Protein 7QE4 (pdb70)

Secondary structure (P-SEA, 3-state):
cccccccccccccccbbbbbbcccccbbbbcccccccccccbbbbbbccccccccccbbbbbbccccccccccccccbbbbcccccccccbbbbbccccccccbbbbbbbcccbbbbbcccccbbbbcccccccccccbbbbbbccccccccccccccbbbbbcccccccccbbbbbbbbbbbccccccccccccbbbbbbbcccccccbbbbbbccccccccccbbbbbccccccbbbbbbbbbcccccbbbbbbcccccccbbbbbbbccccbbbbbbbbbbbbbbbbbbbbbbbcccbbbbbbbbbbbbccccccccccccc/ccccbbbbbbccbbbbbbcccccbbbbcccccccccccbbbbbbccccccccccbbbbbbccccccccccccccbbbbcccccccccbbbbbbcccccccbbbbbbbcccbbbbbcccccbbbbcccccccccccbbbbbbccccccccccccccbbbbbcccccccccbbbbbbbbbbbcccccccccbbbbbbbbbbcccccccccbbbbccccccccccbbbbbccccccbbbbbbbbbcccccbbbbbbcccccccbbbbbbbbcccbbbbbbbbbbbbbbbbbbbbbbbcccbbbbbbbbbbbbccccbbbbbbbcc

Foldseek 3Di:
DDQDCFQQFDFDFAPFKWWKAQNLQRWTWAFVVRDLADDAFGFTWTANDDDLPRLRRIKGFHDDPQAHQWIASRSHRWTWAFVVGAADAFRFTTTHNDGHDLRGHWGWDDDPNFTFIASPPAQWTWAFVVRDLHDDGGGGIGTHGHDDSSRGMHTAGSAAWAFPAKFFPVVFKDKDKDKDKDKWDKDAAQDQFWDFDKTKAAQPVVAAKKKKWAASRFQRHHHDQKHWYFDCQDPPGTFIWIWGDGRSHRIIIIHRPDAQDDRMDIDTDTAHHGWMKMKMKIWMKIWIKTKIKTWIAGPVGDTTIDITIMTIIGTHDMDIDIGTD/DQLLFFDFDFAPFKWWKAQRQQRWTWAFVVRDLADDAFGFTWTANDDDLPRLRRIKGFHDDPQAHQWIASRSHRWTWAFVVHAADAFRFTTTHNDGHDLRGHWGWDDDPSFIFIASPPAQWTWAFVVRDLHDYGGRTIGTHGHDDSSRGMHTAGSAAKAFPAKFFPLVFKDKDKDKDKDKFDKDWAQAQAKDWAKTKAAAPVPFAKWKKKAASRFQRHHHDQKHWYWDCQDRNDTFIWIWGDGRRHRMIIIHGDDAPDDRIDIGTDIAHHGFMKIKMKIKMKIWMKTWIKTWIAGPVGDITIDIIIMTIIHIHDMDIDIGTD

Radius of gyration: 38.34 Å; Cα contacts (8 Å, |Δi|>4): 1808; chains: 2; bounding box: 36×60×123 Å

Structure (mmCIF, N/CA/C/O backbone):
data_7QE4
#
_entry.id   7QE4
#
_cell.length_a   57.158
_cell.length_b   59.254
_cell.length_c   209.612
_cell.angle_alpha   90.000
_cell.angle_beta   90.000
_cell.angle_gamma   90.000
#
_symmetry.space_group_name_H-M   'P 21 21 21'
#
loop_
_entity.id
_entity.type
_entity.pdbx_description
1 polymer Sarol-1
2 non-polymer 2-acetamido-2-deoxy-alpha-D-galactopyranose
3 non-polymer 2-acetamido-2-deoxy-beta-D-galactopyranose
4 non-polymer 'CHLORIDE ION'
5 non-polymer 'SODIUM ION'
6 water water
#
loop_
_atom_site.group_PDB
_atom_site.id
_atom_site.type_symbol
_atom_site.label_atom_id
_atom_site.label_alt_id
_atom_site.label_comp_id
_atom_site.label_asym_id
_atom_site.label_entity_id
_atom_site.label_seq_id
_atom_site.pdbx_PDB_ins_code
_atom_site.Cartn_x
_atom_site.Cartn_y
_atom_site.Cartn_z
_atom_site.occupancy
_atom_site.B_iso_or_equiv
_atom_site.auth_seq_id
_atom_site.auth_comp_id
_atom_site.auth_asym_id
_atom_site.auth_atom_id
_atom_site.pdbx_PDB_model_num
ATOM 1 N N . SER A 1 24 ? 27.400 6.241 153.710 1.000 44.776 3 SER AAA N 1
ATOM 2 C CA . SER A 1 24 ? 26.690 6.383 155.022 1.000 45.247 3 SER AAA CA 1
ATOM 3 C C . SER A 1 24 ? 27.424 7.422 155.883 1.000 45.103 3 SER AAA C 1
ATOM 4 O O . SER A 1 24 ? 28.648 7.603 155.699 1.000 48.439 3 SER AAA O 1
ATOM 12 N N . THR A 1 25 ? 26.685 8.105 156.763 1.000 40.889 4 THR AAA N 1
ATOM 13 C CA . THR A 1 25 ? 27.188 9.156 157.686 1.000 37.033 4 THR AAA CA 1
ATOM 14 C C . THR A 1 25 ? 28.027 8.487 158.781 1.000 31.183 4 THR AAA C 1
ATOM 15 O O . THR A 1 25 ? 27.638 7.378 159.213 1.000 30.518 4 THR AAA O 1
ATOM 26 N N . PHE A 1 26 ? 29.117 9.129 159.218 1.000 28.017 5 PHE AAA N 1
ATOM 27 C CA . PHE A 1 26 ? 29.889 8.708 160.423 1.000 27.290 5 PHE AAA CA 1
ATOM 28 C C . PHE A 1 26 ? 28.913 8.592 161.599 1.000 26.277 5 PHE AAA C 1
ATOM 29 O O . PHE A 1 26 ? 28.196 9.575 161.864 1.000 28.734 5 PHE AAA O 1
ATOM 46 N N . GLU A 1 27 ? 28.892 7.445 162.279 1.000 25.375 6 GLU AAA N 1
ATOM 47 C CA . GLU A 1 27 ? 28.042 7.198 163.471 1.000 28.922 6 GLU AAA CA 1
ATOM 48 C C . GLU A 1 27 ? 28.963 6.931 164.661 1.000 29.151 6 GLU AAA C 1
ATOM 49 O O . GLU A 1 27 ? 29.455 5.817 164.785 1.000 29.159 6 GLU AAA O 1
ATOM 61 N N . PRO A 1 28 ? 29.242 7.934 165.537 1.000 28.878 7 PRO AAA N 1
ATOM 62 C CA . PRO A 1 28 ? 30.304 7.828 166.538 1.000 29.639 7 PRO AAA CA 1
ATOM 63 C C . PRO A 1 28 ? 30.220 6.567 167.401 1.000 32.956 7 PRO AAA C 1
ATOM 64 O O . PRO A 1 28 ? 31.252 6.087 167.814 1.000 33.965 7 PRO AAA O 1
ATOM 75 N N . ALA A 1 29 ? 29.019 6.043 167.645 1.000 36.560 8 ALA AAA N 1
ATOM 76 C CA . ALA A 1 29 ? 28.828 4.904 168.574 1.000 38.095 8 ALA AAA CA 1
ATOM 77 C C . ALA A 1 29 ? 29.297 3.584 167.937 1.000 38.567 8 ALA AAA C 1
ATOM 78 O O . ALA A 1 29 ? 29.885 2.769 168.680 1.000 40.783 8 ALA AAA O 1
ATOM 85 N N . THR A 1 30 ? 29.087 3.380 166.629 1.000 35.507 9 THR AAA N 1
ATOM 86 C CA . THR A 1 30 ? 29.476 2.151 165.883 1.000 34.543 9 THR AAA CA 1
ATOM 87 C C . THR A 1 30 ? 30.831 2.320 165.183 1.000 31.411 9 THR AAA C 1
ATOM 88 O O . THR A 1 30 ? 31.467 1.286 164.893 1.000 28.848 9 THR AAA O 1
ATOM 99 N N . ASP A 1 31 ? 31.279 3.559 164.942 1.000 28.346 10 ASP AAA N 1
ATOM 100 C CA . ASP A 1 31 ? 32.464 3.842 164.094 1.000 24.129 10 ASP AAA CA 1
ATOM 101 C C . ASP A 1 31 ? 33.639 4.394 164.911 1.000 23.070 10 ASP AAA C 1
ATOM 102 O O . ASP A 1 31 ? 34.677 4.660 164.299 1.000 22.239 10 ASP AAA O 1
ATOM 111 N N . SER A 1 32 ? 33.524 4.546 166.239 1.000 22.085 11 SER AAA N 1
ATOM 112 C CA . SER A 1 32 ? 34.598 5.161 167.058 1.000 22.205 11 SER AAA CA 1
ATOM 113 C C . SER A 1 32 ? 35.863 4.303 166.942 1.000 20.910 11 SER AAA C 1
ATOM 114 O O . SER A 1 32 ? 35.844 3.097 167.205 1.000 20.629 11 SER AAA O 1
ATOM 122 N N . PRO A 1 33 ? 37.019 4.890 166.576 1.000 19.891 12 PRO AAA N 1
ATOM 123 C CA . PRO A 1 33 ? 38.260 4.123 166.502 1.000 20.236 12 PRO AAA CA 1
ATOM 124 C C . PRO A 1 33 ? 38.932 3.964 167.873 1.000 19.268 12 PRO AAA C 1
ATOM 125 O O . PRO A 1 33 ? 38.802 4.843 168.697 1.000 18.253 12 PRO AAA O 1
ATOM 136 N N . LEU A 1 34 ? 39.654 2.866 168.070 1.000 18.530 13 LEU AAA N 1
ATOM 137 C CA . LEU A 1 34 ? 40.565 2.709 169.232 1.000 20.036 13 LEU AAA CA 1
ATOM 138 C C . LEU A 1 34 ? 41.773 3.603 168.995 1.000 19.204 13 LEU AAA C 1
ATOM 139 O O . LEU A 1 34 ? 42.348 3.639 167.901 1.000 18.816 13 LEU AAA O 1
ATOM 155 N N . PRO A 1 35 ? 42.176 4.392 170.009 1.000 17.471 14 PRO AAA N 1
ATOM 156 C CA . PRO A 1 35 ? 43.298 5.314 169.835 1.000 17.001 14 PRO AAA CA 1
ATOM 157 C C . PRO A 1 35 ? 44.629 4.573 169.701 1.000 17.348 14 PRO AAA C 1
ATOM 158 O O . PRO A 1 35 ? 44.825 3.535 170.318 1.000 18.224 14 PRO AAA O 1
ATOM 169 N N . VAL A 1 36 ? 45.513 5.131 168.888 1.000 15.978 15 VAL AAA N 1
ATOM 170 C CA . VAL A 1 36 ? 46.911 4.655 168.699 1.000 16.540 15 VAL AAA CA 1
ATOM 171 C C . VAL A 1 36 ? 47.761 5.316 169.777 1.000 16.260 15 VAL AAA C 1
ATOM 172 O O . VAL A 1 36 ? 47.760 6.530 169.895 1.000 14.910 15 VAL AAA O 1
ATOM 185 N N . PRO A 1 37 ? 48.519 4.552 170.594 1.000 18.152 16 PRO AAA N 1
ATOM 186 C CA . PRO A 1 37 ? 49.362 5.166 171.623 1.000 17.540 16 PRO AAA CA 1
ATOM 187 C C . PRO A 1 37 ? 50.391 6.137 171.024 1.000 16.599 16 PRO AAA C 1
ATOM 188 O O . PRO A 1 37 ? 50.939 5.865 169.974 1.000 16.182 16 PRO AAA O 1
ATOM 199 N N . GLY A 1 38 ? 50.594 7.273 171.689 1.000 16.074 17 GLY AAA N 1
ATOM 200 C CA . GLY A 1 38 ? 51.624 8.252 171.313 1.000 16.230 17 GLY AAA CA 1
ATOM 201 C C . GLY A 1 38 ? 51.115 9.336 170.380 1.000 16.481 17 GLY AAA C 1
ATOM 202 O O . GLY A 1 38 ? 51.887 10.255 170.126 1.000 17.019 17 GLY AAA O 1
ATOM 206 N N . VAL A 1 39 ? 49.868 9.233 169.899 1.000 15.495 18 VAL AAA N 1
ATOM 207 C CA . VAL A 1 39 ? 49.177 10.207 169.011 1.000 16.983 18 VAL AAA CA 1
ATOM 208 C C . VAL A 1 39 ? 48.280 11.103 169.876 1.000 15.413 18 VAL AAA C 1
ATOM 209 O O . VAL A 1 39 ? 47.661 10.601 170.846 1.000 14.818 18 VAL AAA O 1
ATOM 222 N N . GLN A 1 40 ? 48.182 12.380 169.532 1.000 14.038 19 GLN AAA N 1
ATOM 223 C CA . GLN A 1 40 ? 47.290 13.337 170.239 1.000 13.565 19 GLN AAA CA 1
ATOM 224 C C . GLN A 1 40 ? 45.835 13.081 169.857 1.000 13.059 19 GLN AAA C 1
ATOM 225 O O . GLN A 1 40 ? 45.537 12.926 168.654 1.000 13.782 19 GLN AAA O 1
ATOM 239 N N . TYR A 1 41 ? 44.956 13.076 170.844 1.000 12.322 20 TYR AAA N 1
ATOM 240 C CA . TYR A 1 41 ? 43.491 12.958 170.667 1.000 12.315 20 TYR AAA CA 1
ATOM 241 C C . TYR A 1 41 ? 42.752 13.998 171.499 1.000 13.398 20 TYR AAA C 1
ATOM 242 O O . TYR A 1 41 ? 43.206 14.349 172.583 1.000 13.747 20 TYR AAA O 1
ATOM 260 N N . PHE A 1 42 ? 41.598 14.430 170.996 1.000 12.770 21 PHE AAA N 1
ATOM 261 C CA . PHE A 1 42 ? 40.514 15.025 171.809 1.000 12.920 21 PHE AAA CA 1
ATOM 262 C C . PHE A 1 42 ? 39.666 13.856 172.307 1.000 12.871 21 PHE AAA C 1
ATOM 263 O O . PHE A 1 42 ? 39.576 12.854 171.590 1.000 13.208 21 PHE AAA O 1
ATOM 280 N N . LEU A 1 43 ? 39.072 13.973 173.483 1.000 12.648 22 LEU AAA N 1
ATOM 281 C CA . LEU A 1 43 ? 38.150 12.940 173.994 1.000 12.487 22 LEU AAA CA 1
ATOM 282 C C . LEU A 1 43 ? 36.761 13.557 174.097 1.000 12.899 22 LEU AAA C 1
ATOM 283 O O . LEU A 1 43 ? 36.603 14.570 174.803 1.000 13.139 22 LEU AAA O 1
ATOM 299 N N . GLN A 1 44 ? 35.782 12.945 173.434 1.000 12.837 23 GLN AAA N 1
ATOM 300 C CA . GLN A 1 44 ? 34.385 13.445 173.437 1.000 13.085 23 GLN AAA CA 1
ATOM 301 C C . GLN A 1 44 ? 33.442 12.402 174.030 1.000 13.396 23 GLN AAA C 1
ATOM 302 O O . GLN A 1 44 ? 33.484 11.226 173.647 1.000 13.163 23 GLN AAA O 1
ATOM 316 N N . HIS A 1 45 ? 32.637 12.827 174.987 1.000 13.122 24 HIS AAA N 1
ATOM 317 C CA . HIS A 1 45 ? 31.521 12.049 175.549 1.000 12.947 24 HIS AAA CA 1
ATOM 318 C C . HIS A 1 45 ? 30.430 12.016 174.477 1.000 13.750 24 HIS AAA C 1
ATOM 319 O O . HIS A 1 45 ? 29.908 13.067 174.157 1.000 13.575 24 HIS AAA O 1
ATOM 334 N N . VAL A 1 46 ? 30.167 10.847 173.905 1.000 13.841 25 VAL AAA N 1
ATOM 335 C CA . VAL A 1 46 ? 29.398 10.745 172.629 1.000 14.875 25 VAL AAA CA 1
ATOM 336 C C . VAL A 1 46 ? 27.978 11.226 172.894 1.000 14.948 25 VAL AAA C 1
ATOM 337 O O . VAL A 1 46 ? 27.443 12.006 172.097 1.000 16.557 25 VAL AAA O 1
ATOM 350 N N . GLN A 1 47 ? 27.401 10.804 173.999 1.000 15.337 26 GLN AAA N 1
ATOM 351 C CA . GLN A 1 47 ? 25.955 11.065 174.222 1.000 17.243 26 GLN AAA CA 1
ATOM 352 C C . GLN A 1 47 ? 25.678 12.571 174.378 1.000 16.415 26 GLN AAA C 1
ATOM 353 O O . GLN A 1 47 ? 24.606 13.018 173.921 1.000 16.998 26 GLN AAA O 1
ATOM 367 N N . SER A 1 48 ? 26.537 13.323 175.066 1.000 15.428 27 SER AAA N 1
ATOM 368 C CA . SER A 1 48 ? 26.342 14.765 175.360 1.000 15.670 27 SER AAA CA 1
ATOM 369 C C . SER A 1 48 ? 27.019 15.614 174.284 1.000 15.343 27 SER AAA C 1
ATOM 370 O O . SER A 1 48 ? 26.693 16.800 174.161 1.000 17.905 27 SER AAA O 1
ATOM 378 N N . GLY A 1 49 ? 28.017 15.060 173.610 1.000 16.327 28 GLY AAA N 1
ATOM 379 C CA . GLY A 1 49 ? 28.914 15.805 172.707 1.000 15.920 28 GLY AAA CA 1
ATOM 380 C C . GLY A 1 49 ? 29.897 16.693 173.461 1.000 16.512 28 GLY AAA C 1
ATOM 381 O O . GLY A 1 49 ? 30.626 17.462 172.805 1.000 14.698 28 GLY AAA O 1
ATOM 385 N N . LYS A 1 50 ? 29.985 16.581 174.787 1.000 15.357 29 LYS AAA N 1
ATOM 386 C CA . LYS A 1 50 ? 30.938 17.407 175.574 1.000 15.576 29 LYS AAA CA 1
ATOM 387 C C . LYS A 1 50 ? 32.325 16.770 175.529 1.000 14.592 29 LYS AAA C 1
ATOM 388 O O . LYS A 1 50 ? 32.428 15.554 175.344 1.000 16.114 29 LYS AAA O 1
ATOM 407 N N . TYR A 1 51 ? 33.356 17.597 175.607 1.000 12.821 30 TYR AAA N 1
ATOM 408 C CA . TYR A 1 51 ? 34.758 17.147 175.561 1.000 13.007 30 TYR AAA CA 1
ATOM 409 C C . TYR A 1 51 ? 35.303 16.994 176.971 1.000 12.778 30 TYR AAA C 1
ATOM 410 O O . TYR A 1 51 ? 34.781 17.607 177.915 1.000 11.990 30 TYR AAA O 1
ATOM 428 N N . VAL A 1 52 ? 36.417 16.274 177.058 1.000 12.438 31 VAL AAA N 1
ATOM 429 C CA . VAL A 1 52 ? 37.1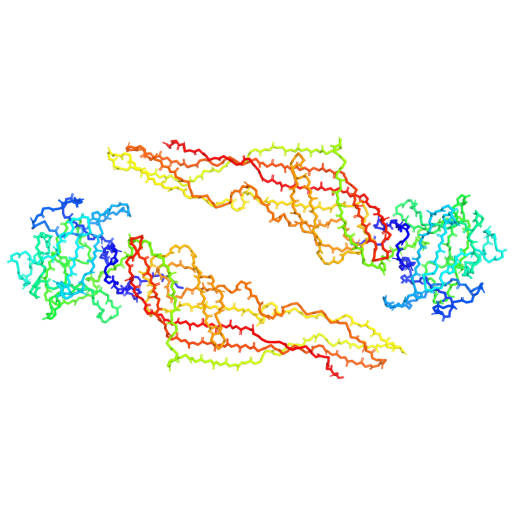81 16.126 178.318 1.000 12.878 31 VAL AAA CA 1
ATOM 430 C C . VAL A 1 52 ? 38.166 17.295 178.421 1.000 13.381 31 VAL AAA C 1
ATOM 431 O O . VAL A 1 52 ? 39.024 17.457 177.546 1.000 13.235 31 VAL AAA O 1
ATOM 444 N N . HIS A 1 53 ? 37.994 18.087 179.467 1.000 12.762 32 HIS AAA N 1
ATOM 445 C CA . HIS A 1 53 ? 38.821 19.269 179.791 1.000 12.884 32 HIS AAA CA 1
ATOM 446 C C . HIS A 1 53 ? 39.438 19.077 181.161 1.000 12.656 32 HIS AAA C 1
ATOM 447 O O . HIS A 1 53 ? 38.818 18.523 182.050 1.000 13.130 32 HIS AAA O 1
ATOM 462 N N . PRO A 1 54 ? 40.616 19.660 181.425 1.000 12.586 33 PRO AAA N 1
ATOM 463 C CA . PRO A 1 54 ? 41.011 19.882 182.804 1.000 12.486 33 PRO AAA CA 1
ATOM 464 C C . PRO A 1 54 ? 40.125 21.019 183.340 1.000 12.314 33 PRO AAA C 1
ATOM 465 O O . PRO A 1 54 ? 39.920 22.005 182.625 1.000 12.531 33 PRO AAA O 1
ATOM 476 N N . HIS A 1 55 ? 39.617 20.866 184.554 1.000 12.562 34 HIS AAA N 1
ATOM 477 C CA . HIS A 1 55 ? 38.807 21.924 185.194 1.000 14.059 34 HIS AAA CA 1
ATOM 478 C C . HIS A 1 55 ? 39.615 23.217 185.219 1.000 13.946 34 HIS AAA C 1
ATOM 479 O O . HIS A 1 55 ? 40.807 23.174 185.625 1.000 14.086 34 HIS AAA O 1
ATOM 494 N N . GLY A 1 56 ? 39.026 24.314 184.743 1.000 14.398 35 GLY AAA N 1
ATOM 495 C CA . GLY A 1 56 ? 39.679 25.629 184.669 1.000 15.407 35 GLY AAA CA 1
ATOM 496 C C . GLY A 1 56 ? 40.301 25.869 183.307 1.000 15.850 35 GLY AAA C 1
ATOM 497 O O . GLY A 1 56 ? 40.602 27.030 183.005 1.000 17.848 35 GLY AAA O 1
ATOM 501 N N . GLY A 1 57 ? 40.518 24.809 182.523 1.000 15.282 36 GLY AAA N 1
ATOM 502 C CA . GLY A 1 57 ? 40.901 24.890 181.109 1.000 14.905 36 GLY AAA CA 1
ATOM 503 C C . GLY A 1 57 ? 42.361 25.255 180.890 1.000 15.380 36 GLY AAA C 1
ATOM 504 O O . GLY A 1 57 ? 42.698 25.643 179.782 1.000 16.055 36 GLY AAA O 1
ATOM 508 N N . SER A 1 58 ? 43.218 25.120 181.894 1.000 14.395 37 SER AAA N 1
ATOM 509 C CA . SER A 1 58 ? 44.645 25.512 181.792 1.000 14.771 37 SER AAA CA 1
ATOM 510 C C . SER A 1 58 ? 45.436 24.555 180.887 1.000 15.372 37 SER AAA C 1
ATOM 511 O O . SER A 1 58 ? 45.230 23.340 180.925 1.000 13.963 37 SER AAA O 1
ATOM 519 N N . ASP A 1 59 ? 46.424 25.104 180.181 1.000 16.482 38 ASP AAA N 1
ATOM 520 C CA . ASP A 1 59 ? 47.481 24.299 179.522 1.000 17.564 38 ASP AAA CA 1
ATOM 521 C C . ASP A 1 59 ? 48.412 23.688 180.574 1.000 17.402 38 ASP AAA C 1
ATOM 522 O O . ASP A 1 59 ? 49.112 22.723 180.237 1.000 16.834 38 ASP AAA O 1
ATOM 531 N N A MET A 1 60 ? 48.434 24.235 181.792 0.500 17.044 39 MET AAA N 1
ATOM 532 N N B MET A 1 60 ? 48.449 24.243 181.791 0.500 16.656 39 MET AAA N 1
ATOM 533 C CA A MET A 1 60 ? 49.261 23.709 182.908 0.500 18.129 39 MET AAA CA 1
ATOM 534 C CA B MET A 1 60 ? 49.266 23.691 182.906 0.500 17.477 39 MET AAA CA 1
ATOM 535 C C A MET A 1 60 ? 48.384 23.512 184.139 0.500 16.674 39 MET AAA C 1
ATOM 536 C C B MET A 1 60 ? 48.384 23.509 184.137 0.500 16.338 39 MET AAA C 1
ATOM 537 O O A MET A 1 60 ? 48.514 24.224 185.129 0.500 15.412 39 MET AAA O 1
ATOM 538 O O B MET A 1 60 ? 48.514 24.225 185.124 0.500 15.160 39 MET AAA O 1
ATOM 565 N N . PRO A 1 61 ? 47.479 22.512 184.121 1.000 15.325 40 PRO AAA N 1
ATOM 566 C CA . PRO A 1 61 ? 46.628 22.240 185.266 1.000 15.456 40 PRO AAA CA 1
ATOM 567 C C . PRO A 1 61 ? 47.474 21.817 186.473 1.000 15.400 40 PRO AAA C 1
ATOM 568 O O . PRO A 1 61 ? 48.555 21.221 186.311 1.000 15.013 40 PRO AAA O 1
ATOM 579 N N . GLY A 1 62 ? 46.991 22.169 187.650 1.000 15.339 41 GLY AAA N 1
ATOM 580 C CA . GLY A 1 62 ? 47.644 21.843 188.925 1.000 16.055 41 GLY AAA CA 1
ATOM 581 C C . GLY A 1 62 ? 47.459 20.381 189.261 1.000 14.911 41 GLY AAA C 1
ATOM 582 O O . GLY A 1 62 ? 46.541 19.741 188.726 1.000 14.381 41 GLY AAA O 1
ATOM 586 N N . ASN A 1 63 ? 48.342 19.834 190.087 1.000 15.195 42 ASN AAA N 1
ATOM 587 C CA . ASN A 1 63 ? 48.165 18.467 190.624 1.000 14.641 42 ASN AAA CA 1
ATOM 588 C C . ASN A 1 63 ? 46.799 18.367 191.300 1.000 15.029 42 ASN AAA C 1
ATOM 589 O O . ASN A 1 63 ? 46.418 19.313 192.044 1.000 15.049 42 ASN AAA O 1
ATOM 600 N N . ASP A 1 64 ? 46.096 17.264 191.052 1.000 14.284 43 ASP AAA N 1
ATOM 601 C CA . ASP A 1 64 ? 44.756 16.943 191.608 1.000 15.562 43 ASP AAA CA 1
ATOM 602 C C . ASP A 1 64 ? 43.691 17.842 190.978 1.000 14.783 43 ASP AAA C 1
ATOM 603 O O . ASP A 1 64 ? 42.565 17.865 191.525 1.000 15.250 43 ASP AAA O 1
ATOM 612 N N . THR A 1 65 ? 43.960 18.478 189.834 1.000 13.658 44 THR AAA N 1
ATOM 613 C CA . THR A 1 65 ? 42.888 19.144 189.055 1.000 13.781 44 THR AAA CA 1
ATOM 614 C C . THR A 1 65 ? 42.006 18.065 188.432 1.000 13.926 44 THR AAA C 1
ATOM 615 O O . THR A 1 65 ? 42.543 17.206 187.748 1.000 12.839 44 THR AAA O 1
ATOM 626 N N . ALA A 1 66 ? 40.690 18.172 188.599 1.000 13.158 45 ALA AAA N 1
ATOM 627 C CA . ALA A 1 66 ? 39.735 17.184 188.065 1.000 13.062 45 ALA AAA CA 1
ATOM 628 C C . ALA A 1 66 ? 39.661 17.267 186.554 1.000 13.015 45 ALA AAA C 1
ATOM 629 O O . ALA A 1 66 ? 39.701 18.393 185.984 1.000 13.262 45 ALA AAA O 1
ATOM 636 N N . LEU A 1 67 ? 39.477 16.105 185.926 1.000 11.650 46 LEU AAA N 1
ATOM 637 C CA . LEU A 1 67 ? 38.975 16.033 184.536 1.000 11.950 46 LEU AAA CA 1
ATOM 638 C C . LEU A 1 67 ? 37.475 16.312 184.576 1.000 11.501 46 LEU AAA C 1
ATOM 639 O O . LEU A 1 67 ? 36.799 15.750 185.444 1.000 11.500 46 LEU AAA O 1
ATOM 655 N N . VAL A 1 68 ? 36.970 17.145 183.676 1.000 11.187 47 VAL AAA N 1
ATOM 656 C CA . VAL A 1 68 ? 35.507 17.419 183.610 1.000 11.825 47 VAL AAA CA 1
ATOM 657 C C . VAL A 1 68 ? 35.039 17.307 182.173 1.000 12.490 47 VAL AAA C 1
ATOM 658 O O . VAL A 1 68 ? 35.847 17.414 181.249 1.000 12.822 47 VAL AAA O 1
ATOM 671 N N . LEU A 1 69 ? 33.721 17.224 182.003 1.000 11.748 48 LEU AAA N 1
ATOM 672 C CA . LEU A 1 69 ? 33.082 17.391 180.691 1.000 12.463 48 LEU AAA CA 1
ATOM 673 C C . LEU A 1 69 ? 32.684 18.848 180.524 1.000 12.771 48 LEU AAA C 1
ATOM 674 O O . LEU A 1 69 ? 32.185 19.473 181.482 1.000 12.765 48 LEU AAA O 1
ATOM 690 N N . HIS A 1 70 ? 32.867 19.368 179.319 1.000 12.595 49 HIS AAA N 1
ATOM 691 C CA . HIS A 1 70 ? 32.544 20.778 179.004 1.000 13.038 49 HIS AAA CA 1
ATOM 692 C C . HIS A 1 70 ? 32.249 20.847 177.517 1.000 13.393 49 HIS AAA C 1
ATOM 693 O O . HIS A 1 70 ? 32.989 20.213 176.732 1.000 13.972 49 HIS AAA O 1
ATOM 708 N N . HIS A 1 71 ? 31.234 21.617 177.138 1.000 15.232 50 HIS AAA N 1
ATOM 709 C CA . HIS A 1 71 ? 30.822 21.742 175.722 1.000 16.467 50 HIS AAA CA 1
ATOM 710 C C . HIS A 1 71 ? 31.893 22.453 174.907 1.000 16.447 50 HIS AAA C 1
ATOM 711 O O . HIS A 1 71 ? 31.884 22.303 173.669 1.000 16.261 50 HIS AAA O 1
ATOM 726 N N . GLY A 1 72 ? 32.754 23.222 175.574 1.000 15.738 51 GLY AAA N 1
ATOM 727 C CA . GLY A 1 72 ? 33.756 24.074 174.924 1.000 17.190 51 GLY AAA CA 1
ATOM 728 C C . GLY A 1 72 ? 34.683 23.276 174.032 1.000 17.663 51 GLY AAA C 1
ATOM 729 O O . GLY A 1 72 ? 35.110 22.168 174.409 1.000 17.397 51 GLY AAA O 1
ATOM 733 N N . PHE A 1 73 ? 34.961 23.793 172.843 1.000 17.558 52 PHE AAA N 1
ATOM 734 C CA . PHE A 1 73 ? 35.904 23.124 171.928 1.000 17.805 52 PHE AAA CA 1
ATOM 735 C C . PHE A 1 73 ? 36.572 24.142 171.019 1.000 18.413 52 PHE AAA C 1
ATOM 736 O O . PHE A 1 73 ? 35.886 24.971 170.417 1.000 20.498 52 PHE AAA O 1
ATOM 753 N N . ASP A 1 74 ? 37.881 23.991 170.903 1.000 18.319 53 ASP AAA N 1
ATOM 754 C CA . ASP A 1 74 ? 38.736 24.746 169.971 1.000 19.465 53 ASP AAA CA 1
ATOM 755 C C . ASP A 1 74 ? 39.897 23.831 169.598 1.000 18.603 53 ASP AAA C 1
ATOM 756 O O . ASP A 1 74 ? 40.691 23.479 170.501 1.000 18.453 53 ASP AAA O 1
ATOM 765 N N . GLU A 1 75 ? 39.957 23.437 168.320 1.000 19.062 54 GLU AAA N 1
ATOM 766 C CA . GLU A 1 75 ? 40.999 22.539 167.779 1.000 19.599 54 GLU AAA CA 1
ATOM 767 C C . GLU A 1 75 ? 42.386 23.102 168.117 1.000 18.196 54 GLU AAA C 1
ATOM 768 O O . GLU A 1 75 ? 43.311 22.290 168.220 1.000 16.860 54 GLU AAA O 1
ATOM 780 N N . LYS A 1 76 ? 42.540 24.419 168.309 1.000 19.277 55 LYS AAA N 1
ATOM 781 C CA . LYS A 1 76 ? 43.868 25.044 168.545 1.000 19.207 55 LYS AAA CA 1
ATOM 782 C C . LYS A 1 76 ? 44.271 24.964 170.021 1.000 18.640 55 LYS AAA C 1
ATOM 783 O O . LYS A 1 76 ? 45.436 25.250 170.307 1.000 19.069 55 LYS AAA O 1
ATOM 802 N N . ARG A 1 77 ? 43.372 24.557 170.921 1.000 17.355 56 ARG AAA N 1
ATOM 803 C CA . ARG A 1 77 ? 43.667 24.503 172.377 1.000 17.821 56 ARG AAA CA 1
ATOM 804 C C . ARG A 1 77 ? 44.404 23.213 172.735 1.000 16.234 56 ARG AAA C 1
ATOM 805 O O . ARG A 1 77 ? 43.760 22.173 172.852 1.000 15.144 56 ARG AAA O 1
ATOM 826 N N . ASP A 1 78 ? 45.715 23.280 172.957 1.000 15.366 57 ASP AAA N 1
ATOM 827 C CA . ASP A 1 78 ? 46.503 22.105 173.379 1.000 16.423 57 ASP AAA CA 1
ATOM 828 C C . ASP A 1 78 ? 46.012 21.549 174.722 1.000 15.074 57 ASP AAA C 1
ATOM 829 O O . ASP A 1 78 ? 46.252 20.373 174.972 1.000 16.282 57 ASP AAA O 1
ATOM 838 N N . ALA A 1 79 ? 45.397 22.376 175.577 1.000 15.581 58 ALA AAA N 1
ATOM 839 C CA . ALA A 1 79 ? 44.871 21.934 176.889 1.000 14.773 58 ALA AAA CA 1
ATOM 840 C C . ALA A 1 79 ? 43.821 20.833 176.722 1.000 13.996 58 ALA AAA C 1
ATOM 841 O O . ALA A 1 79 ? 43.554 20.184 177.711 1.000 13.834 58 ALA AAA O 1
ATOM 848 N N . LEU A 1 80 ? 43.226 20.674 175.538 1.000 13.158 59 LEU AAA N 1
ATOM 849 C CA . LEU A 1 80 ? 42.159 19.669 175.293 1.000 13.053 59 LEU AAA CA 1
ATOM 850 C C . LEU A 1 80 ? 42.739 18.384 174.697 1.000 12.348 59 LEU AAA C 1
ATOM 851 O O . LEU A 1 80 ? 41.949 17.470 174.452 1.000 12.016 59 LEU AAA O 1
ATOM 867 N N . ARG A 1 81 ? 44.059 18.304 174.500 1.000 12.046 60 ARG AAA N 1
ATOM 868 C CA . ARG A 1 81 ? 44.701 17.127 173.880 1.000 12.547 60 ARG AAA CA 1
ATOM 869 C C . ARG A 1 81 ? 45.155 16.134 174.958 1.000 13.000 60 ARG AAA C 1
ATOM 870 O O . ARG A 1 81 ? 45.696 16.547 176.013 1.000 12.624 60 ARG AAA O 1
ATOM 891 N N . TRP A 1 82 ? 44.998 14.856 174.645 1.000 12.288 61 TRP AAA N 1
ATOM 892 C CA . TRP A 1 82 ? 45.323 13.698 175.518 1.000 12.389 61 TRP AAA CA 1
ATOM 893 C C . TRP A 1 82 ? 46.090 12.671 174.689 1.000 13.338 61 TRP AAA C 1
ATOM 894 O O . TRP A 1 82 ? 45.835 12.562 173.479 1.000 13.140 61 TRP AAA O 1
ATOM 915 N N . VAL A 1 83 ? 47.007 11.957 175.325 1.000 12.990 62 VAL AAA N 1
ATOM 916 C CA . VAL A 1 83 ? 47.850 10.941 174.652 1.000 12.762 62 VAL AAA CA 1
ATOM 917 C C . VAL A 1 83 ? 47.809 9.658 175.484 1.000 12.668 62 VAL AAA C 1
ATOM 918 O O . VAL A 1 83 ? 48.157 9.683 176.665 1.000 11.968 62 VAL AAA O 1
ATOM 931 N N . PHE A 1 84 ? 47.398 8.563 174.866 1.000 12.052 63 PHE AAA N 1
ATOM 932 C CA . PHE A 1 84 ? 47.420 7.227 175.497 1.000 12.324 63 PHE AAA CA 1
ATOM 933 C C . PHE A 1 84 ? 48.861 6.750 175.437 1.000 12.504 63 PHE AAA C 1
ATOM 934 O O . PHE A 1 84 ? 49.527 6.875 174.383 1.000 14.322 63 PHE AAA O 1
ATOM 951 N N . VAL A 1 85 ? 49.334 6.239 176.548 1.000 12.917 64 VAL AAA N 1
ATOM 952 C CA . VAL A 1 85 ? 50.727 5.728 176.647 1.000 13.645 64 VAL AAA CA 1
ATOM 953 C C . VAL A 1 85 ? 50.665 4.248 177.025 1.000 15.350 64 VAL AAA C 1
ATOM 954 O O . VAL A 1 85 ? 49.929 3.869 177.937 1.000 14.832 64 VAL AAA O 1
ATOM 967 N N . ASN A 1 86 ? 51.461 3.422 176.357 1.000 16.351 65 ASN AAA N 1
ATOM 968 C CA . ASN A 1 86 ? 51.546 1.991 176.711 1.000 17.203 65 ASN AAA CA 1
ATOM 969 C C . ASN A 1 86 ? 52.950 1.501 176.365 1.000 17.793 65 ASN AAA C 1
ATOM 970 O O . ASN A 1 86 ? 53.131 0.954 175.269 1.000 20.868 65 ASN AAA O 1
ATOM 981 N N . ASP A 1 87 ? 53.888 1.710 177.270 1.000 20.215 66 ASP AAA N 1
ATOM 982 C CA . ASP A 1 87 ? 55.293 1.260 177.074 1.000 22.342 66 ASP AAA CA 1
ATOM 983 C C . ASP A 1 87 ? 55.795 0.640 178.375 1.000 23.100 66 ASP AAA C 1
ATOM 984 O O . ASP A 1 87 ? 55.036 0.632 179.366 1.000 23.350 66 ASP AAA O 1
ATOM 993 N N . ALA A 1 88 ? 57.036 0.138 178.372 1.000 22.595 67 ALA AAA N 1
ATOM 994 C CA . ALA A 1 88 ? 57.624 -0.608 179.513 1.000 22.950 67 ALA AAA CA 1
ATOM 995 C C . ALA A 1 88 ? 57.605 0.244 180.787 1.000 23.392 67 ALA AAA C 1
ATOM 996 O O . ALA A 1 88 ? 57.462 -0.336 181.885 1.000 25.302 67 ALA AAA O 1
ATOM 1003 N N . GLU A 1 89 ? 57.742 1.564 180.657 1.000 23.533 68 GLU AAA N 1
ATOM 1004 C CA . GLU A 1 89 ? 57.818 2.510 181.803 1.000 23.861 68 GLU AAA CA 1
ATOM 1005 C C . GLU A 1 89 ? 56.431 3.026 182.196 1.000 23.921 68 GLU AAA C 1
ATOM 1006 O O . GLU A 1 89 ? 56.301 3.549 183.320 1.000 24.214 68 GLU AAA O 1
ATOM 1018 N N . ASN A 1 90 ? 55.450 2.984 181.294 1.000 22.315 69 ASN AAA N 1
ATOM 1019 C CA . ASN A 1 90 ? 54.082 3.497 181.579 1.000 20.933 69 ASN AAA CA 1
ATOM 1020 C C . ASN A 1 90 ? 53.069 2.554 180.918 1.000 21.233 69 ASN AAA C 1
ATOM 1021 O O . ASN A 1 90 ? 52.691 2.797 179.762 1.000 20.143 69 ASN AAA O 1
ATOM 1032 N N . LYS A 1 91 ? 52.612 1.525 181.632 1.000 20.375 70 LYS AAA N 1
ATOM 1033 C CA . LYS A 1 91 ? 51.713 0.495 181.048 1.000 20.076 70 LYS AAA CA 1
ATOM 1034 C C . LYS A 1 91 ? 50.252 0.959 181.208 1.000 17.460 70 LYS AAA C 1
ATOM 1035 O O . LYS A 1 91 ? 49.839 1.161 182.364 1.000 17.724 70 LYS AAA O 1
ATOM 1054 N N . HIS A 1 92 ? 49.532 1.112 180.094 1.000 15.910 71 HIS AAA N 1
ATOM 1055 C CA . HIS A 1 92 ? 48.104 1.528 180.044 1.000 14.986 71 HIS AAA CA 1
ATOM 1056 C C . HIS A 1 92 ? 47.874 2.797 180.889 1.000 13.378 71 HIS AAA C 1
ATOM 1057 O O . HIS A 1 92 ? 47.181 2.735 181.934 1.000 11.320 71 HIS AAA O 1
ATOM 1072 N N . GLN A 1 93 ? 48.397 3.928 180.429 1.000 12.648 72 GLN AAA N 1
ATOM 1073 C CA . GLN A 1 93 ? 48.220 5.221 181.144 1.000 12.320 72 GLN AAA CA 1
ATOM 1074 C C . GLN A 1 93 ? 47.727 6.270 180.147 1.000 11.912 72 GLN AAA C 1
ATOM 1075 O O . GLN A 1 93 ? 47.725 6.017 178.924 1.000 11.972 72 GLN AAA O 1
ATOM 1089 N N . LEU A 1 94 ? 47.318 7.426 180.658 1.000 11.634 73 LEU AAA N 1
ATOM 1090 C CA . LEU A 1 94 ? 46.766 8.512 179.817 1.000 11.770 73 LEU AAA CA 1
ATOM 1091 C C . LEU A 1 94 ? 47.437 9.813 180.228 1.000 12.283 73 LEU AAA C 1
ATOM 1092 O O . LEU A 1 94 ? 47.412 10.146 181.421 1.000 12.603 73 LEU AAA O 1
ATOM 1108 N N . LYS A 1 95 ? 47.991 10.541 179.271 1.000 12.821 74 LYS AAA N 1
ATOM 1109 C CA . LYS A 1 95 ? 48.778 11.757 179.536 1.000 14.259 74 LYS AAA CA 1
ATOM 1110 C C . LYS A 1 95 ? 48.011 12.989 179.039 1.000 13.224 74 LYS AAA C 1
ATOM 1111 O O . LYS A 1 95 ? 47.446 12.958 177.929 1.000 12.757 74 LYS AAA O 1
ATOM 1130 N N . HIS A 1 96 ? 48.006 14.056 179.833 1.000 12.331 75 HIS AAA N 1
ATOM 1131 C CA . HIS A 1 96 ? 47.562 15.406 179.399 1.000 12.626 75 HIS AAA CA 1
ATOM 1132 C C . HIS A 1 96 ? 48.664 15.984 178.507 1.000 12.277 75 HIS AAA C 1
ATOM 1133 O O . HIS A 1 96 ? 49.802 16.142 178.984 1.000 13.757 75 HIS AAA O 1
ATOM 1148 N N . TYR A 1 97 ? 48.390 16.216 177.229 1.000 12.839 76 TYR AAA N 1
ATOM 1149 C CA . TYR A 1 97 ? 49.430 16.608 176.240 1.000 13.676 76 TYR AAA CA 1
ATOM 1150 C C . TYR A 1 97 ? 50.187 17.872 176.670 1.000 14.350 76 TYR AAA C 1
ATOM 1151 O O . TYR A 1 97 ? 51.449 17.855 176.652 1.000 14.861 76 TYR AAA O 1
ATOM 1169 N N . SER A 1 98 ? 49.489 18.960 176.993 1.000 14.017 77 SER AAA N 1
ATOM 1170 C CA . SER A 1 98 ? 50.150 20.286 177.147 1.000 15.399 77 SER AAA CA 1
ATOM 1171 C C . SER A 1 98 ? 51.006 20.308 178.423 1.000 15.405 77 SER AAA C 1
ATOM 1172 O O . SER A 1 98 ? 52.055 20.986 178.400 1.000 17.215 77 SER AAA O 1
ATOM 1180 N N . SER A 1 99 ? 50.643 19.535 179.456 1.000 13.914 78 SER AAA N 1
ATOM 1181 C CA . SER A 1 99 ? 51.283 19.550 180.800 1.000 14.901 78 SER AAA CA 1
ATOM 1182 C C . SER A 1 99 ? 52.260 18.376 180.961 1.000 15.154 78 SER AAA C 1
ATOM 1183 O O . SER A 1 99 ? 53.214 18.487 181.754 1.000 14.757 78 SER AAA O 1
ATOM 1191 N N . GLY A 1 100 ? 52.058 17.269 180.243 1.000 14.819 79 GLY AAA N 1
ATOM 1192 C CA . GLY A 1 100 ? 52.817 16.027 180.481 1.000 15.183 79 GLY AAA CA 1
ATOM 1193 C C . GLY A 1 100 ? 52.359 15.299 181.739 1.000 13.985 79 GLY AAA C 1
ATOM 1194 O O . GLY A 1 100 ? 52.955 14.250 182.052 1.000 14.808 79 GLY AAA O 1
ATOM 1198 N N . LYS A 1 101 ? 51.321 15.795 182.432 1.000 13.542 80 LYS AAA N 1
ATOM 1199 C CA . LYS A 1 101 ? 50.802 15.151 183.661 1.000 14.269 80 LYS AAA CA 1
ATOM 1200 C C . LYS A 1 101 ? 49.992 13.915 183.262 1.000 13.961 80 LYS AAA C 1
ATOM 1201 O O . LYS A 1 101 ? 49.445 13.907 182.133 1.000 15.604 80 LYS AAA O 1
ATOM 1220 N N . PHE A 1 102 ? 49.915 12.933 184.147 1.000 13.290 81 PHE AAA N 1
ATOM 1221 C CA . PHE A 1 102 ? 49.130 11.698 183.905 1.000 13.371 81 PHE AAA CA 1
ATOM 1222 C C . PHE A 1 102 ? 47.757 11.793 184.574 1.000 12.644 81 PHE AAA C 1
ATOM 1223 O O . PHE A 1 102 ? 47.552 12.582 185.515 1.000 12.565 81 PHE AAA O 1
ATOM 1240 N N . VAL A 1 103 ? 46.831 10.985 184.075 1.000 11.606 82 VAL AAA N 1
ATOM 1241 C CA . VAL A 1 103 ? 45.458 10.917 184.635 1.000 11.530 82 VAL AAA CA 1
ATOM 1242 C C . VAL A 1 103 ? 45.444 9.849 185.730 1.000 11.895 82 VAL AAA C 1
ATOM 1243 O O . VAL A 1 103 ? 45.678 8.671 185.438 1.000 11.528 82 VAL AAA O 1
ATOM 1256 N N . HIS A 1 104 ? 45.210 10.286 186.955 1.000 12.568 83 HIS AAA N 1
ATOM 1257 C CA . HIS A 1 104 ? 45.190 9.438 188.160 1.000 12.371 83 HIS AAA CA 1
ATOM 1258 C C . HIS A 1 104 ? 43.811 9.433 188.790 1.000 13.000 83 HIS AAA C 1
ATOM 1259 O O . HIS A 1 104 ? 43.050 10.386 188.653 1.000 12.851 83 HIS AAA O 1
ATOM 1274 N N . PRO A 1 105 ? 43.512 8.396 189.594 1.000 12.613 84 PRO AAA N 1
ATOM 1275 C CA . PRO A 1 105 ? 42.370 8.421 190.493 1.000 13.054 84 PRO AAA CA 1
ATOM 1276 C C . PRO A 1 105 ? 42.787 9.275 191.701 1.000 12.969 84 PRO AAA C 1
ATOM 1277 O O . PRO A 1 105 ? 43.887 9.103 192.200 1.000 13.152 84 PRO AAA O 1
ATOM 1288 N N . LYS A 1 106 ? 41.952 10.214 192.118 1.000 13.882 85 LYS AAA N 1
ATOM 1289 C CA . LYS A 1 106 ? 42.264 11.104 193.260 1.000 14.799 85 LYS AAA CA 1
ATOM 1290 C C . LYS A 1 106 ? 42.497 10.239 194.500 1.000 14.649 85 LYS AAA C 1
ATOM 1291 O O . LYS A 1 106 ? 41.638 9.406 194.821 1.000 15.386 85 LYS AAA O 1
ATOM 1310 N N . GLY A 1 107 ? 43.639 10.409 195.160 1.000 14.754 86 GLY AAA N 1
ATOM 1311 C CA . GLY A 1 107 ? 44.013 9.609 196.345 1.000 14.608 86 GLY AAA CA 1
ATOM 1312 C C . GLY A 1 107 ? 44.918 8.448 195.985 1.000 16.798 86 GLY AAA C 1
ATOM 1313 O O . GLY A 1 107 ? 45.431 7.798 196.922 1.000 17.682 86 GLY AAA O 1
ATOM 1317 N N . GLY A 1 108 ? 45.099 8.172 194.687 1.000 15.304 87 GLY AAA N 1
ATOM 1318 C CA . GLY A 1 108 ? 46.153 7.276 194.179 1.000 16.168 87 GLY AAA CA 1
ATOM 1319 C C . GLY A 1 108 ? 45.700 5.861 193.863 1.000 14.975 87 GLY AAA C 1
ATOM 1320 O O . GLY A 1 108 ? 46.529 5.106 193.370 1.000 15.535 87 GLY AAA O 1
ATOM 1324 N N . LYS A 1 109 ? 44.442 5.483 194.076 1.000 14.726 88 LYS AAA N 1
ATOM 1325 C CA . LYS A 1 109 ? 43.976 4.143 193.669 1.000 15.819 88 LYS AAA CA 1
ATOM 1326 C C . LYS A 1 109 ? 42.536 4.226 193.176 1.000 14.013 88 LYS AAA C 1
ATOM 1327 O O . LYS A 1 109 ? 41.710 4.954 193.727 1.000 13.528 88 LYS AAA O 1
ATOM 1346 N N . VAL A 1 110 ? 42.262 3.466 192.140 1.000 14.111 89 VAL AAA N 1
ATOM 1347 C CA . VAL A 1 110 ? 40.885 3.402 191.594 1.000 13.525 89 VAL AAA CA 1
ATOM 1348 C C . VAL A 1 110 ? 39.980 2.789 192.654 1.000 15.313 89 VAL AAA C 1
ATOM 1349 O O . VAL A 1 110 ? 40.338 1.773 193.287 1.000 17.312 89 VAL AAA O 1
ATOM 1362 N N . GLY A 1 111 ? 38.801 3.377 192.776 1.000 14.713 90 GLY AAA N 1
ATOM 1363 C CA . GLY A 1 111 ? 37.721 2.885 193.639 1.000 15.343 90 GLY AAA CA 1
ATOM 1364 C C . GLY A 1 111 ? 36.440 3.582 193.269 1.000 14.726 90 GLY AAA C 1
ATOM 1365 O O . GLY A 1 111 ? 36.473 4.500 192.449 1.000 14.012 90 GLY AAA O 1
ATOM 1369 N N . LYS A 1 112 ? 35.330 3.150 193.854 1.000 14.622 91 LYS AAA N 1
ATOM 1370 C CA . LYS A 1 112 ? 34.019 3.774 193.578 1.000 15.206 91 LYS AAA CA 1
ATOM 1371 C C . LYS A 1 112 ? 34.077 5.291 193.807 1.000 14.638 91 LYS AAA C 1
ATOM 1372 O O . LYS A 1 112 ? 34.493 5.730 194.912 1.000 14.381 91 LYS AAA O 1
ATOM 1391 N N . GLU A 1 113 ? 33.654 6.079 192.809 1.000 14.804 92 GLU AAA N 1
ATOM 1392 C CA . GLU A 1 113 ? 33.544 7.553 192.846 1.000 14.866 92 GLU AAA CA 1
ATOM 1393 C C . GLU A 1 113 ? 34.921 8.218 192.982 1.000 14.080 92 GLU AAA C 1
ATOM 1394 O O . GLU A 1 113 ? 34.954 9.415 193.305 1.000 15.869 92 GLU AAA O 1
ATOM 1406 N N . ALA A 1 114 ? 36.025 7.522 192.720 1.000 13.550 93 ALA AAA N 1
ATOM 1407 C CA . ALA A 1 114 ? 37.341 8.192 192.681 1.000 13.428 93 ALA AAA CA 1
ATOM 1408 C C . ALA A 1 114 ? 37.358 9.151 191.484 1.000 12.898 93 ALA AAA C 1
ATOM 1409 O O . ALA A 1 114 ? 37.204 8.680 190.351 1.000 13.465 93 ALA AAA O 1
ATOM 1416 N N . THR A 1 115 ? 37.569 10.436 191.732 1.000 12.946 94 THR AAA N 1
ATOM 1417 C CA . THR A 1 115 ? 37.623 11.490 190.688 1.000 13.056 94 THR AAA CA 1
ATOM 1418 C C . THR A 1 115 ? 38.861 11.281 189.825 1.000 12.500 94 THR AAA C 1
ATOM 1419 O O . THR A 1 115 ? 39.926 11.100 190.390 1.000 13.218 94 THR AAA O 1
ATOM 1430 N N . LEU A 1 116 ? 38.724 11.361 188.498 1.000 11.918 95 LEU AAA N 1
ATOM 1431 C CA . LEU A 1 116 ? 39.916 11.442 187.619 1.000 11.494 95 LEU AAA CA 1
ATOM 1432 C C . LEU A 1 116 ? 40.559 12.824 187.777 1.000 11.560 95 LEU AAA C 1
ATOM 1433 O O . LEU A 1 116 ? 39.873 13.837 187.594 1.000 11.610 95 LEU AAA O 1
ATOM 1449 N N . VAL A 1 117 ? 41.876 12.850 187.977 1.000 12.014 96 VAL AAA N 1
ATOM 1450 C CA . VAL A 1 117 ? 42.634 14.114 188.141 1.000 11.946 96 VAL AAA CA 1
ATOM 1451 C C . VAL A 1 117 ? 43.896 14.012 187.307 1.000 12.417 96 VAL AAA C 1
ATOM 1452 O O . VAL A 1 117 ? 44.295 12.878 186.969 1.000 12.985 96 VAL AAA O 1
ATOM 1465 N N . VAL A 1 118 ? 44.490 15.166 186.996 1.000 12.073 97 VAL AAA N 1
ATOM 1466 C CA . VAL A 1 118 ? 45.866 15.198 186.450 1.000 12.180 97 VAL AAA CA 1
ATOM 1467 C C . VAL A 1 118 ? 46.854 15.301 187.612 1.000 12.478 97 VAL AAA C 1
ATOM 1468 O O . VAL A 1 118 ? 46.565 15.931 188.641 1.000 12.802 97 VAL AAA O 1
ATOM 1481 N N . HIS A 1 119 ? 48.010 14.707 187.440 1.000 13.239 98 HIS AAA N 1
ATOM 1482 C CA . HIS A 1 119 ? 49.049 14.696 188.496 1.000 13.003 98 HIS AAA CA 1
ATOM 1483 C C . HIS A 1 119 ? 50.400 14.426 187.844 1.000 13.454 98 HIS AAA C 1
ATOM 1484 O O . HIS A 1 119 ? 50.492 13.527 186.972 1.000 12.921 98 HIS AAA O 1
ATOM 1499 N N A SER A 1 120 ? 51.409 15.190 188.263 0.500 13.792 99 SER AAA N 1
ATOM 1500 N N B SER A 1 120 ? 51.405 15.192 188.271 0.500 14.220 99 SER AAA N 1
ATOM 1501 C CA A SER A 1 120 ? 52.809 15.096 187.778 0.500 15.147 99 SER AAA CA 1
ATOM 1502 C CA B SER A 1 120 ? 52.814 15.111 187.815 0.500 15.928 99 SER AAA CA 1
ATOM 1503 C C A SER A 1 120 ? 53.476 13.928 188.509 0.500 16.519 99 SER AAA C 1
ATOM 1504 C C B SER A 1 120 ? 53.476 13.925 188.522 0.500 16.974 99 SER AAA C 1
ATOM 1505 O O A SER A 1 120 ? 54.273 14.138 189.459 0.500 18.185 99 SER AAA O 1
ATOM 1506 O O B SER A 1 120 ? 54.285 14.124 189.466 0.500 18.538 99 SER AAA O 1
ATOM 1521 N N . SER A 1 121 ? 53.085 12.723 188.147 1.000 16.387 100 SER AAA N 1
ATOM 1522 C CA . SER A 1 121 ? 53.667 11.484 188.696 1.000 15.851 100 SER AAA CA 1
ATOM 1523 C C . SER A 1 121 ? 53.300 10.366 187.741 1.000 15.127 100 SER AAA C 1
ATOM 1524 O O . SER A 1 121 ? 52.254 10.417 187.084 1.000 13.948 100 SER AAA O 1
ATOM 1532 N N . PRO A 1 122 ? 54.180 9.362 187.598 1.000 15.980 101 PRO AAA N 1
ATOM 1533 C CA . PRO A 1 122 ? 53.916 8.266 186.683 1.000 15.897 101 PRO AAA CA 1
ATOM 1534 C C . PRO A 1 122 ? 52.694 7.481 187.165 1.000 14.878 101 PRO AAA C 1
ATOM 1535 O O . PRO A 1 122 ? 52.449 7.396 188.355 1.000 13.444 101 PRO AAA O 1
ATOM 1546 N N . GLY A 1 123 ? 52.026 6.816 186.235 1.000 15.395 102 GLY AAA N 1
ATOM 1547 C CA . GLY A 1 123 ? 50.961 5.863 186.580 1.000 14.613 102 GLY AAA CA 1
ATOM 1548 C C . GLY A 1 123 ? 51.508 4.621 187.283 1.000 13.957 102 GLY AAA C 1
ATOM 1549 O O . GLY A 1 123 ? 52.754 4.355 187.290 1.000 14.002 102 GLY AAA O 1
ATOM 1553 N N . ARG A 1 124 ? 50.606 3.850 187.862 1.000 14.167 103 ARG AAA N 1
ATOM 1554 C CA . ARG A 1 124 ? 50.890 2.571 188.551 1.000 13.874 103 ARG AAA CA 1
ATOM 1555 C C . ARG A 1 124 ? 49.814 1.584 188.124 1.000 14.791 103 ARG AAA C 1
ATOM 1556 O O . ARG A 1 124 ? 48.831 1.989 187.484 1.000 13.487 103 ARG AAA O 1
ATOM 1577 N N . PRO A 1 125 ? 49.903 0.291 188.509 1.000 14.452 104 PRO AAA N 1
ATOM 1578 C CA . PRO A 1 125 ? 48.847 -0.649 188.146 1.000 13.674 104 PRO AAA CA 1
ATOM 1579 C C . PRO A 1 125 ? 47.461 -0.159 188.587 1.000 13.473 104 PRO AAA C 1
ATOM 1580 O O . PRO A 1 125 ? 46.527 -0.294 187.813 1.000 12.337 104 PRO AAA O 1
ATOM 1591 N N . GLU A 1 126 ? 47.362 0.411 189.785 1.000 13.137 105 GLU AAA N 1
ATOM 1592 C CA . GLU A 1 126 ? 46.069 0.825 190.376 1.000 13.633 105 GLU AAA CA 1
ATOM 1593 C C . GLU A 1 126 ? 45.609 2.146 189.746 1.000 13.674 105 GLU AAA C 1
ATOM 1594 O O . GLU A 1 126 ? 44.599 2.660 190.209 1.000 13.983 105 GLU AAA O 1
ATOM 1606 N N . THR A 1 127 ? 46.315 2.685 188.751 1.000 12.700 106 THR AAA N 1
ATOM 1607 C CA . THR A 1 127 ? 45.883 3.914 188.020 1.000 12.813 106 THR AAA CA 1
ATOM 1608 C C . THR A 1 127 ? 45.669 3.631 186.531 1.000 11.034 106 THR AAA C 1
ATOM 1609 O O . THR A 1 127 ? 45.328 4.569 185.798 1.000 12.137 106 THR AAA O 1
ATOM 1620 N N . MET A 1 128 ? 45.817 2.390 186.083 1.000 11.737 107 MET AAA N 1
ATOM 1621 C CA . MET A 1 128 ? 45.773 2.112 184.635 1.000 11.856 107 MET AAA CA 1
ATOM 1622 C C . MET A 1 128 ? 44.453 2.588 184.046 1.000 11.192 107 MET AAA C 1
ATOM 1623 O O . MET A 1 128 ? 43.414 2.392 184.645 1.000 11.284 107 MET AAA O 1
ATOM 1637 N N . ILE A 1 129 ? 44.535 3.174 182.864 1.000 12.089 108 ILE AAA N 1
ATOM 1638 C CA . ILE A 1 129 ? 43.340 3.655 182.129 1.000 12.269 108 ILE AAA CA 1
ATOM 1639 C C . ILE A 1 129 ? 43.609 3.423 180.649 1.000 12.995 108 ILE AAA C 1
ATOM 1640 O O . ILE A 1 129 ? 44.702 3.741 180.173 1.000 13.041 108 ILE AAA O 1
ATOM 1656 N N . GLU A 1 130 ? 42.632 2.894 179.942 1.000 12.523 109 GLU AAA N 1
ATOM 1657 C CA . GLU A 1 130 ? 42.778 2.730 178.483 1.000 13.874 109 GLU AAA CA 1
ATOM 1658 C C . GLU A 1 130 ? 41.406 2.805 177.847 1.000 13.929 109 GLU AAA C 1
ATOM 1659 O O . GLU A 1 130 ? 40.405 2.642 178.537 1.000 14.134 109 GLU AAA O 1
ATOM 1671 N N A MET A 1 131 ? 41.385 3.042 176.542 0.700 13.984 110 MET AAA N 1
ATOM 1672 N N B MET A 1 131 ? 41.380 3.060 176.544 0.300 14.072 110 MET AAA N 1
ATOM 1673 C CA A MET A 1 131 ? 40.133 2.945 175.765 0.700 14.036 110 MET AAA CA 1
ATOM 1674 C CA B MET A 1 131 ? 40.131 2.954 175.760 0.300 14.147 110 MET AAA CA 1
ATOM 1675 C C A MET A 1 131 ? 39.968 1.485 175.347 0.700 14.193 110 MET AAA C 1
ATOM 1676 C C B MET A 1 131 ? 39.965 1.492 175.347 0.300 14.072 110 MET AAA C 1
ATOM 1677 O O A MET A 1 131 ? 40.938 0.876 174.859 0.700 13.407 110 MET AAA O 1
ATOM 1678 O O B MET A 1 131 ? 40.946 0.886 174.872 0.300 13.667 110 MET AAA O 1
ATOM 1705 N N . VAL A 1 132 ? 38.764 0.949 175.548 1.000 13.343 111 VAL AAA N 1
ATOM 1706 C CA . VAL A 1 132 ? 38.436 -0.454 175.218 1.000 14.449 111 VAL AAA CA 1
ATOM 1707 C C . VAL A 1 132 ? 37.180 -0.440 174.365 1.000 14.872 111 VAL AAA C 1
ATOM 1708 O O . VAL A 1 132 ? 36.382 0.512 174.463 1.000 15.581 111 VAL AAA O 1
ATOM 1721 N N . GLN A 1 133 ? 37.036 -1.474 173.548 1.000 16.290 112 GLN AAA N 1
ATOM 1722 C CA . GLN A 1 133 ? 35.761 -1.718 172.845 1.000 18.372 112 GLN AAA CA 1
ATOM 1723 C C . GLN A 1 133 ? 34.971 -2.794 173.596 1.000 20.309 112 GLN AAA C 1
ATOM 1724 O O . GLN A 1 133 ? 35.515 -3.902 173.821 1.000 22.442 112 GLN AAA O 1
ATOM 1738 N N . GLU A 1 134 ? 33.726 -2.503 173.955 1.000 20.967 113 GLU AAA N 1
ATOM 1739 C CA . GLU A 1 134 ? 32.843 -3.448 174.680 1.000 23.366 113 GLU AAA CA 1
ATOM 1740 C C . GLU A 1 134 ? 31.502 -3.365 173.958 1.000 23.517 113 GLU AAA C 1
ATOM 1741 O O . GLU A 1 134 ? 30.966 -2.253 173.858 1.000 21.903 113 GLU AAA O 1
ATOM 1753 N N . ASP A 1 135 ? 31.020 -4.488 173.413 1.000 23.743 114 ASP AAA N 1
ATOM 1754 C CA . ASP A 1 135 ? 29.689 -4.554 172.751 1.000 24.571 114 ASP AAA CA 1
ATOM 1755 C C . ASP A 1 135 ? 29.548 -3.425 171.719 1.000 25.316 114 ASP AAA C 1
ATOM 1756 O O . ASP A 1 135 ? 28.502 -2.749 171.749 1.000 24.948 114 ASP AAA O 1
ATOM 1762 N N . GLY A 1 136 ? 30.578 -3.181 170.898 1.000 22.030 115 GLY AAA N 1
ATOM 1763 C CA . GLY A 1 136 ? 30.508 -2.285 169.727 1.000 22.117 115 GLY AAA CA 1
ATOM 1764 C C . GLY A 1 136 ? 30.752 -0.802 170.007 1.000 20.643 115 GLY AAA C 1
ATOM 1765 O O . GLY A 1 136 ? 30.693 -0.009 169.057 1.000 22.720 115 GLY AAA O 1
ATOM 1769 N N A ARG A 1 137 ? 31.005 -0.416 171.260 0.600 19.578 116 ARG AAA N 1
ATOM 1770 N N B ARG A 1 137 ? 31.003 -0.414 171.260 0.400 19.685 116 ARG AAA N 1
ATOM 1771 C CA A ARG A 1 137 ? 31.285 1.003 171.609 0.600 19.079 116 ARG AAA CA 1
ATOM 1772 C CA B ARG A 1 137 ? 31.276 1.006 171.613 0.400 18.968 116 ARG AAA CA 1
ATOM 1773 C C A ARG A 1 137 ? 32.624 1.089 172.327 0.600 16.865 116 ARG AAA C 1
ATOM 1774 C C B ARG A 1 137 ? 32.617 1.092 172.327 0.400 16.989 116 ARG AAA C 1
ATOM 1775 O O A ARG A 1 137 ? 33.092 0.039 172.823 0.600 17.490 116 ARG AAA O 1
ATOM 1776 O O B ARG A 1 137 ? 33.083 0.039 172.815 0.400 17.368 116 ARG AAA O 1
ATOM 1817 N N . THR A 1 138 ? 33.192 2.297 172.393 1.000 15.449 117 THR AAA N 1
ATOM 1818 C CA . THR A 1 138 ? 34.496 2.525 173.057 1.000 14.142 117 THR AAA CA 1
ATOM 1819 C C . THR A 1 138 ? 34.260 3.252 174.372 1.000 13.368 117 THR AAA C 1
ATOM 1820 O O . THR A 1 138 ? 33.486 4.242 174.406 1.000 14.093 117 THR AAA O 1
ATOM 1831 N N . TYR A 1 139 ? 34.895 2.741 175.420 1.000 12.214 118 TYR AAA N 1
ATOM 1832 C CA . TYR A 1 139 ? 34.772 3.276 176.784 1.000 12.402 118 TYR AAA CA 1
ATOM 1833 C C . TYR A 1 139 ? 36.153 3.479 177.362 1.000 12.157 118 TYR AAA C 1
ATOM 1834 O O . TYR A 1 139 ? 37.075 2.812 176.911 1.000 12.925 118 TYR AAA O 1
ATOM 1852 N N . LEU A 1 140 ? 36.246 4.306 178.383 1.000 11.591 119 LEU AAA N 1
ATOM 1853 C CA . LEU A 1 140 ? 37.491 4.426 179.170 1.000 12.024 119 LEU AAA CA 1
ATOM 1854 C C . LEU A 1 140 ? 37.346 3.488 180.366 1.000 12.435 119 LEU AAA C 1
ATOM 1855 O O . LEU A 1 140 ? 36.351 3.553 181.093 1.000 12.995 119 LEU AAA O 1
ATOM 1871 N N . ARG A 1 141 ? 38.324 2.608 180.531 1.000 12.256 120 ARG AAA N 1
ATOM 1872 C CA . ARG A 1 141 ? 38.266 1.538 181.552 1.000 12.275 120 ARG AAA CA 1
ATOM 1873 C C . ARG A 1 141 ? 39.550 1.541 182.379 1.000 12.960 120 ARG AAA C 1
ATOM 1874 O O . ARG A 1 141 ? 40.631 1.715 181.801 1.000 11.592 120 ARG AAA O 1
ATOM 1895 N N . HIS A 1 142 ? 39.412 1.275 183.678 1.000 12.334 121 HIS AAA N 1
ATOM 1896 C CA . HIS A 1 142 ? 40.567 0.951 184.550 1.000 12.455 121 HIS AAA CA 1
ATOM 1897 C C . HIS A 1 142 ? 40.974 -0.488 184.240 1.000 12.715 121 HIS AAA C 1
ATOM 1898 O O . HIS A 1 142 ? 40.269 -1.424 184.664 1.000 12.181 121 HIS AAA O 1
ATOM 1913 N N . THR A 1 143 ? 42.068 -0.660 183.501 1.000 13.002 122 THR AAA N 1
ATOM 1914 C CA . THR A 1 143 ? 42.602 -1.989 183.111 1.000 13.193 122 THR AAA CA 1
ATOM 1915 C C . THR A 1 143 ? 42.619 -2.919 184.331 1.000 12.699 122 THR AAA C 1
ATOM 1916 O O . THR A 1 143 ? 42.954 -2.454 185.430 1.000 13.351 122 THR AAA O 1
ATOM 1927 N N . ASP A 1 144 ? 42.271 -4.177 184.106 1.000 13.425 123 ASP AAA N 1
ATOM 1928 C CA . ASP A 1 144 ? 42.302 -5.272 185.111 1.000 13.064 123 ASP AAA CA 1
ATOM 1929 C C . ASP A 1 144 ? 41.240 -5.021 186.182 1.000 13.327 123 ASP AAA C 1
ATOM 1930 O O . ASP A 1 144 ? 41.362 -5.561 187.317 1.000 14.589 123 ASP AAA O 1
ATOM 1939 N N . SER A 1 145 ? 40.177 -4.300 185.842 1.000 11.700 124 SER AAA N 1
ATOM 1940 C CA . SER A 1 145 ? 39.055 -4.074 186.780 1.000 12.432 124 SER AAA CA 1
ATOM 1941 C C . SER A 1 145 ? 37.762 -3.957 185.990 1.000 12.738 124 SER AAA C 1
ATOM 1942 O O . SER A 1 145 ? 37.828 -3.775 184.758 1.000 13.604 124 SER AAA O 1
ATOM 1950 N N . ASP A 1 146 ? 36.643 -3.964 186.705 1.000 13.017 125 ASP AAA N 1
ATOM 1951 C CA . ASP A 1 146 ? 35.320 -3.650 186.103 1.000 13.248 125 ASP AAA CA 1
ATOM 1952 C C . ASP A 1 146 ? 34.919 -2.186 186.388 1.000 13.283 125 ASP AAA C 1
ATOM 1953 O O . ASP A 1 146 ? 33.739 -1.851 186.268 1.000 12.788 125 ASP AAA O 1
ATOM 1962 N N . TYR A 1 147 ? 35.877 -1.314 186.701 1.000 12.587 126 TYR AAA N 1
ATOM 1963 C CA . TYR A 1 147 ? 35.654 0.146 186.889 1.000 12.614 126 TYR AAA CA 1
ATOM 1964 C C . TYR A 1 147 ? 35.840 0.849 185.545 1.000 12.563 126 TYR AAA C 1
ATOM 1965 O O . TYR A 1 147 ? 36.845 0.611 184.845 1.000 12.764 126 TYR AAA O 1
ATOM 1983 N N . TYR A 1 148 ? 34.840 1.619 185.162 1.000 11.901 127 TYR AAA N 1
ATOM 1984 C CA . TYR A 1 148 ? 34.849 2.467 183.947 1.000 11.763 127 TYR AAA CA 1
ATOM 1985 C C . TYR A 1 148 ? 34.785 3.936 184.358 1.000 11.794 127 TYR AAA C 1
ATOM 1986 O O . TYR A 1 148 ? 34.528 4.273 185.521 1.000 11.706 127 TYR AAA O 1
ATOM 2004 N N . VAL A 1 149 ? 34.994 4.809 183.378 1.000 12.191 128 VAL AAA N 1
ATOM 2005 C CA . VAL A 1 149 ? 34.888 6.275 183.570 1.000 12.271 128 VAL AAA CA 1
ATOM 2006 C C . VAL A 1 149 ? 33.440 6.700 183.323 1.000 12.058 128 VAL AAA C 1
ATOM 2007 O O . VAL A 1 149 ? 32.925 6.513 182.212 1.000 12.491 128 VAL AAA O 1
ATOM 2020 N N . HIS A 1 150 ? 32.835 7.286 184.342 1.000 12.036 129 HIS AAA N 1
ATOM 2021 C CA . HIS A 1 150 ? 31.456 7.833 184.331 1.000 12.100 129 HIS AAA CA 1
ATOM 2022 C C . HIS A 1 150 ? 31.508 9.329 184.611 1.000 12.567 129 HIS AAA C 1
ATOM 2023 O O . HIS A 1 150 ? 32.357 9.793 185.376 1.000 12.036 129 HIS AAA O 1
ATOM 2038 N N . PRO A 1 151 ? 30.540 10.120 184.123 1.000 12.884 130 PRO AAA N 1
ATOM 2039 C CA . PRO A 1 151 ? 30.335 11.451 184.681 1.000 14.437 130 PRO AAA CA 1
ATOM 2040 C C . PRO A 1 151 ? 29.758 11.287 186.095 1.000 14.736 130 PRO AAA C 1
ATOM 2041 O O . PRO A 1 151 ? 28.863 10.461 186.293 1.000 14.589 130 PRO AAA O 1
ATOM 2052 N N . HIS A 1 152 ? 30.250 12.060 187.053 1.000 15.145 131 HIS AAA N 1
ATOM 2053 C CA . HIS A 1 152 ? 29.691 12.053 188.427 1.000 14.945 131 HIS AAA CA 1
ATOM 2054 C C . HIS A 1 152 ? 28.181 12.329 188.347 1.000 14.367 131 HIS AAA C 1
ATOM 2055 O O . HIS A 1 152 ? 27.795 13.291 187.685 1.000 15.487 131 HIS AAA O 1
ATOM 2070 N N . GLY A 1 153 ? 27.377 11.460 188.944 1.000 14.927 132 GLY AAA N 1
ATOM 2071 C CA . GLY A 1 153 ? 25.902 11.569 188.901 1.000 16.023 132 GLY AAA CA 1
ATOM 2072 C C . GLY A 1 153 ? 25.286 10.749 187.787 1.000 16.947 132 GLY AAA C 1
ATOM 2073 O O . GLY A 1 153 ? 24.041 10.495 187.852 1.000 18.871 132 GLY AAA O 1
ATOM 2077 N N . GLY A 1 154 ? 26.066 10.364 186.772 1.000 15.390 133 GLY AAA N 1
ATOM 2078 C CA . GLY A 1 154 ? 25.660 9.323 185.816 1.000 15.921 133 GLY AAA CA 1
ATOM 2079 C C . GLY A 1 154 ? 24.752 9.824 184.706 1.000 15.689 133 GLY AAA C 1
ATOM 2080 O O . GLY A 1 154 ? 24.234 8.965 183.976 1.000 16.305 133 GLY AAA O 1
ATOM 2084 N N . SER A 1 155 ? 24.554 11.142 184.555 1.000 15.792 134 SER AAA N 1
ATOM 2085 C CA . SER A 1 155 ? 23.610 11.681 183.548 1.000 15.263 134 SER AAA CA 1
ATOM 2086 C C . SER A 1 155 ? 24.094 11.286 182.158 1.000 15.820 134 SER AAA C 1
ATOM 2087 O O . SER A 1 155 ? 25.289 11.357 181.858 1.000 14.993 134 SER AAA O 1
ATOM 2095 N N . PRO A 1 156 ? 23.182 10.934 181.234 1.000 15.490 135 PRO AAA N 1
ATOM 2096 C CA . PRO A 1 156 ? 23.534 10.824 179.817 1.000 15.916 135 PRO AAA CA 1
ATOM 2097 C C . PRO A 1 156 ? 23.906 12.183 179.203 1.000 16.833 135 PRO AAA C 1
ATOM 2098 O O . PRO A 1 156 ? 24.522 12.211 178.162 1.000 18.309 135 PRO AAA O 1
ATOM 2109 N N . ASN A 1 157 ? 23.495 13.273 179.837 1.000 16.918 136 ASN AAA N 1
ATOM 2110 C CA . ASN A 1 157 ? 23.745 14.653 179.364 1.000 19.607 136 ASN AAA CA 1
ATOM 2111 C C . ASN A 1 157 ? 24.206 15.498 180.532 1.000 18.235 136 ASN AAA C 1
ATOM 2112 O O . ASN A 1 157 ? 23.483 16.348 181.036 1.000 17.727 136 ASN AAA O 1
ATOM 2123 N N . PRO A 1 158 ? 25.443 15.265 181.018 1.000 17.322 137 PRO AAA N 1
ATOM 2124 C CA . PRO A 1 158 ? 25.939 16.008 182.168 1.000 17.236 137 PRO AAA CA 1
ATOM 2125 C C . PRO A 1 158 ? 26.121 17.496 181.842 1.000 15.786 137 PRO AAA C 1
ATOM 2126 O O . PRO A 1 158 ? 26.441 17.834 180.718 1.000 17.730 137 PRO AAA O 1
ATOM 2137 N N . GLY A 1 159 ? 25.957 18.337 182.859 1.000 15.781 138 GLY AAA N 1
ATOM 2138 C CA . GLY A 1 159 ? 26.180 19.790 182.797 1.000 15.150 138 GLY AAA CA 1
ATOM 2139 C C . GLY A 1 159 ? 27.655 20.096 182.632 1.000 16.538 138 GLY AAA C 1
ATOM 2140 O O . GLY A 1 159 ? 28.492 19.231 183.011 1.000 16.943 138 GLY AAA O 1
ATOM 2144 N N . ASP A 1 160 ? 27.979 21.249 182.079 1.000 15.956 139 ASP AAA N 1
ATOM 2145 C CA . ASP A 1 160 ? 29.381 21.736 182.024 1.000 15.668 139 ASP AAA CA 1
ATOM 2146 C C . ASP A 1 160 ? 30.022 21.635 183.404 1.000 14.558 139 ASP AAA C 1
ATOM 2147 O O . ASP A 1 160 ? 29.336 21.906 184.416 1.000 15.084 139 ASP AAA O 1
ATOM 2156 N N . ASN A 1 161 ? 31.301 21.261 183.420 1.000 14.098 140 ASN AAA N 1
ATOM 2157 C CA . ASN A 1 161 ? 32.165 21.158 184.622 1.000 15.067 140 ASN AAA CA 1
ATOM 2158 C C . ASN A 1 161 ? 31.758 19.975 185.495 1.000 14.905 140 ASN AAA C 1
ATOM 2159 O O . ASN A 1 161 ? 32.217 19.922 186.631 1.000 15.323 140 ASN AAA O 1
ATOM 2170 N N . THR A 1 162 ? 30.986 19.025 184.980 1.000 14.605 141 THR AAA N 1
ATOM 2171 C CA . THR A 1 162 ? 30.750 17.743 185.692 1.000 13.808 141 THR AAA CA 1
ATOM 2172 C C . THR A 1 162 ? 32.066 16.960 185.719 1.000 12.775 141 THR AAA C 1
ATOM 2173 O O . THR A 1 162 ? 32.585 16.678 184.659 1.000 11.665 141 THR AAA O 1
ATOM 2184 N N . ARG A 1 163 ? 32.521 16.580 186.905 1.000 13.257 142 ARG AAA N 1
ATOM 2185 C CA . ARG A 1 163 ? 33.772 15.795 187.035 1.000 14.075 142 ARG AAA CA 1
ATOM 2186 C C . ARG A 1 163 ? 33.559 14.359 186.520 1.000 12.763 142 ARG AAA C 1
ATOM 2187 O O . ARG A 1 163 ? 32.441 13.780 186.638 1.000 12.497 142 ARG AAA O 1
ATOM 2208 N N . LEU A 1 164 ? 34.621 13.762 186.015 1.000 12.012 143 LEU AAA N 1
ATOM 2209 C CA . LEU A 1 164 ? 34.667 12.321 185.674 1.000 12.000 143 LEU AAA CA 1
ATOM 2210 C C . LEU A 1 164 ? 35.173 11.522 186.873 1.000 12.004 143 LEU AAA C 1
ATOM 2211 O O . LEU A 1 164 ? 36.061 12.011 187.610 1.000 11.458 143 LEU AAA O 1
ATOM 2227 N N . VAL A 1 165 ? 34.566 10.359 187.079 1.000 11.342 144 VAL AAA N 1
ATOM 2228 C CA . VAL A 1 165 ? 34.864 9.451 188.214 1.000 11.733 144 VAL AAA CA 1
ATOM 2229 C C . VAL A 1 165 ? 34.960 8.010 187.711 1.000 11.974 144 VAL AAA C 1
ATOM 2230 O O . VAL A 1 165 ? 34.451 7.657 186.630 1.000 11.380 144 VAL AAA O 1
ATOM 2243 N N . TYR A 1 166 ? 35.627 7.181 188.491 1.000 11.784 145 TYR AAA N 1
ATOM 2244 C CA . TYR A 1 166 ? 35.620 5.713 188.301 1.000 12.274 145 TYR AAA CA 1
ATOM 2245 C C . TYR A 1 166 ? 34.385 5.172 189.021 1.000 12.435 145 TYR AAA C 1
ATOM 2246 O O . TYR A 1 166 ? 34.006 5.637 190.094 1.000 12.477 145 TYR AAA O 1
ATOM 2264 N N . TYR A 1 167 ? 33.735 4.238 188.367 1.000 13.138 146 TYR AAA N 1
ATOM 2265 C CA . TYR A 1 167 ? 32.529 3.564 188.885 1.000 13.948 146 TYR AAA CA 1
ATOM 2266 C C . TYR A 1 167 ? 32.399 2.206 188.205 1.000 13.326 146 TYR AAA C 1
ATOM 2267 O O . TYR A 1 167 ? 32.739 2.061 187.050 1.000 13.390 146 TYR AAA O 1
ATOM 2285 N N . SER A 1 168 ? 31.896 1.221 188.947 1.000 14.190 147 SER AAA N 1
ATOM 2286 C CA . SER A 1 168 ? 31.760 -0.159 188.442 1.000 15.098 147 SER AAA CA 1
ATOM 2287 C C . SER A 1 168 ? 30.730 -0.224 187.307 1.000 15.544 147 SER AAA C 1
ATOM 2288 O O . SER A 1 168 ? 29.626 0.360 187.440 1.000 16.455 147 SER AAA O 1
ATOM 2296 N N . GLY A 1 169 ? 31.069 -0.936 186.242 1.000 15.112 148 GLY AAA N 1
ATOM 2297 C CA . GLY A 1 169 ? 30.144 -1.266 185.153 1.000 15.313 148 GLY AAA CA 1
ATOM 2298 C C . GLY A 1 169 ? 30.124 -0.201 184.079 1.000 15.567 148 GLY AAA C 1
ATOM 2299 O O . GLY A 1 169 ? 30.635 0.906 184.289 1.000 13.675 148 GLY AAA O 1
ATOM 2303 N N . TYR A 1 170 ? 29.511 -0.532 182.957 1.000 14.917 149 TYR AAA N 1
ATOM 2304 C CA . TYR A 1 170 ? 29.388 0.389 181.819 1.000 15.348 149 TYR AAA CA 1
ATOM 2305 C C . TYR A 1 170 ? 27.967 0.292 181.277 1.000 15.524 149 TYR AAA C 1
ATOM 2306 O O . TYR A 1 170 ? 27.210 -0.671 181.581 1.000 16.270 149 TYR AAA O 1
ATOM 2324 N N . ARG A 1 171 ? 27.618 1.321 180.522 1.000 14.718 150 ARG AAA N 1
ATOM 2325 C CA . ARG A 1 171 ? 26.346 1.397 179.779 1.000 15.112 150 ARG AAA CA 1
ATOM 2326 C C . ARG A 1 171 ? 26.600 2.310 178.598 1.000 14.800 150 ARG AAA C 1
ATOM 2327 O O . ARG A 1 171 ? 27.540 3.101 178.602 1.000 15.228 150 ARG AAA O 1
ATOM 2348 N N . PRO A 1 172 ? 25.814 2.206 177.510 1.000 14.708 151 PRO AAA N 1
ATOM 2349 C CA . PRO A 1 172 ? 26.130 2.946 176.290 1.000 14.324 151 PRO AAA CA 1
ATOM 2350 C C . PRO A 1 172 ? 26.332 4.464 176.406 1.000 14.704 151 PRO AAA C 1
ATOM 2351 O O . PRO A 1 172 ? 27.069 5.026 175.620 1.000 14.278 151 PRO AAA O 1
ATOM 2362 N N . SER A 1 173 ? 25.652 5.123 177.340 1.000 14.454 152 SER AAA N 1
ATOM 2363 C CA . SER A 1 173 ? 25.751 6.590 177.526 1.000 16.101 152 SER AAA CA 1
ATOM 2364 C C . SER A 1 173 ? 27.146 6.981 178.021 1.000 15.525 152 SER AAA C 1
ATOM 2365 O O . SER A 1 173 ? 27.438 8.166 178.007 1.000 17.299 152 SER AAA O 1
ATOM 2373 N N . LEU A 1 174 ? 27.969 6.031 178.476 1.000 14.334 153 LEU AAA N 1
ATOM 2374 C CA . LEU A 1 174 ? 29.339 6.316 178.982 1.000 14.025 153 LEU AAA CA 1
ATOM 2375 C C . LEU A 1 174 ? 30.361 6.331 177.855 1.000 13.984 153 LEU AAA C 1
ATOM 2376 O O . LEU A 1 174 ? 31.532 6.623 178.164 1.000 13.948 153 LEU AAA O 1
ATOM 2392 N N . ALA A 1 175 ? 29.987 6.010 176.618 1.000 13.579 154 ALA AAA N 1
ATOM 2393 C CA . ALA A 1 175 ? 30.966 5.862 175.521 1.000 14.186 154 ALA AAA CA 1
ATOM 2394 C C . ALA A 1 175 ? 31.702 7.184 175.233 1.000 14.186 154 ALA AAA C 1
ATOM 2395 O O . ALA A 1 175 ? 31.091 8.300 175.278 1.000 14.500 154 ALA AAA O 1
ATOM 2402 N N . PHE A 1 176 ? 32.990 7.054 174.904 1.000 14.381 155 PHE AAA N 1
ATOM 2403 C CA . PHE A 1 176 ? 33.868 8.163 174.474 1.000 14.853 155 PHE AAA CA 1
ATOM 2404 C C . PHE A 1 176 ? 34.299 7.937 173.031 1.000 15.105 155 PHE AAA C 1
ATOM 2405 O O . PHE A 1 176 ? 34.377 6.770 172.575 1.000 16.145 155 PHE AAA O 1
ATOM 2422 N N . LEU A 1 177 ? 34.550 9.036 172.335 1.000 15.169 156 LEU AAA N 1
ATOM 2423 C CA . LEU A 1 177 ? 35.151 9.062 170.985 1.000 14.761 156 LEU AAA CA 1
ATOM 2424 C C . LEU A 1 177 ? 36.513 9.739 171.091 1.000 13.259 156 LEU AAA C 1
ATOM 2425 O O . LEU A 1 177 ? 36.571 10.890 171.575 1.000 14.388 156 LEU AAA O 1
ATOM 2441 N N . ALA A 1 178 ? 37.560 9.054 170.672 1.000 12.960 157 ALA AAA N 1
ATOM 2442 C CA . ALA A 1 178 ? 38.912 9.627 170.556 1.000 13.118 157 ALA AAA CA 1
ATOM 2443 C C . ALA A 1 178 ? 39.074 10.195 169.153 1.000 13.687 157 ALA AAA C 1
ATOM 2444 O O . ALA A 1 178 ? 39.130 9.406 168.190 1.000 14.515 157 ALA AAA O 1
ATOM 2451 N N . ILE A 1 179 ? 39.080 11.515 169.067 1.000 13.472 158 ILE AAA N 1
ATOM 2452 C CA . ILE A 1 179 ? 39.163 12.289 167.798 1.000 14.182 158 ILE AAA CA 1
ATOM 2453 C C . ILE A 1 179 ? 40.619 12.633 167.567 1.000 13.710 158 ILE AAA C 1
ATOM 2454 O O . ILE A 1 179 ? 41.211 13.292 168.404 1.000 13.990 158 ILE AAA O 1
ATOM 2470 N N . PRO A 1 180 ? 41.243 12.240 166.442 1.000 14.752 159 PRO AAA N 1
ATOM 2471 C CA . PRO A 1 180 ? 42.661 12.548 166.245 1.000 14.779 159 PRO AAA CA 1
ATOM 2472 C C . PRO A 1 180 ? 42.873 14.070 166.263 1.000 14.709 159 PRO AAA C 1
ATOM 2473 O O . PRO A 1 180 ? 42.058 14.808 165.703 1.000 14.637 159 PRO AAA O 1
ATOM 2484 N N . ALA A 1 181 ? 43.971 14.511 166.887 1.000 13.863 160 ALA AAA N 1
ATOM 2485 C CA . ALA A 1 181 ? 44.219 15.934 167.192 1.000 14.747 160 ALA AAA CA 1
ATOM 2486 C C . ALA A 1 181 ? 45.573 16.378 166.631 1.000 15.147 160 ALA AAA C 1
ATOM 2487 O O . ALA A 1 181 ? 46.058 17.442 167.020 1.000 14.649 160 ALA AAA O 1
ATOM 2494 N N . GLU A 1 182 ? 46.172 15.572 165.763 1.000 15.566 161 GLU AAA N 1
ATOM 2495 C CA . GLU A 1 182 ? 47.388 15.983 165.029 1.000 16.168 161 GLU AAA CA 1
ATOM 2496 C C . GLU A 1 182 ? 47.356 15.330 163.663 1.000 16.136 161 GLU AAA C 1
ATOM 2497 O O . GLU A 1 182 ? 46.687 14.302 163.505 1.000 16.196 161 GLU AAA O 1
ATOM 2509 N N . THR A 1 183 ? 48.121 15.910 162.744 1.000 16.597 162 THR AAA N 1
ATOM 2510 C CA . THR A 1 183 ? 48.216 15.426 161.356 1.000 16.293 162 THR AAA CA 1
ATOM 2511 C C . THR A 1 183 ? 49.494 14.602 161.233 1.000 16.283 162 THR AAA C 1
ATOM 2512 O O . THR A 1 183 ? 50.572 15.090 161.626 1.000 17.968 162 THR AAA O 1
ATOM 2523 N N . LEU A 1 184 ? 49.366 13.398 160.693 1.000 15.734 163 LEU AAA N 1
ATOM 2524 C CA . LEU A 1 184 ? 50.487 12.455 160.499 1.000 16.320 163 LEU AAA CA 1
ATOM 2525 C C . LEU A 1 184 ? 50.828 12.381 159.020 1.000 17.672 163 LEU AAA C 1
ATOM 2526 O O . LEU A 1 184 ? 50.040 12.843 158.196 1.000 16.284 163 LEU AAA O 1
ATOM 2542 N N . PHE A 1 185 ? 52.008 11.849 158.737 1.000 19.192 164 PHE AAA N 1
ATOM 2543 C CA . PHE A 1 185 ? 52.464 11.564 157.360 1.000 20.054 164 PHE AAA CA 1
ATOM 2544 C C . PHE A 1 185 ? 52.379 10.058 157.163 1.000 18.868 164 PHE AAA C 1
ATOM 2545 O O . PHE A 1 185 ? 52.887 9.331 158.014 1.000 18.082 164 PHE AAA O 1
ATOM 2562 N N . VAL A 1 186 ? 51.784 9.577 156.072 1.000 19.008 165 VAL AAA N 1
ATOM 2563 C CA . VAL A 1 186 ? 51.829 8.128 155.721 1.000 19.013 165 VAL AAA CA 1
ATOM 2564 C C . VAL A 1 186 ? 53.168 7.856 155.036 1.000 20.187 165 VAL AAA C 1
ATOM 2565 O O . VAL A 1 186 ? 53.350 8.328 153.907 1.000 21.224 165 VAL AAA O 1
ATOM 2578 N N . ASP A 1 187 ? 54.067 7.167 155.726 1.000 19.936 166 ASP AAA N 1
ATOM 2579 C CA . ASP A 1 187 ? 55.424 6.879 155.211 1.000 21.257 166 ASP AAA CA 1
ATOM 2580 C C . ASP A 1 187 ? 55.333 5.716 154.215 1.000 21.481 166 ASP AAA C 1
ATOM 2581 O O . ASP A 1 187 ? 55.903 5.826 153.106 1.000 20.778 166 ASP AAA O 1
ATOM 2590 N N . ARG A 1 188 ? 54.692 4.623 154.615 1.000 19.477 167 ARG AAA N 1
ATOM 2591 C CA . ARG A 1 188 ? 54.554 3.439 153.740 1.000 21.919 167 ARG AAA CA 1
ATOM 2592 C C . ARG A 1 188 ? 53.427 2.551 154.236 1.000 20.493 167 ARG AAA C 1
ATOM 2593 O O . ARG A 1 188 ? 52.970 2.696 155.391 1.000 19.394 167 ARG AAA O 1
ATOM 2614 N N . ILE A 1 189 ? 52.996 1.671 153.340 1.000 19.354 168 ILE AAA N 1
ATOM 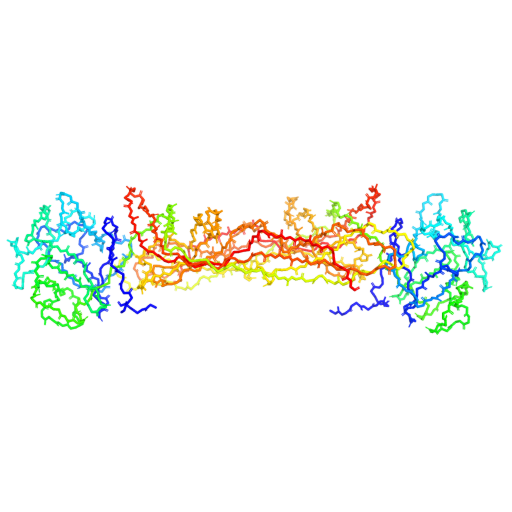2615 C CA . ILE A 1 189 ? 52.038 0.583 153.657 1.000 19.808 168 ILE AAA CA 1
ATOM 2616 C C . ILE A 1 189 ? 52.698 -0.723 153.227 1.000 21.141 168 ILE AAA C 1
ATOM 2617 O O . ILE A 1 189 ? 53.046 -0.831 152.044 1.000 21.721 168 ILE AAA O 1
ATOM 2633 N N . GLU A 1 190 ? 52.908 -1.644 154.166 1.000 21.698 169 GLU AAA N 1
ATOM 2634 C CA . GLU A 1 190 ? 53.542 -2.955 153.882 1.000 24.260 169 GLU AAA CA 1
ATOM 2635 C C . GLU A 1 190 ? 52.472 -4.033 153.933 1.000 21.621 169 GLU AAA C 1
ATOM 2636 O O . GLU A 1 190 ? 51.923 -4.286 155.002 1.000 21.181 169 GLU AAA O 1
ATOM 2648 N N . ILE A 1 191 ? 52.199 -4.636 152.782 1.000 23.810 170 ILE AAA N 1
ATOM 2649 C CA . ILE A 1 191 ? 51.285 -5.797 152.606 1.000 25.226 170 ILE AAA CA 1
ATOM 2650 C C . ILE A 1 191 ? 51.813 -6.998 153.410 1.000 23.965 170 ILE AAA C 1
ATOM 2651 O O . ILE A 1 191 ? 53.035 -7.169 153.436 1.000 24.316 170 ILE AAA O 1
ATOM 2667 N N . HIS A 1 192 ? 50.925 -7.745 154.070 1.000 24.284 171 HIS AAA N 1
ATOM 2668 C CA . HIS A 1 192 ? 51.201 -9.056 154.715 1.000 25.350 171 HIS AAA CA 1
ATOM 2669 C C . HIS A 1 192 ? 50.907 -10.146 153.681 1.000 27.316 171 HIS AAA C 1
ATOM 2670 O O . HIS A 1 192 ? 49.752 -10.628 153.581 1.000 26.328 171 HIS AAA O 1
ATOM 2685 N N . GLN A 1 193 ? 51.949 -10.550 152.991 1.000 28.327 172 GLN AAA N 1
ATOM 2686 C CA . GLN A 1 193 ? 51.848 -11.502 151.854 1.000 31.646 172 GLN AAA CA 1
ATOM 2687 C C . GLN A 1 193 ? 51.250 -12.851 152.257 1.000 31.292 172 GLN AAA C 1
ATOM 2688 O O . GLN A 1 193 ? 50.749 -13.498 151.352 1.000 35.138 172 GLN AAA O 1
ATOM 2702 N N . ALA A 1 194 ? 51.319 -13.289 153.514 1.000 33.978 173 ALA AAA N 1
ATOM 2703 C CA . ALA A 1 194 ? 50.755 -14.590 153.954 1.000 35.483 173 ALA AAA CA 1
ATOM 2704 C C . ALA A 1 194 ? 49.243 -14.609 153.678 1.000 34.548 173 ALA AAA C 1
ATOM 2705 O O . ALA A 1 194 ? 48.686 -15.719 153.538 1.000 33.409 173 ALA AAA O 1
ATOM 2712 N N . GLN A 1 195 ? 48.587 -13.444 153.660 1.000 29.885 174 GLN AAA N 1
ATOM 2713 C CA . GLN A 1 195 ? 47.128 -13.380 153.395 1.000 31.569 174 GLN AAA CA 1
ATOM 2714 C C . GLN A 1 195 ? 46.866 -12.521 152.160 1.000 25.487 174 GLN AAA C 1
ATOM 2715 O O . GLN A 1 195 ? 45.711 -12.084 152.038 1.000 32.659 174 GLN AAA O 1
ATOM 2729 N N . ALA A 1 196 ? 47.867 -12.292 151.310 1.000 24.017 175 ALA AAA N 1
ATOM 2730 C CA . ALA A 1 196 ? 47.724 -11.511 150.048 1.000 23.494 175 ALA AAA CA 1
ATOM 2731 C C . ALA A 1 196 ? 47.189 -12.418 148.936 1.000 22.788 175 ALA AAA C 1
ATOM 2732 O O . ALA A 1 196 ? 47.905 -13.326 148.486 1.000 23.639 175 ALA AAA O 1
ATOM 2739 N N . LEU A 1 197 ? 45.975 -12.130 148.495 1.000 19.772 176 LEU AAA N 1
ATOM 2740 C CA . LEU A 1 197 ? 45.160 -12.976 147.600 1.000 20.268 176 LEU AAA CA 1
ATOM 2741 C C . LEU A 1 197 ? 44.984 -12.226 146.282 1.000 20.955 176 LEU AAA C 1
ATOM 2742 O O . LEU A 1 197 ? 44.491 -11.087 146.312 1.000 21.741 176 LEU AAA O 1
ATOM 2758 N N . GLU A 1 198 ? 45.352 -12.849 145.169 1.000 19.261 177 GLU AAA N 1
ATOM 2759 C CA . GLU A 1 198 ? 45.139 -12.262 143.825 1.000 20.211 177 GLU AAA CA 1
ATOM 2760 C C . GLU A 1 198 ? 44.167 -13.142 143.047 1.000 19.913 177 GLU AAA C 1
ATOM 2761 O O . GLU A 1 198 ? 44.345 -14.366 143.053 1.000 20.946 177 GLU AAA O 1
ATOM 2773 N N . SER A 1 199 ? 43.155 -12.527 142.448 1.000 18.540 178 SER AAA N 1
ATOM 2774 C CA . SER A 1 199 ? 42.218 -13.181 141.504 1.000 18.152 178 SER AAA CA 1
ATOM 2775 C C . SER A 1 199 ? 42.419 -12.513 140.147 1.000 17.851 178 SER AAA C 1
ATOM 2776 O O . SER A 1 199 ? 42.331 -11.278 140.085 1.000 16.465 178 SER AAA O 1
ATOM 2784 N N . ILE A 1 200 ? 42.700 -13.291 139.110 1.000 17.368 179 ILE AAA N 1
ATOM 2785 C CA . ILE A 1 200 ? 42.865 -12.772 137.732 1.000 18.464 179 ILE AAA CA 1
ATOM 2786 C C . ILE A 1 200 ? 41.580 -13.061 136.963 1.000 18.390 179 ILE AAA C 1
ATOM 2787 O O . ILE A 1 200 ? 41.004 -14.146 137.102 1.000 18.213 179 ILE AAA O 1
ATOM 2803 N N A ASN A 1 201 ? 41.122 -12.071 136.206 0.600 17.995 180 ASN AAA N 1
ATOM 2804 N N B ASN A 1 201 ? 41.121 -12.072 136.200 0.400 18.532 180 ASN AAA N 1
ATOM 2805 C CA A ASN A 1 201 ? 39.917 -12.190 135.350 0.600 18.403 180 ASN AAA CA 1
ATOM 2806 C CA B ASN A 1 201 ? 39.895 -12.142 135.369 0.400 19.085 180 ASN AAA CA 1
ATOM 2807 C C A ASN A 1 201 ? 40.246 -11.507 134.027 0.600 18.494 180 ASN AAA C 1
ATOM 2808 C C B ASN A 1 201 ? 40.236 -11.496 134.029 0.400 18.864 180 ASN AAA C 1
ATOM 2809 O O A ASN A 1 201 ? 41.074 -10.561 134.011 0.600 17.739 180 ASN AAA O 1
ATOM 2810 O O B ASN A 1 201 ? 41.031 -10.524 134.014 0.400 18.502 180 ASN AAA O 1
ATOM 2831 N N . THR A 1 202 ? 39.749 -12.084 132.940 1.000 18.019 181 THR AAA N 1
ATOM 2832 C CA . THR A 1 202 ? 39.918 -11.494 131.606 1.000 18.582 181 THR AAA CA 1
ATOM 2833 C C . THR A 1 202 ? 38.662 -10.690 131.332 1.000 18.817 181 THR AAA C 1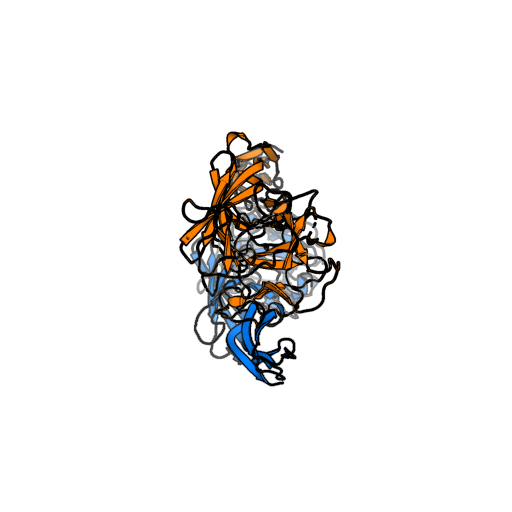
ATOM 2834 O O . THR A 1 202 ? 37.549 -11.244 131.496 1.000 20.278 181 THR AAA O 1
ATOM 2845 N N . ILE A 1 203 ? 38.857 -9.447 130.917 1.000 20.532 182 ILE AAA N 1
ATOM 2846 C CA . ILE A 1 203 ? 37.758 -8.580 130.427 1.000 20.567 182 ILE AAA CA 1
ATOM 2847 C C . ILE A 1 203 ? 37.851 -8.627 128.907 1.000 19.781 182 ILE AAA C 1
ATOM 2848 O O . ILE A 1 203 ? 38.901 -8.248 128.398 1.000 19.311 182 ILE AAA O 1
ATOM 2864 N N . THR A 1 204 ? 36.815 -9.118 128.239 1.000 21.425 183 THR AAA N 1
ATOM 2865 C CA . THR A 1 204 ? 36.789 -9.268 126.760 1.000 23.367 183 THR AAA CA 1
ATOM 2866 C C . THR A 1 204 ? 35.817 -8.241 126.183 1.000 24.087 183 THR AAA C 1
ATOM 2867 O O . THR A 1 204 ? 34.657 -8.249 126.574 1.000 27.750 183 THR AAA O 1
ATOM 2878 N N . SER A 1 205 ? 36.323 -7.383 125.308 1.000 25.296 184 SER AAA N 1
ATOM 2879 C CA . SER A 1 205 ? 35.609 -6.222 124.722 1.000 26.671 184 SER AAA CA 1
ATOM 2880 C C . SER A 1 205 ? 35.612 -6.382 123.204 1.000 24.963 184 SER AAA C 1
ATOM 2881 O O . SER A 1 205 ? 36.678 -6.723 122.662 1.000 24.015 184 SER AAA O 1
ATOM 2889 N N . LEU A 1 206 ? 34.454 -6.217 122.568 1.000 23.682 185 LEU AAA N 1
ATOM 2890 C CA . LEU A 1 206 ? 34.322 -6.344 121.092 1.000 25.131 185 LEU AAA CA 1
ATOM 2891 C C . LEU A 1 206 ? 33.916 -5.000 120.498 1.000 24.842 185 LEU AAA C 1
ATOM 2892 O O . LEU A 1 206 ? 33.073 -4.289 121.103 1.000 25.924 185 LEU AAA O 1
ATOM 2908 N N . SER A 1 207 ? 34.475 -4.689 119.336 1.000 22.128 186 SER AAA N 1
ATOM 2909 C CA . SER A 1 207 ? 34.069 -3.546 118.492 1.000 23.619 186 SER AAA CA 1
ATOM 2910 C C . SER A 1 207 ? 32.732 -3.885 117.832 1.000 22.672 186 SER AAA C 1
ATOM 2911 O O . SER A 1 207 ? 32.262 -5.024 117.966 1.000 23.845 186 SER AAA O 1
ATOM 2919 N N . ASP A 1 208 ? 32.174 -2.939 117.094 1.000 24.116 187 ASP AAA N 1
ATOM 2920 C CA . ASP A 1 208 ? 31.109 -3.231 116.107 1.000 24.022 187 ASP AAA CA 1
ATOM 2921 C C . ASP A 1 208 ? 31.673 -4.189 115.057 1.000 23.182 187 ASP AAA C 1
ATOM 2922 O O . ASP A 1 208 ? 32.923 -4.256 114.919 1.000 22.419 187 ASP AAA O 1
ATOM 2931 N N . GLU A 1 209 ? 30.795 -4.901 114.355 1.000 22.364 188 GLU AAA N 1
ATOM 2932 C CA . GLU A 1 209 ? 31.151 -5.688 113.139 1.000 23.584 188 GLU AAA CA 1
ATOM 2933 C C . GLU A 1 209 ? 31.428 -4.701 111.992 1.000 23.961 188 GLU AAA C 1
ATOM 2934 O O . GLU A 1 209 ? 30.657 -3.734 111.836 1.000 24.392 188 GLU AAA O 1
ATOM 2946 N N . HIS A 1 210 ? 32.524 -4.888 111.257 1.000 22.605 189 HIS AAA N 1
ATOM 2947 C CA . HIS A 1 210 ? 32.846 -4.088 110.048 1.000 22.169 189 HIS AAA CA 1
ATOM 2948 C C . HIS A 1 210 ? 32.889 -5.034 108.856 1.000 22.649 189 HIS AAA C 1
ATOM 2949 O O . HIS A 1 210 ? 33.675 -6.001 108.878 1.000 19.992 189 HIS AAA O 1
ATOM 2964 N N A ARG A 1 211 ? 32.045 -4.773 107.856 0.500 23.167 190 ARG AAA N 1
ATOM 2965 N N B ARG A 1 211 ? 32.049 -4.769 107.855 0.500 22.878 190 ARG AAA N 1
ATOM 2966 C CA A ARG A 1 211 ? 31.931 -5.625 106.653 0.500 24.149 190 ARG AAA CA 1
ATOM 2967 C CA B ARG A 1 211 ? 31.931 -5.623 106.653 0.500 23.642 190 ARG AAA CA 1
ATOM 2968 C C A ARG A 1 211 ? 32.390 -4.812 105.449 0.500 23.526 190 ARG AAA C 1
ATOM 2969 C C B ARG A 1 211 ? 32.390 -4.811 105.448 0.500 23.259 190 ARG AAA C 1
ATOM 2970 O O A ARG A 1 211 ? 32.065 -3.606 105.380 0.500 23.593 190 ARG AAA O 1
ATOM 2971 O O B ARG A 1 211 ? 32.066 -3.605 105.378 0.500 23.398 190 ARG AAA O 1
ATOM 3012 N N . ASN A 1 212 ? 33.122 -5.465 104.541 1.000 21.951 191 ASN AAA N 1
ATOM 3013 C CA . ASN A 1 212 ? 33.537 -4.850 103.263 1.000 21.904 191 ASN AAA CA 1
ATOM 3014 C C . ASN A 1 212 ? 32.556 -5.274 102.166 1.000 22.073 191 ASN AAA C 1
ATOM 3015 O O . ASN A 1 212 ? 32.691 -6.384 101.641 1.000 22.007 191 ASN AAA O 1
ATOM 3026 N N . ASP A 1 213 ? 31.570 -4.421 101.868 1.000 22.723 192 ASP AAA N 1
ATOM 3027 C CA . ASP A 1 213 ? 30.521 -4.727 100.868 1.000 22.927 192 ASP AAA CA 1
ATOM 3028 C C . ASP A 1 213 ? 30.951 -4.163 99.508 1.000 24.027 192 ASP AAA C 1
ATOM 3029 O O . ASP A 1 213 ? 30.079 -3.946 98.672 1.000 24.614 192 ASP AAA O 1
ATOM 3038 N N . THR A 1 214 ? 32.256 -3.974 99.276 1.000 23.681 193 THR AAA N 1
ATOM 3039 C CA . THR A 1 214 ? 32.833 -3.607 97.952 1.000 22.356 193 THR AAA CA 1
ATOM 3040 C C . THR A 1 214 ? 33.551 -4.830 97.366 1.000 23.053 193 THR AAA C 1
ATOM 3041 O O . THR A 1 214 ? 33.622 -5.861 98.053 1.000 21.820 193 THR AAA O 1
ATOM 3052 N N . ASP A 1 215 ? 34.082 -4.715 96.144 1.000 23.358 194 ASP AAA N 1
ATOM 3053 C CA . ASP A 1 215 ? 34.735 -5.843 95.431 1.000 23.813 194 ASP AAA CA 1
ATOM 3054 C C . ASP A 1 215 ? 36.259 -5.680 95.480 1.000 22.522 194 ASP AAA C 1
ATOM 3055 O O . ASP A 1 215 ? 36.929 -6.377 94.724 1.000 22.403 194 ASP AAA O 1
ATOM 3064 N N . GLN A 1 216 ? 36.793 -4.847 96.372 1.000 21.007 195 GLN AAA N 1
ATOM 3065 C CA . GLN A 1 216 ? 38.258 -4.696 96.553 1.000 20.913 195 GLN AAA CA 1
ATOM 3066 C C . GLN A 1 216 ? 38.560 -4.664 98.042 1.000 22.802 195 GLN AAA C 1
ATOM 3067 O O . GLN A 1 216 ? 37.749 -4.174 98.813 1.000 22.211 195 GLN AAA O 1
ATOM 3081 N N . PRO A 1 217 ? 39.750 -5.125 98.477 1.000 22.083 196 PRO AAA N 1
ATOM 3082 C CA . PRO A 1 217 ? 40.152 -5.025 99.879 1.000 23.350 196 PRO AAA CA 1
ATOM 3083 C C . PRO A 1 217 ? 40.155 -3.559 100.319 1.000 22.507 196 PRO AAA C 1
ATOM 3084 O O . PRO A 1 217 ? 40.555 -2.706 99.542 1.000 22.772 196 PRO AAA O 1
ATOM 3095 N N . VAL A 1 218 ? 39.696 -3.291 101.537 1.000 22.884 197 VAL AAA N 1
ATOM 3096 C CA . VAL A 1 218 ? 39.561 -1.906 102.061 1.000 22.680 197 VAL AAA CA 1
ATOM 3097 C C . VAL A 1 218 ? 40.213 -1.867 103.434 1.000 22.766 197 VAL AAA C 1
ATOM 3098 O O . VAL A 1 218 ? 39.841 -2.709 104.267 1.000 22.003 197 VAL AAA O 1
ATOM 3111 N N . GLN A 1 219 ? 41.168 -0.955 103.636 1.000 25.535 198 GLN AAA N 1
ATOM 3112 C CA . GLN A 1 219 ? 41.762 -0.648 104.964 1.000 25.916 198 GLN AAA CA 1
ATOM 3113 C C . GLN A 1 219 ? 40.729 0.162 105.759 1.000 27.665 198 GLN AAA C 1
ATOM 3114 O O . GLN A 1 2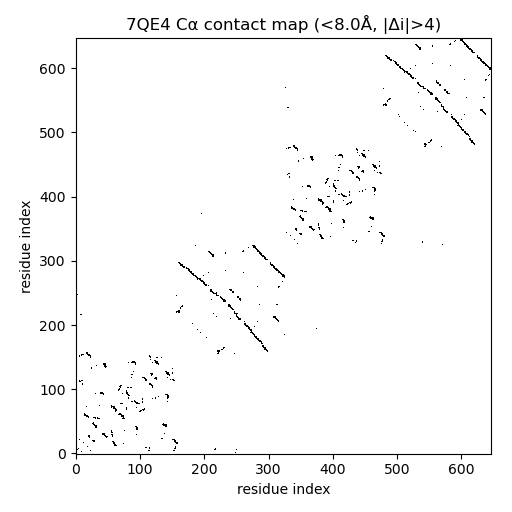19 ? 40.266 1.218 105.270 1.000 26.475 198 GLN AAA O 1
ATOM 3128 N N . THR A 1 220 ? 40.297 -0.375 106.898 1.000 26.801 199 THR AAA N 1
ATOM 3129 C CA . THR A 1 220 ? 39.123 0.122 107.654 1.000 27.649 199 THR AAA CA 1
ATOM 3130 C C . THR A 1 220 ? 39.570 0.469 109.069 1.000 29.377 199 THR AAA C 1
ATOM 3131 O O . THR A 1 220 ? 40.246 -0.368 109.682 1.000 27.164 199 THR AAA O 1
ATOM 3142 N N . SER A 1 221 ? 39.179 1.658 109.526 1.000 30.188 200 SER AAA N 1
ATOM 3143 C CA . SER A 1 221 ? 39.469 2.170 110.883 1.000 30.039 200 SER AAA CA 1
ATOM 3144 C C . SER A 1 221 ? 38.435 1.566 111.818 1.000 27.889 200 SER AAA C 1
ATOM 3145 O O . SER A 1 221 ? 37.224 1.676 111.508 1.000 26.385 200 SER AAA O 1
ATOM 3153 N N . ILE A 1 222 ? 38.893 0.919 112.886 1.000 26.182 201 ILE AAA N 1
ATOM 3154 C CA . ILE A 1 222 ? 37.992 0.305 113.897 1.000 25.736 201 ILE AAA CA 1
ATOM 3155 C C . ILE A 1 222 ? 38.464 0.818 115.251 1.000 27.162 201 ILE AAA C 1
ATOM 3156 O O . ILE A 1 222 ? 39.675 0.748 115.521 1.000 25.673 201 ILE AAA O 1
ATOM 3172 N N . SER A 1 223 ? 37.535 1.362 116.037 1.000 29.503 202 SER AAA N 1
ATOM 3173 C CA . SER A 1 223 ? 37.813 1.996 117.348 1.000 30.583 202 SER AAA CA 1
ATOM 3174 C C . SER A 1 223 ? 37.005 1.291 118.430 1.000 29.915 202 SER AAA C 1
ATOM 3175 O O . SER A 1 223 ? 35.887 0.797 118.138 1.000 29.439 202 SER AAA O 1
ATOM 3183 N N . VAL A 1 224 ? 37.545 1.262 119.648 1.000 29.658 203 VAL AAA N 1
ATOM 3184 C CA . VAL A 1 224 ? 36.821 0.776 120.854 1.000 29.740 203 VAL AAA CA 1
ATOM 3185 C C . VAL A 1 224 ? 37.189 1.699 122.009 1.000 27.849 203 VAL AAA C 1
ATOM 3186 O O . VAL A 1 224 ? 38.384 2.007 122.146 1.000 26.079 203 VAL AAA O 1
ATOM 3199 N N . ALA A 1 225 ? 36.190 2.101 122.792 1.000 27.376 204 ALA AAA N 1
ATOM 3200 C CA . ALA A 1 225 ? 36.331 2.927 124.015 1.000 27.880 204 ALA AAA CA 1
ATOM 3201 C C . ALA A 1 225 ? 36.084 2.038 125.235 1.000 27.845 204 ALA AAA C 1
ATOM 3202 O O . ALA A 1 225 ? 34.981 1.443 125.312 1.000 28.931 204 ALA AAA O 1
ATOM 3209 N N . LEU A 1 226 ? 37.068 1.951 126.141 1.000 27.279 205 LEU AAA N 1
ATOM 3210 C CA . LEU A 1 226 ? 37.039 0.966 127.257 1.000 27.983 205 LEU AAA CA 1
ATOM 3211 C C . LEU A 1 226 ? 37.179 1.647 128.619 1.000 30.560 205 LEU AAA C 1
ATOM 3212 O O . LEU A 1 226 ? 37.364 0.901 129.582 1.000 29.346 205 LEU AAA O 1
ATOM 3228 N N . GLU A 1 227 ? 37.012 2.971 128.713 1.000 30.932 206 GLU AAA N 1
ATOM 3229 C CA . GLU A 1 227 ? 37.277 3.746 129.963 1.000 34.286 206 GLU AAA CA 1
ATOM 3230 C C . GLU A 1 227 ? 36.547 3.133 131.166 1.000 36.363 206 GLU AAA C 1
ATOM 3231 O O . GLU A 1 227 ? 37.221 2.902 132.188 1.000 38.278 206 GLU AAA O 1
ATOM 3243 N N . GLU A 1 228 ? 35.237 2.875 131.065 1.000 36.102 207 GLU AAA N 1
ATOM 3244 C CA . GLU A 1 228 ? 34.409 2.367 132.199 1.000 36.312 207 GLU AAA CA 1
ATOM 3245 C C . GLU A 1 228 ? 34.831 0.933 132.559 1.000 35.072 207 GLU AAA C 1
ATOM 3246 O O . GLU A 1 228 ? 34.965 0.610 133.777 1.000 35.222 207 GLU AAA O 1
ATOM 3252 N N . SER A 1 229 ? 35.100 0.103 131.550 1.000 30.696 208 SER AAA N 1
ATOM 3253 C CA . SER A 1 229 ? 35.405 -1.341 131.738 1.000 30.824 208 SER AAA CA 1
ATOM 3254 C C . SER A 1 229 ? 36.722 -1.516 132.500 1.000 25.464 208 SER AAA C 1
ATOM 3255 O O . SER A 1 229 ? 36.817 -2.426 133.299 1.000 27.440 208 SER AAA O 1
ATOM 3263 N N . LEU A 1 230 ? 37.707 -0.653 132.257 1.000 23.514 209 LEU AAA N 1
ATOM 3264 C CA . LEU A 1 230 ? 39.106 -0.899 132.682 1.000 22.147 209 LEU AAA CA 1
ATOM 3265 C C . LEU A 1 230 ? 39.528 0.124 133.738 1.000 23.369 209 LEU AAA C 1
ATOM 3266 O O . LEU A 1 230 ? 40.735 0.470 133.792 1.000 25.925 209 LEU AAA O 1
ATOM 3282 N N . GLN A 1 231 ? 38.584 0.521 134.599 1.000 24.014 210 GLN AAA N 1
ATOM 3283 C CA . GLN A 1 231 ? 38.829 1.501 135.694 1.000 24.025 210 GLN AAA CA 1
ATOM 3284 C C . GLN A 1 231 ? 39.692 0.824 136.759 1.000 21.324 210 GLN AAA C 1
ATOM 3285 O O . GLN A 1 231 ? 39.232 -0.207 137.311 1.000 23.137 210 GLN AAA O 1
ATOM 3291 N N . ASP A 1 232 ? 40.882 1.358 137.044 1.000 20.980 211 ASP AAA N 1
ATOM 3292 C CA . ASP A 1 232 ? 41.734 0.864 138.153 1.000 19.709 211 ASP AAA CA 1
ATOM 3293 C C . ASP A 1 232 ? 41.274 1.552 139.435 1.000 21.407 211 ASP AAA C 1
ATOM 3294 O O . ASP A 1 232 ? 40.778 2.703 139.353 1.000 20.250 211 ASP AAA O 1
ATOM 3303 N N . SER A 1 233 ? 41.442 0.889 140.571 1.000 20.365 212 SER AAA N 1
ATOM 3304 C CA . SER A 1 233 ? 41.038 1.461 141.874 1.000 20.970 212 SER AAA CA 1
ATOM 3305 C C . SER A 1 233 ? 41.840 0.790 142.975 1.000 20.716 212 SER AAA C 1
ATOM 3306 O O . SER A 1 233 ? 42.317 -0.342 142.800 1.000 19.020 212 SER AAA O 1
ATOM 3314 N N . ALA A 1 234 ? 41.943 1.464 144.116 1.000 18.497 213 ALA AAA N 1
ATOM 3315 C CA . ALA A 1 234 ? 42.495 0.822 145.316 1.000 18.072 213 ALA AAA CA 1
ATOM 3316 C C . ALA A 1 234 ? 41.758 1.415 146.513 1.000 17.554 213 ALA AAA C 1
ATOM 3317 O O . ALA A 1 234 ? 41.220 2.512 146.379 1.000 16.939 213 ALA AAA O 1
ATOM 3324 N N . GLN A 1 235 ? 41.615 0.646 147.573 1.000 17.433 214 GLN AAA N 1
ATOM 3325 C CA . GLN A 1 235 ? 40.868 1.101 148.770 1.000 18.680 214 GLN AAA CA 1
ATOM 3326 C C . GLN A 1 235 ? 41.638 0.636 149.999 1.000 18.138 214 GLN AAA C 1
ATOM 3327 O O . GLN A 1 235 ? 42.237 -0.465 149.960 1.000 17.518 214 GLN AAA O 1
ATOM 3341 N N . LEU A 1 236 ? 41.644 1.464 151.041 1.000 17.302 215 LEU AAA N 1
ATOM 3342 C CA . LEU A 1 236 ? 42.031 1.026 152.399 1.000 17.829 215 LEU AAA CA 1
ATOM 3343 C C . LEU A 1 236 ? 40.746 0.905 153.205 1.000 17.807 215 LEU AAA C 1
ATOM 3344 O O . LEU A 1 236 ? 39.991 1.889 153.220 1.000 19.114 215 LEU AAA O 1
ATOM 3360 N N . SER A 1 237 ? 40.519 -0.226 153.873 1.000 17.556 216 SER AAA N 1
ATOM 3361 C CA . SER A 1 237 ? 39.272 -0.439 154.648 1.000 18.547 216 SER AAA CA 1
ATOM 3362 C C . SER A 1 237 ? 39.605 -0.687 156.116 1.000 18.274 216 SER AAA C 1
ATOM 3363 O O . SER A 1 237 ? 40.706 -1.215 156.405 1.000 18.963 216 SER AAA O 1
ATOM 3371 N N . PHE A 1 238 ? 38.672 -0.302 156.983 1.000 19.608 217 PHE AAA N 1
ATOM 3372 C CA . PHE A 1 238 ? 38.784 -0.378 158.459 1.000 20.985 217 PHE AAA CA 1
ATOM 3373 C C . PHE A 1 238 ? 37.430 -0.833 159.007 1.000 21.460 217 PHE AAA C 1
ATOM 3374 O O . PHE A 1 238 ? 36.397 -0.430 158.464 1.000 25.621 217 PHE AAA O 1
ATOM 3391 N N . GLU A 1 239 ? 37.435 -1.649 160.059 1.000 23.945 218 GLU AAA N 1
ATOM 3392 C CA . GLU A 1 239 ? 36.196 -2.183 160.682 1.000 25.730 218 GLU AAA CA 1
ATOM 3393 C C . GLU A 1 239 ? 35.350 -1.021 161.210 1.000 27.462 218 GLU AAA C 1
ATOM 3394 O O . GLU A 1 239 ? 34.112 -1.062 161.029 1.000 28.394 218 GLU AAA O 1
ATOM 3400 N N . ARG A 1 240 ? 35.989 -0.035 161.852 1.000 24.277 219 ARG AAA N 1
ATOM 3401 C CA . ARG A 1 240 ? 35.295 1.146 162.433 1.000 24.583 219 ARG AAA CA 1
ATOM 3402 C C . ARG A 1 240 ? 35.565 2.379 161.576 1.000 22.067 219 ARG AAA C 1
ATOM 3403 O O . ARG A 1 240 ? 34.641 2.788 160.854 1.000 22.200 219 ARG AAA O 1
ATOM 3424 N N . CYS A 1 241 ? 36.745 2.981 161.692 1.000 19.166 220 CYS AAA N 1
ATOM 3425 C CA . CYS A 1 241 ? 37.152 4.059 160.770 1.000 19.203 220 CYS AAA CA 1
ATOM 3426 C C . CYS A 1 241 ? 38.668 4.171 160.820 1.000 17.093 220 CYS AAA C 1
ATOM 3427 O O . CYS A 1 241 ? 39.290 3.554 161.713 1.000 17.355 220 CYS AAA O 1
ATOM 3435 N N . PHE A 1 242 ? 39.238 4.848 159.838 1.000 15.835 221 PHE AAA N 1
ATOM 3436 C CA . PHE A 1 242 ? 40.704 5.050 159.748 1.000 16.130 221 PHE AAA CA 1
ATOM 3437 C C . PHE A 1 242 ? 41.190 5.600 161.096 1.000 15.476 221 PHE AAA C 1
ATOM 3438 O O . PHE A 1 242 ? 42.154 5.053 161.680 1.000 15.001 221 PHE AAA O 1
ATOM 3455 N N . GLY A 1 243 ? 40.565 6.680 161.559 1.000 16.362 222 GLY AAA N 1
ATOM 3456 C CA . GLY A 1 243 ? 40.796 7.199 162.920 1.000 15.805 222 GLY AAA CA 1
ATOM 3457 C C . GLY A 1 243 ? 42.013 8.103 163.015 1.000 16.363 222 GLY AAA C 1
ATOM 3458 O O . GLY A 1 243 ? 42.325 8.558 164.140 1.000 16.552 222 GLY AAA O 1
ATOM 3462 N N . LEU A 1 244 ? 42.677 8.406 161.900 1.000 14.932 223 LEU AAA N 1
ATOM 3463 C CA . LEU A 1 244 ? 43.889 9.260 161.910 1.000 15.133 223 LEU AAA CA 1
ATOM 3464 C C . LEU A 1 244 ? 43.754 10.351 160.859 1.000 15.510 223 LEU AAA C 1
ATOM 3465 O O . LEU A 1 244 ? 43.153 10.083 159.812 1.000 15.704 223 LEU AAA O 1
ATOM 3481 N N . LYS A 1 245 ? 44.341 11.511 161.115 1.000 16.687 224 LYS AAA N 1
ATOM 3482 C CA . LYS A 1 245 ? 44.360 12.652 160.163 1.000 17.474 224 LYS AAA CA 1
ATOM 3483 C C . LYS A 1 245 ? 45.698 12.625 159.441 1.000 18.889 224 LYS AAA C 1
ATOM 3484 O O . LYS A 1 245 ? 46.723 12.581 160.137 1.000 17.392 224 LYS AAA O 1
ATOM 3503 N N . VAL A 1 246 ? 45.687 12.639 158.107 1.000 18.695 225 VAL AAA N 1
ATOM 3504 C CA . VAL A 1 246 ? 46.950 12.561 157.317 1.000 19.633 225 VAL AAA CA 1
ATOM 3505 C C . VAL A 1 246 ? 46.962 13.601 156.194 1.000 21.627 225 VAL AAA C 1
ATOM 3506 O O . VAL A 1 246 ? 47.821 13.498 155.298 1.000 23.928 225 VAL AAA O 1
ATOM 3519 N N . GLY A 1 247 ? 46.081 14.588 156.238 1.000 23.629 226 GLY AAA N 1
ATOM 3520 C CA . GLY A 1 247 ? 45.982 15.568 155.144 1.000 25.315 226 GLY AAA CA 1
ATOM 3521 C C . GLY A 1 247 ? 45.002 15.075 154.098 1.000 28.037 226 GLY AAA C 1
ATOM 3522 O O . GLY A 1 247 ? 44.407 13.979 154.292 1.000 29.476 226 GLY AAA O 1
ATOM 3526 N N . SER A 1 248 ? 44.828 15.851 153.031 1.000 28.418 227 SER AAA N 1
ATOM 3527 C CA . SER A 1 248 ? 43.688 15.720 152.093 1.000 29.504 227 SER AAA CA 1
ATOM 3528 C C . SER A 1 248 ? 43.966 14.584 151.105 1.000 26.506 227 SER AAA C 1
ATOM 3529 O O . SER A 1 248 ? 43.014 14.007 150.579 1.000 31.116 227 SER AAA O 1
ATOM 3537 N N . GLU A 1 249 ? 45.240 14.312 150.848 1.000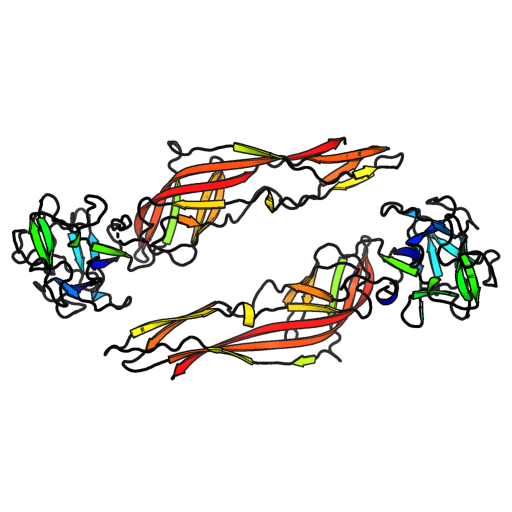 27.337 228 GLU AAA N 1
ATOM 3538 C CA . GLU A 1 249 ? 45.696 13.294 149.876 1.000 27.251 228 GLU AAA CA 1
ATOM 3539 C C . GLU A 1 249 ? 47.052 12.796 150.366 1.000 27.446 228 GLU AAA C 1
ATOM 3540 O O . GLU A 1 249 ? 47.772 13.568 151.027 1.000 32.092 228 GLU AAA O 1
ATOM 3546 N N . PHE A 1 250 ? 47.377 11.548 150.072 1.000 22.488 229 PHE AAA N 1
ATOM 3547 C CA . PHE A 1 250 ? 48.719 10.973 150.311 1.000 22.747 229 PHE AAA CA 1
ATOM 3548 C C . PHE A 1 250 ? 48.994 9.916 149.253 1.000 22.067 229 PHE AAA C 1
ATOM 3549 O O . PHE A 1 250 ? 48.057 9.266 148.763 1.000 22.376 229 PHE AAA O 1
ATOM 3566 N N . GLU A 1 251 ? 50.273 9.756 148.936 1.000 22.763 230 GLU AAA N 1
ATOM 3567 C CA . GLU A 1 251 ? 50.746 8.823 147.884 1.000 25.201 230 GLU AAA CA 1
ATOM 3568 C C . GLU A 1 251 ? 51.476 7.656 148.547 1.000 26.094 230 GLU AAA C 1
ATOM 3569 O O . GLU A 1 251 ? 52.254 7.888 149.493 1.000 27.036 230 GLU AAA O 1
ATOM 3581 N N . VAL A 1 252 ? 51.218 6.440 148.075 1.000 24.484 231 VAL AAA N 1
ATOM 3582 C CA . VAL A 1 252 ? 51.949 5.226 148.522 1.000 25.718 231 VAL AAA CA 1
ATOM 3583 C C . VAL A 1 252 ? 52.113 4.302 147.322 1.000 23.917 231 VAL AAA C 1
ATOM 3584 O O . VAL A 1 252 ? 51.165 4.202 146.516 1.000 23.102 231 VAL AAA O 1
ATOM 3597 N N . GLY A 1 253 ? 53.256 3.633 147.246 1.000 22.484 232 GLY AAA N 1
ATOM 3598 C CA . GLY A 1 253 ? 53.469 2.538 146.287 1.000 22.295 232 GLY AAA CA 1
ATOM 3599 C C . GLY A 1 253 ? 52.816 1.278 146.816 1.000 21.077 232 GLY AAA C 1
ATOM 3600 O O . GLY A 1 253 ? 53.040 0.963 147.993 1.000 21.895 232 GLY AAA O 1
ATOM 3604 N N . LEU A 1 254 ? 51.987 0.603 146.014 1.000 20.771 233 LEU AAA N 1
ATOM 3605 C CA . LEU A 1 254 ? 51.324 -0.657 146.427 1.000 19.461 233 LEU AAA CA 1
ATOM 3606 C C . LEU A 1 254 ? 51.526 -1.709 145.351 1.000 19.682 233 LEU AAA C 1
ATOM 3607 O O . LEU A 1 254 ? 51.502 -1.387 144.174 1.000 18.792 233 LEU AAA O 1
ATOM 3623 N N . PRO A 1 255 ? 51.766 -2.978 145.737 1.000 21.089 234 PRO AAA N 1
ATOM 3624 C CA . PRO A 1 255 ? 51.929 -4.064 144.774 1.000 21.434 234 PRO AAA CA 1
ATOM 3625 C C . PRO A 1 255 ? 50.559 -4.525 144.261 1.000 20.348 234 PRO AAA C 1
ATOM 3626 O O . PRO A 1 255 ? 49.978 -5.422 144.842 1.000 22.292 234 PRO AAA O 1
ATOM 3637 N N . LEU A 1 256 ? 50.103 -3.931 143.161 1.000 19.944 235 LEU AAA N 1
ATOM 3638 C CA . LEU A 1 256 ? 48.725 -4.165 142.659 1.000 19.813 235 LEU AAA CA 1
ATOM 3639 C C . LEU A 1 256 ? 48.676 -5.460 141.843 1.000 21.112 235 LEU AAA C 1
ATOM 3640 O O . LEU A 1 256 ? 47.571 -6.037 141.715 1.000 20.701 235 LEU AAA O 1
ATOM 3656 N N . VAL A 1 257 ? 49.809 -5.889 141.297 1.000 20.635 236 VAL AAA N 1
ATOM 3657 C CA . VAL A 1 257 ? 49.901 -7.213 140.623 1.000 21.844 236 VAL AAA CA 1
ATOM 3658 C C . VAL A 1 257 ? 51.323 -7.731 140.829 1.000 21.656 236 VAL AAA C 1
ATOM 3659 O O . VAL A 1 257 ? 52.280 -7.010 140.494 1.000 23.835 236 VAL AAA O 1
ATOM 3672 N N . GLY A 1 258 ? 51.433 -8.906 141.441 1.000 22.367 237 GLY AAA N 1
ATOM 3673 C CA . GLY A 1 258 ? 52.726 -9.438 141.883 1.000 24.596 237 GLY AAA CA 1
ATOM 3674 C C . GLY A 1 258 ? 53.376 -8.450 142.830 1.000 24.849 237 GLY AAA C 1
ATOM 3675 O O . GLY A 1 258 ? 52.678 -7.915 143.689 1.000 23.863 237 GLY AAA O 1
ATOM 3679 N N . LYS A 1 259 ? 54.683 -8.243 142.710 1.000 27.821 238 LYS AAA N 1
ATOM 3680 C CA . LYS A 1 259 ? 55.501 -7.537 143.732 1.000 29.504 238 LYS AAA CA 1
ATOM 3681 C C . LYS A 1 259 ? 55.761 -6.080 143.334 1.000 29.654 238 LYS AAA C 1
ATOM 3682 O O . LYS A 1 259 ? 56.142 -5.294 144.209 1.000 29.913 238 LYS AAA O 1
ATOM 3701 N N . THR A 1 260 ? 55.596 -5.735 142.059 1.000 30.559 239 THR AAA N 1
ATOM 3702 C CA . THR A 1 260 ? 55.985 -4.402 141.534 1.000 32.805 239 THR AAA CA 1
ATOM 3703 C C . THR A 1 260 ? 55.032 -3.348 142.115 1.000 29.376 239 THR AAA C 1
ATOM 3704 O O . THR A 1 260 ? 53.788 -3.496 141.969 1.000 28.606 239 THR AAA O 1
ATOM 3715 N N . LYS A 1 261 ? 55.602 -2.323 142.742 1.000 29.489 240 LYS AAA N 1
ATOM 3716 C CA . LYS A 1 261 ? 54.841 -1.190 143.329 1.000 28.039 240 LYS AAA CA 1
ATOM 3717 C C . LYS A 1 261 ? 54.287 -0.302 142.214 1.000 25.320 240 LYS AAA C 1
ATOM 3718 O O . LYS A 1 261 ? 55.004 -0.034 141.232 1.000 25.565 240 LYS AAA O 1
ATOM 3737 N N . VAL A 1 262 ? 53.035 0.133 142.382 1.000 20.844 241 VAL AAA N 1
ATOM 3738 C CA . VAL A 1 262 ? 52.349 1.150 141.556 1.000 20.956 241 VAL AAA CA 1
ATOM 3739 C C . VAL A 1 262 ? 51.956 2.296 142.493 1.000 21.050 241 VAL AAA C 1
ATOM 3740 O O . VAL A 1 262 ? 51.484 2.015 143.610 1.000 19.867 241 VAL AAA O 1
ATOM 3753 N N . SER A 1 263 ? 52.153 3.522 142.036 1.000 22.315 242 SER AAA N 1
ATOM 3754 C CA . SER A 1 263 ? 51.832 4.749 142.802 1.000 22.676 242 SER AAA CA 1
ATOM 3755 C C . SER A 1 263 ? 50.313 4.890 142.879 1.000 21.164 242 SER AAA C 1
ATOM 3756 O O . SER A 1 263 ? 49.655 4.837 141.831 1.000 20.600 242 SER AAA O 1
ATOM 3764 N N . VAL A 1 264 ? 49.777 5.055 144.077 1.000 19.830 243 VAL AAA N 1
ATOM 3765 C CA . VAL A 1 264 ? 48.321 5.257 144.308 1.000 19.197 243 VAL AAA CA 1
ATOM 3766 C C . VAL A 1 264 ? 48.168 6.517 145.156 1.000 20.306 243 VAL AAA C 1
ATOM 3767 O O . VAL A 1 264 ? 48.921 6.632 146.157 1.000 21.012 243 VAL AAA O 1
ATOM 3780 N N . GLN A 1 265 ? 47.253 7.402 144.767 1.000 18.844 244 GLN AAA N 1
ATOM 3781 C CA . GLN A 1 265 ? 46.941 8.631 145.541 1.000 20.264 244 GLN AAA CA 1
ATOM 3782 C C . GLN A 1 265 ? 45.627 8.383 146.278 1.000 19.104 244 GLN AAA C 1
ATOM 3783 O O . GLN A 1 265 ? 44.584 8.189 145.604 1.000 21.133 244 GLN AAA O 1
ATOM 3789 N N . PHE A 1 266 ? 45.675 8.388 147.608 1.000 19.035 245 PHE AAA N 1
ATOM 3790 C CA . PHE A 1 266 ? 44.486 8.199 148.464 1.000 19.403 245 PHE AAA CA 1
ATOM 3791 C C . PHE A 1 266 ? 44.010 9.539 149.002 1.000 21.296 245 PHE AAA C 1
ATOM 3792 O O . PHE A 1 266 ? 44.812 10.410 149.269 1.000 22.564 245 PHE AAA O 1
ATOM 3809 N N A SER A 1 267 ? 42.704 9.677 149.163 0.600 22.530 246 SER AAA N 1
ATOM 3810 N N B SER A 1 267 ? 42.703 9.672 149.176 0.400 21.968 246 SER AAA N 1
ATOM 3811 C CA A SER A 1 267 ? 42.075 10.880 149.752 0.600 24.607 246 SER AAA CA 1
ATOM 3812 C CA B SER A 1 267 ? 42.072 10.883 149.746 0.400 23.225 246 SER AAA CA 1
ATOM 3813 C C A SER A 1 267 ? 40.901 10.409 150.593 0.600 24.122 246 SER AAA C 1
ATOM 3814 C C B SER A 1 267 ? 40.892 10.420 150.587 0.400 23.410 246 SER AAA C 1
ATOM 3815 O O A SER A 1 267 ? 40.047 9.693 150.063 0.600 25.769 246 SER AAA O 1
ATOM 3816 O O B SER A 1 267 ? 40.037 9.702 150.057 0.400 24.736 246 SER AAA O 1
ATOM 3831 N N . GLY A 1 268 ? 40.872 10.791 151.860 1.000 23.567 247 GLY AAA N 1
ATOM 3832 C CA . GLY A 1 268 ? 39.683 10.604 152.686 1.000 22.798 247 GLY AAA CA 1
ATOM 3833 C C . GLY A 1 268 ? 39.823 11.412 153.940 1.000 23.486 247 GLY AAA C 1
ATOM 3834 O O . GLY A 1 268 ? 40.620 12.354 153.955 1.000 25.983 247 GLY AAA O 1
ATOM 3838 N N . SER A 1 269 ? 39.090 10.988 154.951 1.000 24.637 248 SER AAA N 1
ATOM 3839 C CA . SER A 1 269 ? 38.928 11.651 156.263 1.000 24.240 248 SER AAA CA 1
ATOM 3840 C C . SER A 1 269 ? 39.194 10.582 157.314 1.000 21.368 248 SER AAA C 1
ATOM 3841 O O . SER A 1 269 ? 38.986 9.382 157.006 1.000 21.288 248 SER AAA O 1
ATOM 3849 N N . TRP A 1 270 ? 39.555 10.997 158.521 1.000 18.856 249 TRP AAA N 1
ATOM 3850 C CA . TRP A 1 270 ? 39.719 10.058 159.653 1.000 17.741 249 TRP AAA CA 1
ATOM 3851 C C . TRP A 1 270 ? 38.428 9.276 159.904 1.000 15.858 249 TRP AAA C 1
ATOM 3852 O O . TRP A 1 270 ? 38.521 8.166 160.419 1.000 15.977 249 TRP AAA O 1
ATOM 3873 N N . LYS A 1 271 ? 37.276 9.830 159.547 1.000 17.489 250 LYS AAA N 1
ATOM 3874 C CA . LYS A 1 271 ? 35.949 9.210 159.807 1.000 18.901 250 LYS AAA CA 1
ATOM 3875 C C . LYS A 1 271 ? 35.614 8.114 158.791 1.000 20.088 250 LYS AAA C 1
ATOM 3876 O O . LYS A 1 271 ? 34.641 7.377 159.033 1.000 20.406 250 LYS AAA O 1
ATOM 3895 N N A SER A 1 272 ? 36.377 8.018 157.702 0.500 21.314 251 SER AAA N 1
ATOM 3896 N N B SER A 1 272 ? 36.378 8.025 157.693 0.500 21.456 251 SER AAA N 1
ATOM 3897 C CA A SER A 1 272 ? 36.087 7.064 156.601 0.500 21.980 251 SER AAA CA 1
ATOM 3898 C CA B SER A 1 272 ? 36.131 7.070 156.577 0.500 22.201 251 SER AAA CA 1
ATOM 3899 C C A SER A 1 272 ? 36.405 5.639 157.058 0.500 20.884 251 SER AAA C 1
ATOM 3900 C C B SER A 1 272 ? 36.406 5.641 157.061 0.500 21.003 251 SER AAA C 1
ATOM 3901 O O A SER A 1 272 ? 37.462 5.423 157.688 0.500 20.560 251 SER AAA O 1
ATOM 3902 O O B SER A 1 272 ? 37.458 5.419 157.694 0.500 20.665 251 SER AAA O 1
ATOM 3917 N N . SER A 1 273 ? 35.522 4.693 156.732 1.000 21.263 252 SER AAA N 1
ATOM 3918 C CA . SER A 1 273 ? 35.768 3.238 156.881 1.000 20.023 252 SER AAA CA 1
ATOM 3919 C C . SER A 1 273 ? 36.372 2.681 155.583 1.000 19.609 252 SER AAA C 1
ATOM 3920 O O . SER A 1 273 ? 36.931 1.589 155.620 1.000 20.094 252 SER AAA O 1
ATOM 3928 N N . THR A 1 274 ? 36.285 3.433 154.485 1.000 19.879 253 THR AAA N 1
ATOM 3929 C CA . THR A 1 274 ? 36.916 3.094 153.185 1.000 21.570 253 THR AAA CA 1
ATOM 3930 C C . THR A 1 274 ? 37.597 4.331 152.606 1.000 19.821 253 THR AAA C 1
ATOM 3931 O O . THR A 1 274 ? 36.895 5.279 152.236 1.000 22.094 253 THR AAA O 1
ATOM 3942 N N . ILE A 1 275 ? 38.916 4.303 152.458 1.000 18.568 254 ILE AAA N 1
ATOM 3943 C CA . ILE A 1 275 ? 39.689 5.416 151.840 1.000 19.041 254 ILE AAA CA 1
ATOM 3944 C C . ILE A 1 275 ? 39.948 5.057 150.381 1.000 18.509 254 ILE AAA C 1
ATOM 3945 O O . ILE A 1 275 ? 40.640 4.041 150.132 1.000 18.420 254 ILE AAA O 1
ATOM 3961 N N . LYS A 1 276 ? 39.378 5.832 149.469 1.000 19.826 255 LYS AAA N 1
ATOM 3962 C CA . LYS A 1 276 ? 39.449 5.531 148.018 1.000 21.191 255 LYS AAA CA 1
ATOM 3963 C C . LYS A 1 276 ? 40.791 6.020 147.463 1.000 19.682 255 LYS AAA C 1
ATOM 3964 O O . LYS A 1 276 ? 41.266 7.104 147.838 1.000 18.052 255 LYS AAA O 1
ATOM 3976 N N . GLY A 1 277 ? 41.394 5.225 146.584 1.000 17.585 256 GLY AAA N 1
ATOM 3977 C CA . GLY A 1 277 ? 42.673 5.566 145.932 1.000 18.789 256 GLY AAA CA 1
ATOM 3978 C C . GLY A 1 277 ? 42.553 5.595 144.423 1.000 19.965 256 GLY AAA C 1
ATOM 3979 O O . GLY A 1 277 ? 41.823 4.741 143.877 1.000 22.075 256 GLY AAA O 1
ATOM 3983 N N . GLU A 1 278 ? 43.269 6.525 143.789 1.000 20.265 257 GLU AAA N 1
ATOM 3984 C CA . GLU A 1 278 ? 43.353 6.689 142.318 1.000 21.942 257 GLU AAA CA 1
ATOM 3985 C C . GLU A 1 278 ? 44.691 6.133 141.839 1.000 22.919 257 GLU AAA C 1
ATOM 3986 O O . GLU A 1 278 ? 45.698 6.378 142.490 1.000 22.142 257 GLU AAA O 1
ATOM 3992 N N . VAL A 1 279 ? 44.683 5.380 140.740 1.000 23.798 258 VAL AAA N 1
ATOM 3993 C CA . VAL A 1 279 ? 45.932 4.935 140.061 1.000 25.717 258 VAL AAA CA 1
ATOM 3994 C C . VAL A 1 279 ? 46.128 5.885 138.883 1.000 28.979 258 VAL AAA C 1
ATOM 3995 O O . VAL A 1 279 ? 45.276 5.859 137.984 1.000 29.347 258 VAL AAA O 1
ATOM 4008 N N . ARG A 1 280 ? 47.163 6.737 138.909 1.000 32.136 259 ARG AAA N 1
ATOM 4009 C CA . ARG A 1 280 ? 47.327 7.860 137.938 1.000 36.515 259 ARG AAA CA 1
ATOM 4010 C C . ARG A 1 280 ? 47.857 7.331 136.599 1.000 39.149 259 ARG AAA C 1
ATOM 4011 O O . ARG A 1 280 ? 47.441 7.866 135.545 1.000 39.547 259 ARG AAA O 1
ATOM 4017 N N . THR A 1 281 ? 48.766 6.354 136.645 1.000 39.946 260 THR AAA N 1
ATOM 4018 C CA . THR A 1 281 ? 49.429 5.816 135.435 1.000 41.001 260 THR AAA CA 1
ATOM 4019 C C . THR A 1 281 ? 48.767 4.485 135.089 1.000 36.776 260 THR AAA C 1
ATOM 4020 O O . THR A 1 281 ? 48.893 3.546 135.890 1.000 36.393 260 THR AAA O 1
ATOM 4031 N N . SER A 1 282 ? 48.027 4.460 133.981 1.000 36.322 261 SER AAA N 1
ATOM 4032 C CA . SER A 1 282 ? 47.405 3.231 133.425 1.000 35.150 261 SER AAA CA 1
ATOM 4033 C C . SER A 1 282 ? 48.493 2.408 132.738 1.000 33.524 261 SER AAA C 1
ATOM 4034 O O . SER A 1 282 ? 49.383 3.019 132.100 1.000 31.538 261 SER AAA O 1
ATOM 4042 N N . ALA A 1 283 ? 48.426 1.082 132.847 1.000 29.669 262 ALA AAA N 1
ATOM 4043 C CA . ALA A 1 283 ? 49.388 0.153 132.208 1.000 29.356 262 ALA AAA CA 1
ATOM 4044 C C . ALA A 1 283 ? 48.854 -0.349 130.858 1.000 30.244 262 ALA AAA C 1
ATOM 4045 O O . ALA A 1 283 ? 49.617 -1.018 130.147 1.000 31.724 262 ALA AAA O 1
ATOM 4052 N N . VAL A 1 284 ? 47.581 -0.098 130.547 1.000 26.758 263 VAL AAA N 1
ATOM 4053 C CA . VAL A 1 284 ? 46.897 -0.614 129.323 1.000 25.767 263 VAL AAA CA 1
ATOM 4054 C C . VAL A 1 284 ? 46.284 0.580 128.594 1.000 27.690 263 VAL AAA C 1
ATOM 4055 O O . VAL A 1 284 ? 46.385 1.726 129.132 1.000 27.725 263 VAL AAA O 1
ATOM 4068 N N . LYS A 1 285 ? 45.649 0.353 127.435 1.000 26.510 264 LYS AAA N 1
ATOM 4069 C CA . LYS A 1 285 ? 44.944 1.428 126.678 1.000 27.293 264 LYS AAA CA 1
ATOM 4070 C C . LYS A 1 285 ? 43.433 1.355 126.930 1.000 27.233 264 LYS AAA C 1
ATOM 4071 O O . LYS A 1 285 ? 42.909 0.247 127.067 1.000 24.806 264 LYS AAA O 1
ATOM 4090 N N . VAL A 1 286 ? 42.773 2.514 127.030 1.000 27.819 265 VAL AAA N 1
ATOM 4091 C CA . VAL A 1 286 ? 41.293 2.612 127.180 1.000 27.371 265 VAL AAA CA 1
ATOM 4092 C C . VAL A 1 286 ? 40.687 3.154 125.877 1.000 27.957 265 VAL AAA C 1
ATOM 4093 O O . VAL A 1 286 ? 39.450 3.096 125.751 1.000 28.026 265 VAL AAA O 1
ATOM 4106 N N . GLN A 1 287 ? 41.516 3.661 124.957 1.000 25.836 266 GLN AAA N 1
ATOM 4107 C CA . GLN A 1 287 ? 41.112 4.006 123.565 1.000 28.160 266 GLN AAA CA 1
ATOM 4108 C C . GLN A 1 287 ? 41.901 3.121 122.601 1.000 25.406 266 GLN AAA C 1
ATOM 4109 O O . GLN A 1 287 ? 43.150 3.187 122.591 1.000 25.965 266 GLN AAA O 1
ATOM 4123 N N . ILE A 1 288 ? 41.193 2.293 121.848 1.000 23.753 267 ILE AAA N 1
ATOM 4124 C CA . ILE A 1 288 ? 41.828 1.365 120.874 1.000 24.625 267 ILE AAA CA 1
ATOM 4125 C C . ILE A 1 288 ? 41.459 1.845 119.477 1.000 24.677 267 ILE AAA C 1
ATOM 4126 O O . ILE A 1 288 ? 40.263 2.088 119.242 1.000 26.866 267 ILE AAA O 1
ATOM 4142 N N . ASN A 1 289 ? 42.454 2.057 118.619 1.000 26.960 268 ASN AAA N 1
ATOM 4143 C CA . ASN A 1 289 ? 42.239 2.512 117.220 1.000 30.294 268 ASN AAA CA 1
ATOM 4144 C C . ASN A 1 289 ? 43.096 1.624 116.331 1.000 29.587 268 ASN AAA C 1
ATOM 4145 O O . ASN A 1 289 ? 44.340 1.797 116.340 1.000 28.869 268 ASN AAA O 1
ATOM 4156 N N . GLU A 1 290 ? 42.455 0.690 115.632 1.000 28.975 269 GLU AAA N 1
ATOM 4157 C CA . GLU A 1 290 ? 43.135 -0.272 114.726 1.000 28.858 269 GLU AAA CA 1
ATOM 4158 C C . GLU A 1 290 ? 42.747 0.056 113.279 1.000 30.064 269 GLU AAA C 1
ATOM 4159 O O . GLU A 1 290 ? 41.612 0.537 113.036 1.000 29.229 269 GLU AAA O 1
ATOM 4171 N N . HIS A 1 291 ? 43.675 -0.188 112.360 1.000 30.513 270 HIS AAA N 1
ATOM 4172 C CA . HIS A 1 291 ? 43.469 -0.052 110.894 1.000 32.967 270 HIS AAA CA 1
ATOM 4173 C C . HIS A 1 291 ? 43.574 -1.443 110.274 1.000 32.860 270 HIS AAA C 1
ATOM 4174 O O . HIS A 1 291 ? 44.698 -1.988 110.258 1.000 36.596 270 HIS AAA O 1
ATOM 4189 N N . VAL A 1 292 ? 42.457 -1.997 109.799 1.000 27.503 271 VAL AAA N 1
ATOM 4190 C CA . VAL A 1 292 ? 42.354 -3.431 109.404 1.000 27.650 271 VAL AAA CA 1
ATOM 4191 C C . VAL A 1 292 ? 42.066 -3.500 107.908 1.000 26.829 271 VAL AAA C 1
ATOM 4192 O O . VAL A 1 292 ? 41.090 -2.874 107.503 1.000 26.486 271 VAL AAA O 1
ATOM 4205 N N . THR A 1 293 ? 42.833 -4.272 107.140 1.000 26.466 272 THR AAA N 1
ATOM 4206 C CA . THR A 1 293 ? 42.495 -4.566 105.724 1.000 25.397 272 THR AAA CA 1
ATOM 4207 C C . THR A 1 293 ? 41.458 -5.694 105.689 1.000 25.489 272 THR AAA C 1
ATOM 4208 O O . THR A 1 293 ? 41.763 -6.837 106.125 1.000 25.637 272 THR AAA O 1
ATOM 4219 N N . ILE A 1 294 ? 40.240 -5.375 105.245 1.000 21.503 273 ILE AAA N 1
ATOM 4220 C CA . ILE A 1 294 ? 39.131 -6.363 105.182 1.000 20.123 273 ILE AAA CA 1
ATOM 4221 C C . ILE A 1 294 ? 39.003 -6.787 103.725 1.000 21.202 273 ILE AAA C 1
ATOM 4222 O O . ILE A 1 294 ? 38.804 -5.928 102.864 1.000 21.080 273 ILE AAA O 1
ATOM 4238 N N . PRO A 1 295 ? 39.158 -8.090 103.413 1.000 22.459 274 PRO AAA N 1
ATOM 4239 C CA . PRO A 1 295 ? 38.927 -8.584 102.056 1.000 23.357 274 PRO AAA CA 1
ATOM 4240 C C . PRO A 1 295 ? 37.476 -8.376 101.621 1.000 22.261 274 PRO AAA C 1
ATOM 4241 O O . PRO A 1 295 ? 36.573 -8.252 102.449 1.000 21.327 274 PRO AAA O 1
ATOM 4252 N N . PRO A 1 296 ? 37.204 -8.369 100.299 1.000 23.489 275 PRO AAA N 1
ATOM 4253 C CA . PRO A 1 296 ? 35.836 -8.256 99.785 1.000 22.125 275 PRO AAA CA 1
ATOM 4254 C C . PRO A 1 296 ? 34.889 -9.298 100.390 1.000 23.149 275 PRO AAA C 1
ATOM 4255 O O . PRO A 1 296 ? 35.246 -10.464 100.469 1.000 23.142 275 PRO AAA O 1
ATOM 4266 N N . GLY A 1 297 ? 33.702 -8.861 100.810 1.000 22.976 276 GLY AAA N 1
ATOM 4267 C CA . GLY A 1 297 ? 32.623 -9.741 101.283 1.000 24.379 276 GLY AAA CA 1
ATOM 4268 C C . GLY A 1 297 ? 32.813 -10.190 102.721 1.000 24.978 276 GLY AAA C 1
ATOM 4269 O O . GLY A 1 297 ? 31.897 -10.847 103.246 1.000 27.633 276 GLY AAA O 1
ATOM 4273 N N . LYS A 1 298 ? 33.944 -9.853 103.347 1.000 23.522 277 LYS AAA N 1
ATOM 4274 C CA . LYS A 1 298 ? 34.333 -10.361 104.687 1.000 23.526 277 LYS AAA CA 1
ATOM 4275 C C . LYS A 1 298 ? 33.970 -9.346 105.770 1.000 22.089 277 LYS AAA C 1
ATOM 4276 O O . LYS A 1 298 ? 33.865 -8.148 105.479 1.000 22.148 277 LYS AAA O 1
ATOM 4295 N N . CYS A 1 299 ? 33.757 -9.869 106.971 1.000 22.665 278 CYS AAA N 1
ATOM 4296 C CA . CYS A 1 299 ? 33.316 -9.119 108.162 1.000 22.585 278 CYS AAA CA 1
ATOM 4297 C C . CYS A 1 299 ? 34.245 -9.449 109.322 1.000 24.165 278 CYS AAA C 1
ATOM 4298 O O . CYS A 1 299 ? 34.517 -10.650 109.544 1.000 24.364 278 CYS AAA O 1
ATOM 4306 N N . VAL A 1 300 ? 34.715 -8.430 110.032 1.000 22.453 279 VAL AAA N 1
ATOM 4307 C CA . VAL A 1 300 ? 35.636 -8.632 111.179 1.000 22.126 279 VAL AAA CA 1
ATOM 4308 C C . VAL A 1 300 ? 35.166 -7.777 112.348 1.000 22.159 279 VAL AAA C 1
ATOM 4309 O O . VAL A 1 300 ? 34.356 -6.838 112.152 1.000 21.817 279 VAL AAA O 1
ATOM 4322 N N . GLN A 1 301 ? 35.722 -8.083 113.510 1.000 21.662 280 GLN AAA N 1
ATOM 4323 C CA . GLN A 1 301 ? 35.624 -7.261 114.732 1.000 21.626 280 GLN AAA CA 1
ATOM 4324 C C . GLN A 1 301 ? 37.020 -7.155 115.322 1.000 21.788 280 GLN AAA C 1
ATOM 4325 O O . GLN A 1 301 ? 37.823 -8.075 115.059 1.000 21.785 280 GLN AAA O 1
ATOM 4339 N N . ILE A 1 302 ? 37.260 -6.125 116.132 1.000 21.641 281 ILE AAA N 1
ATOM 4340 C CA . ILE A 1 302 ? 38.432 -6.061 117.048 1.000 22.104 281 ILE AAA CA 1
ATOM 4341 C C . ILE A 1 302 ? 37.986 -6.689 118.371 1.000 21.591 281 ILE AAA C 1
ATOM 4342 O O . ILE A 1 302 ? 36.840 -6.422 118.813 1.000 21.151 281 ILE AAA O 1
ATOM 4358 N N . ARG A 1 303 ? 38.818 -7.572 118.909 1.000 20.634 282 ARG AAA N 1
ATOM 4359 C CA . ARG A 1 303 ? 38.596 -8.194 120.225 1.000 20.555 282 ARG AAA CA 1
ATOM 4360 C C . ARG A 1 303 ? 39.714 -7.688 121.118 1.000 19.959 282 ARG AAA C 1
ATOM 4361 O O . ARG A 1 303 ? 40.907 -7.832 120.752 1.000 19.346 282 ARG AAA O 1
ATOM 4382 N N . ILE A 1 304 ? 39.344 -7.118 122.255 1.000 18.682 283 ILE AAA N 1
ATOM 4383 C CA . ILE A 1 304 ? 40.331 -6.674 123.274 1.000 19.110 283 ILE AAA CA 1
ATOM 4384 C C . ILE A 1 304 ? 40.217 -7.641 124.444 1.000 18.290 283 ILE AAA C 1
ATOM 4385 O O . ILE A 1 304 ? 39.091 -7.884 124.882 1.000 19.724 283 ILE AAA O 1
ATOM 4401 N N . ASP A 1 305 ? 41.340 -8.224 124.855 1.000 18.141 284 ASP AAA N 1
ATOM 4402 C CA . ASP A 1 305 ? 41.404 -9.045 126.086 1.000 18.285 284 ASP AAA CA 1
ATOM 4403 C C . ASP A 1 305 ? 42.290 -8.293 127.067 1.000 17.010 284 ASP AAA C 1
ATOM 4404 O O . ASP A 1 305 ? 43.485 -8.095 126.776 1.000 16.595 284 ASP AAA O 1
ATOM 4413 N N . THR A 1 306 ? 41.725 -7.900 128.208 1.000 17.776 285 THR AAA N 1
ATOM 4414 C CA . THR A 1 306 ? 42.483 -7.143 129.230 1.000 17.284 285 THR AAA CA 1
ATOM 4415 C C . THR A 1 306 ? 42.509 -7.952 130.520 1.000 16.539 285 THR AAA C 1
ATOM 4416 O O . THR A 1 306 ? 41.448 -8.352 130.968 1.000 16.810 285 THR AAA O 1
ATOM 4427 N N . ARG A 1 307 ? 43.700 -8.178 131.062 1.000 17.149 286 ARG AAA N 1
ATOM 4428 C CA . ARG A 1 307 ? 43.842 -8.959 132.306 1.000 17.905 286 ARG AAA CA 1
ATOM 4429 C C . ARG A 1 307 ? 43.636 -8.006 133.486 1.000 17.228 286 ARG AAA C 1
ATOM 4430 O O . ARG A 1 307 ? 44.239 -6.888 133.483 1.000 18.133 286 ARG AAA O 1
ATOM 4451 N N . ARG A 1 308 ? 42.786 -8.429 134.421 1.000 17.178 287 ARG AAA N 1
ATOM 4452 C CA . ARG A 1 308 ? 42.454 -7.660 135.632 1.000 16.737 287 ARG AAA CA 1
ATOM 4453 C C . ARG A 1 308 ? 42.924 -8.455 136.842 1.000 16.907 287 ARG AAA C 1
ATOM 4454 O O . ARG A 1 308 ? 42.565 -9.627 136.979 1.000 15.964 287 ARG AAA O 1
ATOM 4475 N N . CYS A 1 309 ? 43.670 -7.809 137.733 1.000 15.639 288 CYS AAA N 1
ATOM 4476 C CA . CYS A 1 309 ? 44.077 -8.398 139.024 1.000 16.338 288 CYS AAA CA 1
ATOM 4477 C C . CYS A 1 309 ? 43.256 -7.737 140.128 1.000 16.091 288 CYS AAA C 1
ATOM 4478 O O . CYS A 1 309 ? 43.343 -6.510 140.272 1.000 15.980 288 CYS AAA O 1
ATOM 4486 N N . THR A 1 310 ? 42.412 -8.516 140.786 1.000 16.882 289 THR AAA N 1
ATOM 4487 C CA . THR A 1 310 ? 41.649 -8.087 141.976 1.000 17.324 289 THR AAA CA 1
ATOM 4488 C C . THR A 1 310 ? 42.396 -8.656 143.170 1.000 16.928 289 THR AAA C 1
ATOM 4489 O O . THR A 1 310 ? 42.586 -9.876 143.224 1.000 17.881 289 THR AAA O 1
ATOM 4500 N N . LYS A 1 311 ? 42.851 -7.793 144.069 1.000 16.900 290 LYS AAA N 1
ATOM 4501 C CA . LYS A 1 311 ? 43.805 -8.214 145.110 1.000 17.114 290 LYS AAA CA 1
ATOM 4502 C C . LYS A 1 311 ? 43.254 -7.764 146.458 1.000 17.850 290 LYS AAA C 1
ATOM 4503 O O . LYS A 1 311 ? 42.662 -6.670 146.530 1.000 16.990 290 LYS AAA O 1
ATOM 4522 N N . THR A 1 312 ? 43.392 -8.602 147.473 1.000 17.952 291 THR AAA N 1
ATOM 4523 C CA . THR A 1 312 ? 43.069 -8.208 148.858 1.000 19.367 291 THR AAA CA 1
ATOM 4524 C C . THR A 1 312 ? 44.223 -8.637 149.746 1.000 19.118 291 THR AAA C 1
ATOM 4525 O O . THR A 1 312 ? 44.766 -9.723 149.562 1.000 18.160 291 THR AAA O 1
ATOM 4536 N N . ALA A 1 313 ? 44.605 -7.798 150.700 1.000 18.662 292 ALA AAA N 1
ATOM 4537 C CA . ALA A 1 313 ? 45.708 -8.144 151.603 1.000 19.079 292 ALA AAA CA 1
ATOM 4538 C C . ALA A 1 313 ? 45.583 -7.325 152.869 1.000 19.191 292 ALA AAA C 1
ATOM 4539 O O . ALA A 1 313 ? 45.370 -6.122 152.813 1.000 19.455 292 ALA AAA O 1
ATOM 4546 N N . PRO A 1 314 ? 45.724 -7.963 154.037 1.000 21.371 293 PRO AAA N 1
ATOM 4547 C CA . PRO A 1 314 ? 45.988 -7.215 155.259 1.000 21.048 293 PRO AAA CA 1
ATOM 4548 C C . PRO A 1 314 ? 47.292 -6.445 155.065 1.000 20.102 293 PRO AAA C 1
ATOM 4549 O O . PRO A 1 314 ? 48.151 -6.885 154.345 1.000 19.935 293 PRO AAA O 1
ATOM 4560 N N . ALA A 1 315 ? 47.451 -5.330 155.768 1.000 19.004 294 ALA AAA N 1
ATOM 4561 C CA . ALA A 1 315 ? 48.680 -4.517 155.641 1.000 18.317 294 ALA AAA CA 1
ATOM 4562 C C . ALA A 1 315 ? 48.878 -3.688 156.900 1.000 17.480 294 ALA AAA C 1
ATOM 4563 O O . ALA A 1 315 ? 47.915 -3.476 157.629 1.000 18.102 294 ALA AAA O 1
ATOM 4570 N N . THR A 1 316 ? 50.101 -3.211 157.088 1.000 18.236 295 THR AAA N 1
ATOM 4571 C CA . THR A 1 316 ? 50.447 -2.282 158.180 1.000 17.969 295 THR AAA CA 1
ATOM 4572 C C . THR A 1 316 ? 50.759 -0.927 157.546 1.000 18.432 295 THR AAA C 1
ATOM 4573 O O . THR A 1 316 ? 51.617 -0.868 156.649 1.000 18.944 295 THR AAA O 1
ATOM 4584 N N . MET A 1 317 ? 50.071 0.118 157.995 1.000 17.817 296 MET AAA N 1
ATOM 4585 C CA . MET A 1 317 ? 50.414 1.509 157.631 1.000 17.812 296 MET AAA CA 1
ATOM 4586 C C . MET A 1 317 ? 51.441 2.014 158.643 1.000 16.021 296 MET AAA C 1
ATOM 4587 O O . MET A 1 317 ? 51.229 1.819 159.855 1.000 16.834 296 MET AAA O 1
ATOM 4601 N N . TYR A 1 318 ? 52.539 2.568 158.152 1.000 15.705 297 TYR AAA N 1
ATOM 4602 C CA . TYR A 1 318 ? 53.585 3.212 158.980 1.000 16.297 297 TYR AAA CA 1
ATOM 4603 C C . TYR A 1 318 ? 53.437 4.714 158.797 1.000 16.223 297 TYR AAA C 1
ATOM 4604 O O . TYR A 1 318 ? 53.524 5.219 157.680 1.000 16.080 297 TYR AAA O 1
ATOM 4622 N N . LEU A 1 319 ? 53.116 5.408 159.885 1.000 16.198 298 LEU AAA N 1
ATOM 4623 C CA . LEU A 1 319 ? 52.918 6.868 159.851 1.000 16.517 298 LEU AAA CA 1
ATOM 4624 C C . LEU A 1 319 ? 53.959 7.524 160.749 1.000 16.021 298 LEU AAA C 1
ATOM 4625 O O . LEU A 1 319 ? 54.458 6.851 161.676 1.000 15.901 298 LEU AAA O 1
ATOM 4641 N N . ARG A 1 320 ? 54.240 8.789 160.460 1.000 16.386 299 ARG AAA N 1
ATOM 4642 C CA . ARG A 1 320 ? 55.184 9.610 161.251 1.000 18.642 299 ARG AAA CA 1
ATOM 4643 C C . ARG A 1 320 ? 54.465 10.854 161.778 1.000 17.837 299 ARG AAA C 1
ATOM 4644 O O . ARG A 1 320 ? 53.730 11.507 161.005 1.000 15.818 299 ARG AAA O 1
ATOM 4665 N N . THR A 1 321 ? 54.721 11.196 163.039 1.000 17.328 300 THR AAA N 1
ATOM 4666 C CA . THR A 1 321 ? 54.384 12.521 163.599 1.000 17.868 300 THR AAA CA 1
ATOM 4667 C C . THR A 1 321 ? 55.320 13.578 162.991 1.000 19.145 300 THR AAA C 1
ATOM 4668 O O . THR A 1 321 ? 56.345 13.200 162.394 1.000 20.490 300 THR AAA O 1
ATOM 4679 N N . ALA A 1 322 ? 55.003 14.857 163.154 1.000 20.596 301 ALA AAA N 1
ATOM 4680 C CA . ALA A 1 322 ? 55.831 15.968 162.636 1.000 20.862 301 ALA AAA CA 1
ATOM 4681 C C . ALA A 1 322 ? 57.249 15.867 163.219 1.000 21.413 301 ALA AAA C 1
ATOM 4682 O O . ALA A 1 322 ? 58.187 16.261 162.498 1.000 25.850 301 ALA AAA O 1
ATOM 4689 N N . SER A 1 323 ? 57.407 15.343 164.438 1.000 22.646 302 SER AAA N 1
ATOM 4690 C CA . SER A 1 323 ? 58.739 15.209 165.100 1.000 24.088 302 SER AAA CA 1
ATOM 4691 C C . SER A 1 323 ? 59.410 13.888 164.704 1.000 23.204 302 SER AAA C 1
ATOM 4692 O O . SER A 1 323 ? 60.577 13.678 165.107 1.000 24.160 302 SER AAA O 1
ATOM 4700 N N . GLY A 1 324 ? 58.749 13.062 163.892 1.000 20.909 303 GLY AAA N 1
ATOM 4701 C CA . GLY A 1 324 ? 59.352 11.859 163.279 1.000 21.122 303 GLY AAA CA 1
ATOM 4702 C C . GLY A 1 324 ? 59.207 10.625 164.154 1.000 20.920 303 GLY AAA C 1
ATOM 4703 O O . GLY A 1 324 ? 59.977 9.669 163.960 1.000 23.173 303 GLY AAA O 1
ATOM 4707 N N . ILE A 1 325 ? 58.229 10.605 165.064 1.000 20.689 304 ILE AAA N 1
ATOM 4708 C CA . ILE A 1 325 ? 57.871 9.380 165.829 1.000 21.585 304 ILE AAA CA 1
ATOM 4709 C C . ILE A 1 325 ? 57.041 8.481 164.910 1.000 20.739 304 ILE AAA C 1
ATOM 4710 O O . ILE A 1 325 ? 56.098 8.987 164.299 1.000 20.400 304 ILE AAA O 1
ATOM 4726 N N . GLU A 1 326 ? 57.383 7.203 164.839 1.000 19.572 305 GLU AAA N 1
ATOM 4727 C CA . GLU A 1 326 ? 56.669 6.233 163.982 1.000 18.631 305 GLU AAA CA 1
ATOM 4728 C C . GLU A 1 326 ? 55.549 5.578 164.789 1.000 19.017 305 GLU AAA C 1
ATOM 4729 O O . GLU A 1 326 ? 55.797 5.080 165.912 1.000 20.703 305 GLU AAA O 1
ATOM 4741 N N . VAL A 1 327 ? 54.346 5.578 164.220 1.000 18.031 306 VAL AAA N 1
ATOM 4742 C CA . VAL A 1 327 ? 53.205 4.785 164.743 1.000 18.311 306 VAL AAA CA 1
ATOM 4743 C C . VAL A 1 327 ? 52.673 3.894 163.618 1.000 17.347 306 VAL AAA C 1
ATOM 4744 O O . VAL A 1 327 ? 53.010 4.173 162.446 1.000 17.502 306 VAL AAA O 1
ATOM 4757 N N . GLN A 1 328 ? 51.823 2.937 163.980 1.000 17.970 307 GLN AAA N 1
ATOM 4758 C CA . GLN A 1 328 ? 51.299 1.936 163.023 1.000 19.670 307 GLN AAA CA 1
ATOM 4759 C C . GLN A 1 328 ? 49.791 1.801 163.164 1.000 19.543 307 GLN AAA C 1
ATOM 4760 O O . GLN A 1 328 ? 49.267 1.977 164.250 1.000 19.659 307 GLN AAA O 1
ATOM 4774 N N . ARG A 1 329 ? 49.181 1.396 162.072 1.000 18.858 308 ARG AAA N 1
ATOM 4775 C CA . ARG A 1 329 ? 47.732 1.183 161.924 1.000 20.678 308 ARG AAA CA 1
ATOM 4776 C C . ARG A 1 329 ? 47.550 0.005 160.967 1.000 19.636 308 ARG AAA C 1
ATOM 4777 O O . ARG A 1 329 ? 48.084 0.083 159.853 1.000 19.278 308 ARG AAA O 1
ATOM 4798 N N . GLU A 1 330 ? 46.771 -0.995 161.358 1.000 18.064 309 GLU AAA N 1
ATOM 4799 C CA . GLU A 1 330 ? 46.417 -2.119 160.459 1.000 19.090 309 GLU AAA CA 1
ATOM 4800 C C . GLU A 1 330 ? 45.331 -1.657 159.490 1.000 17.226 309 GLU AAA C 1
ATOM 4801 O O . GLU A 1 330 ? 44.469 -0.848 159.881 1.000 16.764 309 GLU AAA O 1
ATOM 4813 N N . THR A 1 331 ? 45.344 -2.192 158.280 1.000 17.499 310 THR AAA N 1
ATOM 4814 C CA . THR A 1 331 ? 44.284 -1.933 157.287 1.000 17.667 310 THR AAA CA 1
ATOM 4815 C C . THR A 1 331 ? 44.128 -3.171 156.401 1.000 17.842 310 THR AAA C 1
ATOM 4816 O O . THR A 1 331 ? 44.936 -4.113 156.508 1.000 17.615 310 THR AAA O 1
ATOM 4827 N N . THR A 1 332 ? 43.111 -3.141 155.552 1.000 17.612 311 THR AAA N 1
ATOM 4828 C CA . THR A 1 332 ? 42.967 -4.117 154.453 1.000 18.632 311 THR AAA CA 1
ATOM 4829 C C . THR A 1 332 ? 43.064 -3.327 153.146 1.000 17.661 311 THR AAA C 1
ATOM 4830 O O . THR A 1 332 ? 42.316 -2.353 152.998 1.000 18.581 311 THR AAA O 1
ATOM 4841 N N . VAL A 1 333 ? 44.033 -3.687 152.306 1.000 17.574 312 VAL AAA N 1
ATOM 4842 C CA . VAL A 1 333 ? 44.234 -3.096 150.962 1.000 17.049 312 VAL AAA CA 1
ATOM 4843 C C . VAL A 1 333 ? 43.501 -3.960 149.927 1.000 18.387 312 VAL AAA C 1
ATOM 4844 O O . VAL A 1 333 ? 43.826 -5.142 149.812 1.000 19.479 312 VAL AAA O 1
ATOM 4857 N N . THR A 1 334 ? 42.553 -3.366 149.211 1.000 18.054 313 THR AAA N 1
ATOM 4858 C CA . THR A 1 334 ? 41.852 -3.996 148.076 1.000 18.570 313 THR AAA CA 1
ATOM 4859 C C . THR A 1 334 ? 42.173 -3.180 146.839 1.000 18.271 313 THR AAA C 1
ATOM 4860 O O . THR A 1 334 ? 42.362 -1.950 146.934 1.000 18.413 313 THR AAA O 1
ATOM 4871 N N . SER A 1 335 ? 42.306 -3.842 145.705 1.000 16.686 314 SER AAA N 1
ATOM 4872 C CA . SER A 1 335 ? 42.674 -3.117 144.472 1.000 16.309 314 SER AAA CA 1
ATOM 4873 C C . SER A 1 335 ? 42.179 -3.876 143.250 1.000 15.915 314 SER AAA C 1
ATOM 4874 O O . SER A 1 335 ? 42.017 -5.126 143.312 1.000 14.508 314 SER AAA O 1
ATOM 4882 N N . THR A 1 336 ? 41.874 -3.106 142.219 1.000 15.735 315 THR AAA N 1
ATOM 4883 C CA . THR A 1 336 ? 41.512 -3.599 140.875 1.000 16.977 315 THR AAA CA 1
ATOM 4884 C C . THR A 1 336 ? 42.502 -2.966 139.907 1.000 16.719 315 THR AAA C 1
ATOM 4885 O O . THR A 1 336 ? 42.555 -1.721 139.860 1.000 16.002 315 THR AAA O 1
ATOM 4896 N N . TYR A 1 337 ? 43.273 -3.771 139.174 1.000 16.176 316 TYR AAA N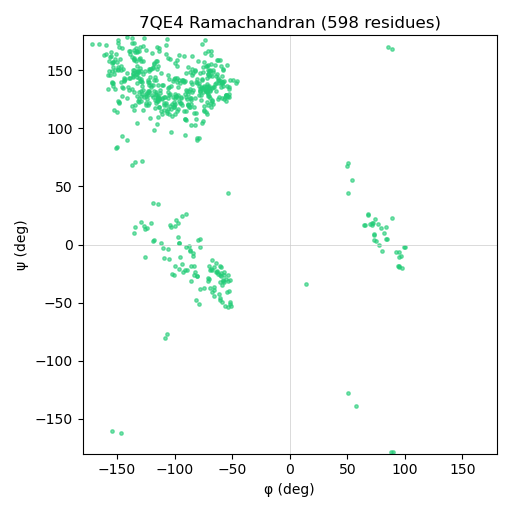 1
ATOM 4897 C CA . TYR A 1 337 ? 44.359 -3.231 138.328 1.000 16.688 316 TYR AAA CA 1
ATOM 4898 C C . TYR A 1 337 ? 44.434 -3.997 137.014 1.000 16.522 316 TYR AAA C 1
ATOM 4899 O O . TYR A 1 337 ? 44.529 -5.219 137.053 1.000 16.471 316 TYR AAA O 1
ATOM 4917 N N . HIS A 1 338 ? 44.380 -3.264 135.909 1.000 17.200 317 HIS AAA N 1
ATOM 4918 C CA . HIS A 1 338 ? 44.420 -3.818 134.534 1.000 18.093 317 HIS AAA CA 1
ATOM 4919 C C . HIS A 1 338 ? 45.876 -3.708 134.080 1.000 19.438 317 HIS AAA C 1
ATOM 4920 O O . HIS A 1 338 ? 46.423 -2.593 134.094 1.000 20.519 317 HIS AAA O 1
ATOM 4935 N N . TYR A 1 339 ? 46.532 -4.825 133.823 1.000 22.357 318 TYR AAA N 1
ATOM 4936 C CA . TYR A 1 339 ? 48.017 -4.814 133.791 1.000 23.322 318 TYR AAA CA 1
ATOM 4937 C C . TYR A 1 339 ? 48.561 -5.373 132.493 1.000 25.166 318 TYR AAA C 1
ATOM 4938 O O . TYR A 1 339 ? 49.806 -5.270 132.298 1.000 27.281 318 TYR AAA O 1
ATOM 4956 N N . ASP A 1 340 ? 47.718 -5.991 131.677 1.000 23.784 319 ASP AAA N 1
ATOM 4957 C CA . ASP A 1 340 ? 48.194 -6.542 130.394 1.000 24.594 319 ASP AAA CA 1
ATOM 4958 C C . ASP A 1 340 ? 46.990 -6.550 129.473 1.000 25.657 319 ASP AAA C 1
ATOM 4959 O O . ASP A 1 340 ? 45.864 -6.584 129.989 1.000 27.080 319 ASP AAA O 1
ATOM 4968 N N . GLN A 1 341 ? 47.231 -6.454 128.180 1.000 23.256 320 GLN AAA N 1
ATOM 4969 C CA . GLN A 1 341 ? 46.150 -6.243 127.199 1.000 21.302 320 GLN AAA CA 1
ATOM 4970 C C . GLN A 1 341 ? 46.595 -6.788 125.843 1.000 21.049 320 GLN AAA C 1
ATOM 4971 O O . GLN A 1 341 ? 47.766 -6.598 125.473 1.000 20.962 320 GLN AAA O 1
ATOM 4985 N N . GLU A 1 342 ? 45.663 -7.427 125.142 1.000 20.946 321 GLU AAA N 1
ATOM 4986 C CA . GLU A 1 342 ? 45.881 -7.945 123.770 1.000 21.723 321 GLU AAA CA 1
ATOM 4987 C C . GLU A 1 342 ? 44.785 -7.430 122.849 1.000 20.868 321 GLU AAA C 1
ATOM 4988 O O . GLU A 1 342 ? 43.646 -7.298 123.284 1.000 19.618 321 GLU AAA O 1
ATOM 5000 N N . VAL A 1 343 ? 45.147 -7.194 121.597 1.000 21.943 322 VAL AAA N 1
ATOM 5001 C CA . VAL A 1 343 ? 44.188 -6.736 120.561 1.000 21.496 322 VAL AAA CA 1
ATOM 5002 C C . VAL A 1 343 ? 44.299 -7.693 119.372 1.000 19.401 322 VAL AAA C 1
ATOM 5003 O O . VAL A 1 343 ? 45.416 -7.936 118.889 1.000 20.512 322 VAL AAA O 1
ATOM 5016 N N . HIS A 1 344 ? 43.178 -8.228 118.946 1.000 18.374 323 HIS AAA N 1
ATOM 5017 C CA . HIS A 1 344 ? 43.128 -9.171 117.798 1.000 20.111 323 HIS AAA CA 1
ATOM 5018 C C . HIS A 1 344 ? 42.021 -8.757 116.846 1.000 21.891 323 HIS AAA C 1
ATOM 5019 O O . HIS A 1 344 ? 40.979 -8.285 117.321 1.000 23.266 323 HIS AAA O 1
ATOM 5034 N N . VAL A 1 345 ? 42.263 -8.934 115.551 1.000 22.762 324 VAL AAA N 1
ATOM 5035 C CA . VAL A 1 345 ? 41.188 -8.908 114.529 1.000 23.927 324 VAL AAA CA 1
ATOM 5036 C C . VAL A 1 345 ? 40.617 -10.320 114.464 1.000 23.678 324 VAL AAA C 1
ATOM 5037 O O . VAL A 1 345 ? 41.403 -11.261 114.250 1.000 22.573 324 VAL AAA O 1
ATOM 5050 N N . VAL A 1 346 ? 39.309 -10.469 114.657 1.000 21.668 325 VAL AAA N 1
ATOM 5051 C CA . VAL A 1 346 ? 38.640 -11.800 114.644 1.000 22.315 325 VAL AAA CA 1
ATOM 5052 C C . VAL A 1 346 ? 37.556 -11.781 113.579 1.000 24.550 325 VAL AAA C 1
ATOM 5053 O O . VAL A 1 346 ? 36.882 -10.765 113.384 1.000 23.655 325 VAL AAA O 1
ATOM 5066 N N . PRO A 1 347 ? 37.416 -12.899 112.836 1.000 25.495 326 PRO AAA N 1
ATOM 5067 C CA . PRO A 1 347 ? 36.400 -12.995 111.790 1.000 27.677 326 PRO AAA CA 1
ATOM 5068 C C . PRO A 1 347 ? 35.006 -13.114 112.407 1.000 27.156 326 PRO AAA C 1
ATOM 5069 O O . PRO A 1 347 ? 34.879 -13.548 113.537 1.000 29.418 326 PRO AAA O 1
ATOM 5080 N N . VAL A 1 348 ? 33.989 -12.684 111.664 1.000 28.037 327 VAL AAA N 1
ATOM 5081 C CA . VAL A 1 348 ? 32.560 -12.760 112.084 1.000 32.094 327 VAL AAA CA 1
ATOM 5082 C C . VAL A 1 348 ? 31.848 -13.750 111.151 1.000 32.809 327 VAL AAA C 1
ATOM 5083 O O . VAL A 1 348 ? 31.999 -13.493 109.944 1.000 37.101 327 VAL AAA O 1
ATOM 5096 N N . PHE B 1 26 ? 29.076 21.340 110.409 1.000 32.556 5 PHE BBB N 1
ATOM 5097 C CA . PHE B 1 26 ? 29.769 21.664 109.120 1.000 30.678 5 PHE BBB CA 1
ATOM 5098 C C . PHE B 1 26 ? 28.752 21.562 107.980 1.000 29.643 5 PHE BBB C 1
ATOM 5099 O O . PHE B 1 26 ? 28.116 20.501 107.840 1.000 30.708 5 PHE BBB O 1
ATOM 5116 N N . GLU B 1 27 ? 28.620 22.627 107.195 1.000 31.005 6 GLU BBB N 1
ATOM 5117 C CA . GLU B 1 27 ? 27.765 22.667 105.980 1.000 33.182 6 GLU BBB CA 1
ATOM 5118 C C . GLU B 1 27 ? 28.679 22.850 104.770 1.000 34.083 6 GLU BBB C 1
ATOM 5119 O O . GLU B 1 27 ? 29.169 23.959 104.555 1.000 35.624 6 GLU BBB O 1
ATOM 5125 N N . PRO B 1 28 ? 28.941 21.780 103.965 1.000 34.834 7 PRO BBB N 1
ATOM 5126 C CA . PRO B 1 28 ? 29.887 21.854 102.851 1.000 36.250 7 PRO BBB CA 1
ATOM 5127 C C . PRO B 1 28 ? 29.570 23.012 101.892 1.000 38.299 7 PRO BBB C 1
ATOM 5128 O O . PRO B 1 28 ? 30.536 23.411 101.283 1.000 44.081 7 PRO BBB O 1
ATOM 5139 N N . THR B 1 30 ? 28.483 27.256 102.812 1.000 37.194 9 THR BBB N 1
ATOM 5140 C CA . THR B 1 30 ? 29.055 28.352 103.646 1.000 36.601 9 THR BBB CA 1
ATOM 5141 C C . THR B 1 30 ? 30.497 28.034 104.089 1.000 31.474 9 THR BBB C 1
ATOM 5142 O O . THR B 1 30 ? 31.259 29.003 104.204 1.000 34.181 9 THR BBB O 1
ATOM 5153 N N . ASP B 1 31 ? 30.852 26.766 104.341 1.000 29.452 10 ASP BBB N 1
ATOM 5154 C CA . ASP B 1 31 ? 32.007 26.410 105.208 1.000 25.810 10 ASP BBB CA 1
ATOM 5155 C C . ASP B 1 31 ? 33.171 25.800 104.416 1.000 24.093 10 ASP BBB C 1
ATOM 5156 O O . ASP B 1 31 ? 34.191 25.497 105.051 1.000 22.799 10 ASP BBB O 1
ATOM 5165 N N . SER B 1 32 ? 33.044 25.593 103.097 1.000 21.760 11 SER BBB N 1
ATOM 5166 C CA . SER B 1 32 ? 34.117 24.988 102.265 1.000 21.560 11 SER BBB CA 1
ATOM 5167 C C . SER B 1 32 ? 35.400 25.796 102.420 1.000 19.805 11 SER BBB C 1
ATOM 5168 O O . SER B 1 32 ? 35.407 26.985 102.134 1.000 20.372 11 SER BBB O 1
ATOM 5176 N N . PRO B 1 33 ? 36.535 25.193 102.828 1.000 19.834 12 PRO BBB N 1
ATOM 5177 C CA . PRO B 1 33 ? 37.782 25.952 102.939 1.000 19.715 12 PRO BBB CA 1
ATOM 5178 C C . PRO B 1 33 ? 38.504 26.034 101.592 1.000 18.067 12 PRO BBB C 1
ATOM 5179 O O . PRO B 1 33 ? 38.372 25.118 100.792 1.000 16.578 12 PRO BBB O 1
ATOM 5190 N N . LEU B 1 34 ? 39.203 27.136 101.339 1.000 17.934 13 LEU BBB N 1
ATOM 5191 C CA . LEU B 1 34 ? 40.086 27.254 100.155 1.000 18.384 13 LEU BBB CA 1
ATOM 5192 C C . LEU B 1 34 ? 41.311 26.386 100.386 1.000 18.086 13 LEU BBB C 1
ATOM 5193 O O . LEU B 1 34 ? 41.922 26.429 101.457 1.000 17.999 13 LEU BBB O 1
ATOM 5209 N N . PRO B 1 35 ? 41.684 25.545 99.405 1.000 16.019 14 PRO BBB N 1
ATOM 5210 C CA . PRO B 1 35 ? 42.849 24.680 99.548 1.000 15.600 14 PRO BBB CA 1
ATOM 5211 C C . PRO B 1 35 ? 44.148 25.479 99.559 1.000 15.786 14 PRO BBB C 1
ATOM 5212 O O . PRO B 1 35 ? 44.256 26.512 98.902 1.000 16.899 14 PRO BBB O 1
ATOM 5223 N N A VAL B 1 36 ? 45.113 25.001 100.340 0.500 15.946 15 VAL BBB N 1
ATOM 5224 N N B VAL B 1 36 ? 45.103 25.007 100.345 0.500 16.003 15 VAL BBB N 1
ATOM 5225 C CA A VAL B 1 36 ? 46.472 25.604 100.381 0.500 16.193 15 VAL BBB CA 1
ATOM 5226 C CA B VAL B 1 36 ? 46.481 25.562 100.391 0.500 16.293 15 VAL BBB CA 1
ATOM 5227 C C A VAL B 1 36 ? 47.345 24.849 99.387 0.500 16.071 15 VAL BBB C 1
ATOM 5228 C C B VAL B 1 36 ? 47.309 24.838 99.343 0.500 16.053 15 VAL BBB C 1
ATOM 5229 O O A VAL B 1 36 ? 47.398 23.617 99.410 0.500 15.800 15 VAL BBB O 1
ATOM 5230 O O B VAL B 1 36 ? 47.283 23.612 99.284 0.500 15.707 15 VAL BBB O 1
ATOM 5255 N N . PRO B 1 37 ? 48.080 25.556 98.500 1.000 17.512 16 PRO BBB N 1
ATOM 5256 C CA . PRO B 1 37 ? 48.984 24.892 97.564 1.000 17.885 16 PRO BBB CA 1
ATOM 5257 C C . PRO B 1 37 ? 50.021 23.995 98.250 1.000 18.303 16 PRO BBB C 1
ATOM 5258 O O . PRO B 1 37 ? 50.536 24.371 99.288 1.000 18.346 16 PRO BBB O 1
ATOM 5269 N N . GLY B 1 38 ? 50.298 22.842 97.641 1.000 17.318 17 GLY BBB N 1
ATOM 5270 C CA . GLY B 1 38 ? 51.378 21.916 98.018 1.000 17.072 17 GLY BBB CA 1
ATOM 5271 C C . GLY B 1 38 ? 50.898 20.819 98.943 1.000 16.489 17 GLY BBB C 1
ATOM 5272 O O . GLY B 1 38 ? 51.675 19.897 99.188 1.000 18.566 17 GLY BBB O 1
ATOM 5276 N N . VAL B 1 39 ? 49.640 20.888 99.394 1.000 17.470 18 VAL BBB N 1
ATOM 5277 C CA . VAL B 1 39 ? 48.972 19.907 100.294 1.000 17.274 18 VAL BBB CA 1
ATOM 5278 C C . VAL B 1 39 ? 48.096 18.961 99.458 1.000 16.241 18 VAL BBB C 1
ATOM 5279 O O . VAL B 1 39 ? 47.428 19.431 98.525 1.000 14.999 18 VAL BBB O 1
ATOM 5292 N N . GLN B 1 40 ? 48.039 17.686 99.841 1.000 14.625 19 GLN BBB N 1
ATOM 5293 C CA . GLN B 1 40 ? 47.176 16.678 99.163 1.000 14.109 19 GLN BBB CA 1
ATOM 5294 C C . GLN B 1 40 ? 45.718 16.906 99.565 1.000 13.231 19 GLN BBB C 1
ATOM 5295 O O . GLN B 1 40 ? 45.424 17.057 100.765 1.000 13.135 19 GLN BBB O 1
ATOM 5309 N N . TYR B 1 41 ? 44.834 16.872 98.588 1.000 10.860 20 TYR BBB N 1
ATOM 5310 C CA . TYR B 1 41 ? 43.365 16.954 98.783 1.000 11.335 20 TYR BBB CA 1
ATOM 5311 C C . TYR B 1 41 ? 42.667 15.868 97.973 1.000 11.269 20 TYR BBB C 1
ATOM 5312 O O . TYR B 1 41 ? 43.122 15.520 96.892 1.000 11.972 20 TYR BBB O 1
ATOM 5330 N N . PHE B 1 42 ? 41.537 15.400 98.496 1.000 11.535 21 PHE BBB N 1
ATOM 5331 C CA . PHE B 1 42 ? 40.453 14.782 97.702 1.000 12.032 21 PHE BBB CA 1
ATOM 5332 C C . PHE B 1 42 ? 39.573 15.921 97.186 1.000 12.067 21 PHE BBB C 1
ATOM 5333 O O . PHE B 1 42 ? 39.447 16.930 97.888 1.000 13.167 21 PHE BBB O 1
ATOM 5350 N N . LEU B 1 43 ? 39.011 15.806 95.997 1.000 11.617 22 LEU BBB N 1
ATOM 5351 C CA . LEU B 1 43 ? 38.082 16.821 95.464 1.000 11.553 22 LEU BBB CA 1
ATOM 5352 C C . LEU B 1 43 ? 36.693 16.195 95.341 1.000 11.418 22 LEU BBB C 1
ATOM 5353 O O . LEU B 1 43 ? 36.554 15.142 94.689 1.000 11.782 22 LEU BBB O 1
ATOM 5369 N N . GLN B 1 44 ? 35.704 16.831 95.946 1.000 11.741 23 GLN BBB N 1
ATOM 5370 C CA . GLN B 1 44 ? 34.331 16.304 95.973 1.000 12.549 23 GLN BBB CA 1
ATOM 5371 C C . GLN B 1 44 ? 33.383 17.333 95.369 1.000 12.533 23 GLN BBB C 1
ATOM 5372 O O . GLN B 1 44 ? 33.402 18.508 95.760 1.000 11.530 23 GLN BBB O 1
ATOM 5386 N N . HIS B 1 45 ? 32.574 16.880 94.419 1.000 11.738 24 HIS BBB N 1
ATOM 5387 C CA . HIS B 1 45 ? 31.435 17.655 93.891 1.000 12.515 24 HIS BBB CA 1
ATOM 5388 C C . HIS B 1 45 ? 30.367 17.655 94.994 1.000 13.117 24 HIS BBB C 1
ATOM 5389 O O . HIS B 1 45 ? 29.906 16.556 95.357 1.000 11.319 24 HIS BBB O 1
ATOM 5404 N N . VAL B 1 46 ? 30.078 18.821 95.573 1.000 13.010 25 VAL BBB N 1
ATOM 5405 C CA . VAL B 1 46 ? 29.320 18.916 96.854 1.000 13.811 25 VAL BBB CA 1
ATOM 5406 C C . VAL B 1 46 ? 27.938 18.298 96.649 1.000 13.384 25 VAL BBB C 1
ATOM 5407 O O . VAL B 1 46 ? 27.501 17.500 97.484 1.000 14.622 25 VAL BBB O 1
ATOM 5420 N N . GLN B 1 47 ? 27.263 18.665 95.576 1.000 13.325 26 GLN BBB N 1
ATOM 5421 C CA . GLN B 1 47 ? 25.834 18.292 95.463 1.000 14.564 26 GLN BBB CA 1
ATOM 5422 C C . GLN B 1 47 ? 25.667 16.780 95.263 1.000 14.248 26 GLN BBB C 1
ATOM 5423 O O . GLN B 1 47 ? 24.678 16.213 95.805 1.000 15.695 26 GLN BBB O 1
ATOM 5437 N N . SER B 1 48 ? 26.544 16.123 94.504 1.000 13.348 27 SER BBB N 1
ATOM 5438 C CA . SER B 1 48 ? 26.446 14.679 94.174 1.000 13.468 27 SER BBB CA 1
ATOM 5439 C C . SER B 1 48 ? 27.175 13.839 95.235 1.000 12.784 27 SER BBB C 1
ATOM 5440 O O . SER B 1 48 ? 26.946 12.630 95.301 1.000 14.288 27 SER BBB O 1
ATOM 5448 N N . GLY B 1 49 ? 28.107 14.454 95.964 1.000 13.302 28 GLY BBB N 1
ATOM 5449 C CA . GLY B 1 49 ? 29.001 13.739 96.889 1.000 13.397 28 GLY BBB CA 1
ATOM 5450 C C . GLY B 1 49 ? 30.061 12.933 96.166 1.000 13.648 28 GLY BBB C 1
ATOM 5451 O O . GLY B 1 49 ? 30.776 12.154 96.831 1.000 13.432 28 GLY BBB O 1
ATOM 5455 N N . LYS B 1 50 ? 30.184 13.082 94.849 1.000 13.007 29 LYS BBB N 1
ATOM 5456 C CA A LYS B 1 50 ? 31.128 12.240 94.069 0.600 13.476 29 LYS BBB CA 1
ATOM 5457 C CA B LYS B 1 50 ? 31.124 12.248 94.058 0.400 12.891 29 LYS BBB CA 1
ATOM 5458 C C . LYS B 1 50 ? 32.508 12.889 94.073 1.000 13.400 29 LYS BBB C 1
ATOM 5459 O O . LYS B 1 50 ? 32.590 14.136 94.106 1.000 14.011 29 LYS BBB O 1
ATOM 5495 N N . TYR B 1 51 ? 33.529 12.053 94.034 1.000 12.789 30 TYR BBB N 1
ATOM 5496 C CA . TYR B 1 51 ? 34.929 12.502 94.034 1.000 13.098 30 TYR BBB CA 1
ATOM 5497 C C . TYR B 1 51 ? 35.424 12.654 92.607 1.000 12.943 30 TYR BBB C 1
ATOM 5498 O O . TYR B 1 51 ? 34.880 12.034 91.674 1.000 12.498 30 TYR BBB O 1
ATOM 5516 N N . VAL B 1 52 ? 36.515 13.394 92.476 1.000 11.573 31 VAL BBB N 1
ATOM 5517 C CA . VAL B 1 52 ? 37.228 13.559 91.192 1.000 11.978 31 VAL BBB CA 1
ATOM 5518 C C . VAL B 1 52 ? 38.223 12.409 91.052 1.000 12.180 31 VAL BBB C 1
ATOM 5519 O O . VAL B 1 52 ? 39.121 12.267 91.903 1.000 12.773 31 VAL BBB O 1
ATOM 5532 N N . HIS B 1 53 ? 38.025 11.617 90.010 1.000 11.513 32 HIS BBB N 1
ATOM 5533 C CA . HIS B 1 53 ? 38.840 10.435 89.665 1.000 12.444 32 HIS BBB CA 1
ATOM 5534 C C . HIS B 1 53 ? 39.403 10.618 88.270 1.000 11.785 32 HIS BBB C 1
ATOM 5535 O O . HIS B 1 53 ? 38.754 11.172 87.397 1.000 11.589 32 HIS BBB O 1
ATOM 5550 N N . PRO B 1 54 ? 40.573 10.039 87.977 1.000 12.473 33 PRO BBB N 1
ATOM 5551 C CA . PRO B 1 54 ? 40.926 9.795 86.586 1.000 11.789 33 PRO BBB CA 1
ATOM 5552 C C . PRO B 1 54 ? 40.016 8.664 86.093 1.000 12.005 33 PRO BBB C 1
ATOM 5553 O O . PRO B 1 54 ? 39.807 7.687 86.830 1.000 11.297 33 PRO BBB O 1
ATOM 5564 N N . HIS B 1 55 ? 39.463 8.811 84.891 1.000 12.200 34 HIS BBB N 1
ATOM 5565 C CA . HIS B 1 55 ? 38.643 7.738 84.287 1.000 12.981 34 HIS BBB CA 1
ATOM 5566 C C . HIS B 1 55 ? 39.455 6.445 84.246 1.000 13.142 34 HIS BBB C 1
ATOM 5567 O O . HIS B 1 55 ? 40.624 6.483 83.793 1.000 13.566 34 HIS BBB O 1
ATOM 5582 N N . GLY B 1 56 ? 38.881 5.354 84.761 1.000 13.576 35 GLY BBB N 1
ATOM 5583 C CA . GLY B 1 56 ? 39.539 4.040 84.846 1.000 14.401 35 GLY BBB CA 1
ATOM 5584 C C . GLY B 1 56 ? 40.203 3.837 86.194 1.000 14.547 35 GLY BBB C 1
ATOM 5585 O O . GLY B 1 56 ? 40.470 2.685 86.541 1.000 17.115 35 GLY BBB O 1
ATOM 5589 N N . GLY B 1 57 ? 40.448 4.916 86.941 1.000 14.021 36 GLY BBB N 1
ATOM 5590 C CA . GLY B 1 57 ? 40.899 4.866 88.337 1.000 14.171 36 GLY BBB CA 1
ATOM 5591 C C . GLY B 1 57 ? 42.351 4.463 88.509 1.000 14.747 36 GLY BBB C 1
ATOM 5592 O O . GLY B 1 57 ? 42.711 4.049 89.605 1.000 15.925 36 GLY BBB O 1
ATOM 5596 N N . SER B 1 58 ? 43.184 4.616 87.494 1.000 14.093 37 SER BBB N 1
ATOM 5597 C CA . SER B 1 58 ? 44.613 4.225 87.580 1.000 14.548 37 SER BBB CA 1
ATOM 5598 C C . SER B 1 58 ? 45.413 5.166 88.497 1.000 15.445 37 SER BBB C 1
ATOM 5599 O O . SER B 1 58 ? 45.215 6.398 88.459 1.000 13.971 37 SER BBB O 1
ATOM 5607 N N . ASP B 1 59 ? 46.407 4.606 89.183 1.000 16.526 38 ASP BBB N 1
ATOM 5608 C CA . ASP B 1 59 ? 47.463 5.399 89.855 1.000 16.657 38 ASP BBB CA 1
ATOM 5609 C C . ASP B 1 59 ? 48.358 6.047 88.792 1.000 17.554 38 ASP BBB C 1
ATOM 5610 O O . ASP B 1 59 ? 49.045 7.031 89.145 1.000 15.439 38 ASP BBB O 1
ATOM 5619 N N . MET B 1 60 ? 48.396 5.499 87.565 1.000 16.652 39 MET BBB N 1
ATOM 5620 C CA . MET B 1 60 ? 49.222 6.054 86.468 1.000 17.731 39 MET BBB CA 1
ATOM 5621 C C . MET B 1 60 ? 48.350 6.239 85.234 1.000 15.892 39 MET BBB C 1
ATOM 5622 O O . MET B 1 60 ? 48.458 5.511 84.245 1.000 15.556 39 MET BBB O 1
ATOM 5636 N N . PRO B 1 61 ? 47.449 7.238 85.258 1.000 15.419 40 PRO BBB N 1
ATOM 5637 C CA . PRO B 1 61 ? 46.547 7.483 84.140 1.000 15.122 40 PRO BBB CA 1
ATOM 5638 C C . PRO B 1 61 ? 47.347 7.868 82.899 1.000 15.943 40 PRO BBB C 1
ATOM 5639 O O . PRO B 1 61 ? 48.411 8.499 83.025 1.000 15.810 40 PRO BBB O 1
ATOM 5650 N N . GLY B 1 62 ? 46.844 7.471 81.737 1.000 15.162 41 GLY BBB N 1
ATOM 5651 C CA . GLY B 1 62 ? 47.472 7.814 80.461 1.000 15.609 41 GLY BBB CA 1
ATOM 5652 C C . GLY B 1 62 ? 47.296 9.287 80.157 1.000 14.944 41 GLY BBB C 1
ATOM 5653 O O . GLY B 1 62 ? 46.359 9.900 80.665 1.000 15.065 41 GLY BBB O 1
ATOM 5657 N N . ASN B 1 63 ? 48.203 9.856 79.368 1.000 15.036 42 ASN BBB N 1
ATOM 5658 C CA . ASN B 1 63 ? 48.002 11.220 78.825 1.000 14.842 42 ASN BBB CA 1
ATOM 5659 C C . ASN B 1 63 ? 46.639 11.297 78.129 1.000 15.011 42 ASN BBB C 1
ATOM 5660 O O . ASN B 1 63 ? 46.269 10.357 77.392 1.000 14.274 42 ASN BBB O 1
ATOM 5671 N N . ASP B 1 64 ? 45.908 12.379 78.388 1.000 13.560 43 ASP BBB N 1
ATOM 5672 C CA . ASP B 1 64 ? 44.568 12.680 77.829 1.000 13.977 43 ASP BBB CA 1
ATOM 5673 C C . ASP B 1 64 ? 43.501 11.774 78.446 1.000 13.701 43 ASP BBB C 1
ATOM 5674 O O . ASP B 1 64 ? 42.390 11.749 77.897 1.000 14.800 43 ASP BBB O 1
ATOM 5683 N N . THR B 1 65 ? 43.764 11.140 79.587 1.000 13.361 44 THR BBB N 1
ATOM 5684 C CA . THR B 1 65 ? 42.698 10.468 80.374 1.000 14.104 44 THR BBB CA 1
ATOM 5685 C C . THR B 1 65 ? 41.794 11.540 80.986 1.000 13.136 44 THR BBB C 1
ATOM 5686 O O . THR B 1 65 ? 42.318 12.418 81.660 1.000 12.693 44 THR BBB O 1
ATOM 5697 N N . ALA B 1 66 ? 40.479 11.436 80.795 1.000 12.296 45 ALA BBB N 1
ATOM 5698 C CA . ALA B 1 66 ? 39.511 12.417 81.337 1.000 12.967 45 ALA BBB CA 1
ATOM 5699 C C . ALA B 1 66 ? 39.452 12.346 82.861 1.000 12.468 45 ALA BBB C 1
ATOM 5700 O O . ALA B 1 66 ? 39.493 11.234 83.416 1.000 12.602 45 ALA BBB O 1
ATOM 5707 N N . LEU B 1 67 ? 39.264 13.493 83.495 1.000 11.959 46 LEU BBB N 1
ATOM 5708 C CA . LEU B 1 67 ? 38.755 13.575 84.877 1.000 11.528 46 LEU BBB CA 1
ATOM 5709 C C . LEU B 1 67 ? 37.262 13.263 84.850 1.000 11.528 46 LEU BBB C 1
ATOM 5710 O O . LEU B 1 67 ? 36.551 13.791 84.006 1.000 12.051 46 LEU BBB O 1
ATOM 5726 N N . VAL B 1 68 ? 36.802 12.454 85.794 1.000 10.553 47 VAL BBB N 1
ATOM 5727 C CA . VAL B 1 68 ? 35.345 12.188 85.940 1.000 11.451 47 VAL BBB CA 1
ATOM 5728 C C . VAL B 1 68 ? 34.950 12.335 87.406 1.000 11.627 47 VAL BBB C 1
ATOM 5729 O O . VAL B 1 68 ? 35.817 12.298 88.279 1.000 12.975 47 VAL BBB O 1
ATOM 5742 N N . LEU B 1 69 ? 33.648 12.404 87.644 1.000 10.973 48 LEU BBB N 1
ATOM 5743 C CA . LEU B 1 69 ? 33.064 12.252 88.986 1.000 12.277 48 LEU BBB CA 1
ATOM 5744 C C . LEU B 1 69 ? 32.704 10.780 89.200 1.000 11.744 48 LEU BBB C 1
ATOM 5745 O O . LEU B 1 69 ? 32.168 10.124 88.274 1.000 11.371 48 LEU BBB O 1
ATOM 5761 N N . HIS B 1 70 ? 32.954 10.269 90.387 1.000 11.817 49 HIS BBB N 1
ATOM 5762 C CA . HIS B 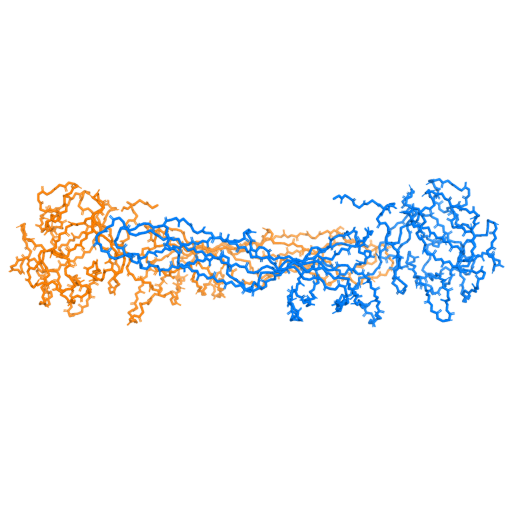1 70 ? 32.673 8.854 90.730 1.000 11.461 49 HIS BBB CA 1
ATOM 5763 C C . HIS B 1 70 ? 32.468 8.744 92.235 1.000 11.975 49 HIS BBB C 1
ATOM 5764 O O . HIS B 1 70 ? 33.219 9.394 92.982 1.000 11.314 49 HIS BBB O 1
ATOM 5779 N N . HIS B 1 71 ? 31.493 7.947 92.652 1.000 12.929 50 HIS BBB N 1
ATOM 5780 C CA . HIS B 1 71 ? 31.174 7.721 94.082 1.000 13.557 50 HIS BBB CA 1
ATOM 5781 C C . HIS B 1 71 ? 32.335 7.066 94.816 1.000 13.549 50 HIS BBB C 1
ATOM 5782 O O . HIS B 1 71 ? 32.370 7.186 96.070 1.000 13.413 50 HIS BBB O 1
ATOM 5797 N N . GLY B 1 72 ? 33.216 6.369 94.088 1.000 14.270 51 GLY BBB N 1
ATOM 5798 C CA . GLY B 1 72 ? 34.244 5.505 94.677 1.000 15.869 51 GLY BBB CA 1
ATOM 5799 C C . GLY B 1 72 ? 35.166 6.293 95.588 1.000 16.219 51 GLY BBB C 1
ATOM 5800 O O . GLY B 1 72 ? 35.546 7.427 95.240 1.000 14.175 51 GLY BBB O 1
ATOM 5804 N N . PHE B 1 73 ? 35.471 5.745 96.761 1.000 15.958 52 PHE BBB N 1
ATOM 5805 C CA . PHE B 1 73 ? 36.354 6.443 97.716 1.000 17.020 52 PHE BBB CA 1
ATOM 5806 C C . PHE B 1 73 ? 37.050 5.436 98.615 1.000 17.819 52 PHE BBB C 1
ATOM 5807 O O . PHE B 1 73 ? 36.391 4.524 99.146 1.000 18.184 52 PHE BBB O 1
ATOM 5824 N N . ASP B 1 74 ? 38.337 5.667 98.805 1.000 19.793 53 ASP BBB N 1
ATOM 5825 C CA . ASP B 1 74 ? 39.211 4.926 99.739 1.000 20.011 53 ASP BBB CA 1
ATOM 5826 C C . ASP B 1 74 ? 40.307 5.913 100.132 1.000 19.093 53 ASP BBB C 1
ATOM 5827 O O . ASP B 1 74 ? 41.048 6.356 99.220 1.000 19.250 53 ASP BBB O 1
ATOM 5836 N N . GLU B 1 75 ? 40.365 6.287 101.408 1.000 19.949 54 GLU BBB N 1
ATOM 5837 C CA . GLU B 1 75 ? 41.329 7.292 101.923 1.000 21.406 54 GLU BBB CA 1
ATOM 5838 C C . GLU B 1 75 ? 42.756 6.832 101.595 1.000 20.379 54 GLU BBB C 1
ATOM 5839 O O . GLU B 1 75 ? 43.605 7.681 101.485 1.000 19.817 54 GLU BBB O 1
ATOM 5851 N N . LYS B 1 76 ? 43.016 5.542 101.382 1.000 20.578 55 LYS BBB N 1
ATOM 5852 C CA . LYS B 1 76 ? 44.384 5.023 101.102 1.000 21.062 55 LYS BBB CA 1
ATOM 5853 C C . LYS B 1 76 ? 44.682 5.015 99.601 1.000 21.224 55 LYS BBB C 1
ATOM 5854 O O . LYS B 1 76 ? 45.823 4.683 99.223 1.000 22.047 55 LYS BBB O 1
ATOM 5866 N N . ARG B 1 77 ? 43.734 5.396 98.747 1.000 19.178 56 ARG BBB N 1
ATOM 5867 C CA . ARG B 1 77 ? 43.960 5.398 97.278 1.000 18.377 56 ARG BBB CA 1
ATOM 5868 C C . ARG B 1 77 ? 44.607 6.709 96.827 1.000 17.490 56 ARG BBB C 1
ATOM 5869 O O . ARG B 1 77 ? 43.921 7.728 96.712 1.000 16.325 56 ARG BBB O 1
ATOM 5890 N N . ASP B 1 78 ? 45.907 6.694 96.562 1.000 16.252 57 ASP BBB N 1
ATOM 5891 C CA . ASP B 1 78 ? 46.636 7.898 96.119 1.000 17.103 57 ASP BBB CA 1
ATOM 5892 C C . ASP B 1 78 ? 46.114 8.387 94.758 1.000 15.585 57 ASP BBB C 1
ATOM 5893 O O . ASP B 1 78 ? 46.309 9.569 94.466 1.000 15.429 57 ASP BBB O 1
ATOM 5902 N N . ALA B 1 79 ? 45.490 7.527 93.944 1.000 15.023 58 ALA BBB N 1
ATOM 5903 C CA . ALA B 1 79 ? 44.922 7.931 92.638 1.000 14.651 58 ALA BBB CA 1
ATOM 5904 C C . ALA B 1 79 ? 43.839 8.997 92.812 1.000 14.167 58 ALA BBB C 1
ATOM 5905 O O . ALA B 1 79 ? 43.507 9.636 91.805 1.000 15.528 58 ALA BBB O 1
ATOM 5912 N N . LEU B 1 80 ? 43.268 9.155 94.010 1.000 13.217 59 LEU BBB N 1
ATOM 5913 C CA . LEU B 1 80 ? 42.184 10.139 94.265 1.000 13.146 59 LEU BBB CA 1
ATOM 5914 C C . LEU B 1 80 ? 42.739 11.446 94.839 1.000 12.389 59 LEU BBB C 1
ATOM 5915 O O . LEU B 1 80 ? 41.933 12.348 95.087 1.000 12.079 59 LEU BBB O 1
ATOM 5931 N N . ARG B 1 81 ? 44.062 11.560 95.012 1.000 12.182 60 ARG BBB N 1
ATOM 5932 C CA . ARG B 1 81 ? 44.687 12.756 95.616 1.000 12.343 60 ARG BBB CA 1
ATOM 5933 C C . ARG B 1 81 ? 45.116 13.729 94.527 1.000 12.002 60 ARG BBB C 1
ATOM 5934 O O . ARG B 1 81 ? 45.644 13.295 93.476 1.000 12.450 60 ARG BBB O 1
ATOM 5955 N N . TRP B 1 82 ? 44.940 15.004 94.821 1.000 11.759 61 TRP BBB N 1
ATOM 5956 C CA . TRP B 1 82 ? 45.235 16.148 93.919 1.000 12.035 61 TRP BBB CA 1
ATOM 5957 C C . TRP B 1 82 ? 45.946 17.224 94.733 1.000 12.613 61 TRP BBB C 1
ATOM 5958 O O . TRP B 1 82 ? 45.662 17.375 95.936 1.000 12.195 61 TRP BBB O 1
ATOM 5979 N N . VAL B 1 83 ? 46.882 17.916 94.097 1.000 12.183 62 VAL BBB N 1
ATOM 5980 C CA . VAL B 1 83 ? 47.697 18.958 94.752 1.000 13.127 62 VAL BBB CA 1
ATOM 5981 C C . VAL B 1 83 ? 47.638 20.212 93.889 1.000 13.204 62 VAL BBB C 1
ATOM 5982 O O . VAL B 1 83 ? 48.012 20.137 92.716 1.000 14.061 62 VAL BBB O 1
ATOM 5995 N N . PHE B 1 84 ? 47.208 21.311 94.472 1.000 12.594 63 PHE BBB N 1
ATOM 5996 C CA . PHE B 1 84 ? 47.252 22.629 93.814 1.000 13.226 63 PHE BBB CA 1
ATOM 5997 C C . PHE B 1 84 ? 48.700 23.095 93.855 1.000 13.494 63 PHE BBB C 1
ATOM 5998 O O . PHE B 1 84 ? 49.322 23.060 94.910 1.000 14.723 63 PHE BBB O 1
ATOM 6015 N N . VAL B 1 85 ? 49.206 23.536 92.720 1.000 13.899 64 VAL BBB N 1
ATOM 6016 C CA . VAL B 1 85 ? 50.617 23.982 92.615 1.000 15.045 64 VAL BBB CA 1
ATOM 6017 C C . VAL B 1 85 ? 50.608 25.454 92.209 1.000 15.540 64 VAL BBB C 1
ATOM 6018 O O . VAL B 1 85 ? 49.845 25.859 91.320 1.000 13.416 64 VAL BBB O 1
ATOM 6031 N N . ASN B 1 86 ? 51.463 26.257 92.842 1.000 16.661 65 ASN BBB N 1
ATOM 6032 C CA . ASN B 1 86 ? 51.555 27.682 92.461 1.000 18.417 65 ASN BBB CA 1
ATOM 6033 C C . ASN B 1 86 ? 52.967 28.172 92.736 1.000 20.063 65 ASN BBB C 1
ATOM 6034 O O . ASN B 1 86 ? 53.200 28.759 93.804 1.000 21.122 65 ASN BBB O 1
ATOM 6045 N N . ASP B 1 87 ? 53.862 27.918 91.798 1.000 22.691 66 ASP BBB N 1
ATOM 6046 C CA . ASP B 1 87 ? 55.282 28.337 91.911 1.000 23.287 66 ASP BBB CA 1
ATOM 6047 C C . ASP B 1 87 ? 55.753 28.788 90.529 1.000 25.233 66 ASP BBB C 1
ATOM 6048 O O . ASP B 1 87 ? 54.965 28.721 89.582 1.000 22.730 66 ASP BBB O 1
ATOM 6057 N N . ALA B 1 88 ? 57.004 29.232 90.415 1.000 26.832 67 ALA BBB N 1
ATOM 6058 C CA . ALA B 1 88 ? 57.553 29.814 89.167 1.000 27.564 67 ALA BBB CA 1
ATOM 6059 C C . ALA B 1 88 ? 57.497 28.787 88.029 1.000 26.756 67 ALA BBB C 1
ATOM 6060 O O . ALA B 1 88 ? 57.325 29.218 86.875 1.000 27.414 67 ALA BBB O 1
ATOM 6067 N N . GLU B 1 89 ? 57.648 27.491 88.335 1.000 24.726 68 GLU BBB N 1
ATOM 6068 C CA . GLU B 1 89 ? 57.673 26.395 87.330 1.000 25.105 68 GLU BBB CA 1
ATOM 6069 C C . GLU B 1 89 ? 56.243 25.972 86.952 1.000 24.213 68 GLU BBB C 1
ATOM 6070 O O . GLU B 1 89 ? 56.086 25.384 85.876 1.000 23.593 68 GLU BBB O 1
ATOM 6076 N N . ASN B 1 90 ? 55.262 26.164 87.834 1.000 22.172 69 ASN BBB N 1
ATOM 6077 C CA . ASN B 1 90 ? 53.856 25.795 87.538 1.000 22.073 69 ASN BBB CA 1
ATOM 6078 C C . ASN B 1 90 ? 52.943 26.811 88.229 1.000 20.648 69 ASN BBB C 1
ATOM 6079 O O . ASN B 1 90 ? 52.602 26.586 89.384 1.000 20.091 69 ASN BBB O 1
ATOM 6090 N N . LYS B 1 91 ? 52.543 27.867 87.528 1.000 20.496 70 LYS BBB N 1
ATOM 6091 C CA . LYS B 1 91 ? 51.686 28.938 88.107 1.000 20.819 70 LYS BBB CA 1
ATOM 6092 C C . LYS B 1 91 ? 50.211 28.527 87.995 1.000 18.142 70 LYS BBB C 1
ATOM 6093 O O . LYS B 1 91 ? 49.761 28.322 86.855 1.000 17.564 70 LYS BBB O 1
ATOM 6112 N N . HIS B 1 92 ? 49.509 28.442 89.126 1.000 16.458 71 HIS BBB N 1
ATOM 6113 C CA . HIS B 1 92 ? 48.061 28.084 89.207 1.000 15.555 71 HIS BBB CA 1
ATOM 6114 C C . HIS B 1 92 ? 47.774 26.802 88.401 1.000 14.169 71 HIS BBB C 1
ATOM 6115 O O . HIS B 1 92 ? 47.046 26.849 87.379 1.000 12.799 71 HIS BBB O 1
ATOM 6130 N N . GLN B 1 93 ? 48.301 25.669 88.854 1.000 13.483 72 GLN BBB N 1
ATOM 6131 C CA . GLN B 1 93 ? 48.077 24.367 88.179 1.000 13.188 72 GLN BBB CA 1
ATOM 6132 C C . GLN B 1 93 ? 47.573 23.358 89.198 1.000 12.929 72 GLN BBB C 1
ATOM 6133 O O . GLN B 1 93 ? 47.570 23.654 90.398 1.000 12.830 72 GLN BBB O 1
ATOM 6147 N N . LEU B 1 94 ? 47.145 22.200 88.715 1.000 12.358 73 LEU BBB N 1
ATOM 6148 C CA . LEU B 1 94 ? 46.600 21.134 89.582 1.000 11.762 73 LEU BBB CA 1
ATOM 6149 C C . LEU B 1 94 ? 47.290 19.837 89.190 1.000 12.801 73 LEU BBB C 1
ATOM 6150 O O . LEU B 1 94 ? 47.231 19.445 88.021 1.000 13.631 73 LEU BBB O 1
ATOM 6166 N N . LYS B 1 95 ? 47.926 19.195 90.160 1.000 13.362 74 LYS BBB N 1
ATOM 6167 C CA . LYS B 1 95 ? 48.719 17.971 89.933 1.000 14.662 74 LYS BBB CA 1
ATOM 6168 C C . LYS B 1 95 ? 47.960 16.744 90.447 1.000 14.201 74 LYS BBB C 1
ATOM 6169 O O . LYS B 1 95 ? 47.392 16.799 91.547 1.000 13.625 74 LYS BBB O 1
ATOM 6188 N N . HIS B 1 96 ? 47.953 15.678 89.658 1.000 13.589 75 HIS BBB N 1
ATOM 6189 C CA . HIS B 1 96 ? 47.513 14.330 90.079 1.000 13.751 75 HIS BBB CA 1
ATOM 6190 C C . HIS B 1 96 ? 48.618 13.755 90.967 1.000 13.862 75 HIS BBB C 1
ATOM 6191 O O . HIS B 1 96 ? 49.749 13.584 90.492 1.000 14.389 75 HIS BBB O 1
ATOM 6206 N N . TYR B 1 97 ? 48.334 13.528 92.245 1.000 15.133 76 TYR BBB N 1
ATOM 6207 C CA . TYR B 1 97 ? 49.374 13.151 93.230 1.000 15.192 76 TYR BBB CA 1
ATOM 6208 C C . TYR B 1 97 ? 50.106 11.856 92.835 1.000 15.183 76 TYR BBB C 1
ATOM 6209 O O . TYR B 1 97 ? 51.343 11.842 92.868 1.000 14.266 76 TYR BBB O 1
ATOM 6227 N N . SER B 1 98 ? 49.386 10.788 92.497 1.000 14.865 77 SER BBB N 1
ATOM 6228 C CA . SER B 1 98 ? 50.010 9.452 92.304 1.000 15.752 77 SER BBB CA 1
ATOM 6229 C C . SER B 1 98 ? 50.879 9.434 91.040 1.000 16.333 77 SER BBB C 1
ATOM 6230 O O . SER B 1 98 ? 51.888 8.706 91.054 1.000 17.356 77 SER BBB O 1
ATOM 6238 N N . SER B 1 99 ? 50.550 10.227 90.013 1.000 14.431 78 SER BBB N 1
ATOM 6239 C CA . SER B 1 99 ? 51.203 10.183 88.673 1.000 15.657 78 SER BBB CA 1
ATOM 6240 C C . SER B 1 99 ? 52.203 11.332 88.496 1.000 16.173 78 SER BBB C 1
ATOM 6241 O O . SER B 1 99 ? 53.103 11.202 87.657 1.000 16.088 78 SER BBB O 1
ATOM 6249 N N . GLY B 1 100 ? 52.022 12.447 89.213 1.000 15.147 79 GLY BBB N 1
ATOM 6250 C CA . GLY B 1 100 ? 52.769 13.689 88.960 1.000 14.977 79 GLY BBB CA 1
ATOM 6251 C C . GLY B 1 100 ? 52.318 14.414 87.703 1.000 14.880 79 GLY BBB C 1
ATOM 6252 O O . GLY B 1 100 ? 52.929 15.437 87.371 1.000 16.289 79 GLY BBB O 1
ATOM 6256 N N . LYS B 1 101 ? 51.276 13.926 87.022 1.000 14.192 80 LYS BBB N 1
ATOM 6257 C CA . LYS B 1 101 ? 50.728 14.563 85.799 1.000 14.406 80 LYS BBB CA 1
ATOM 6258 C C . LYS B 1 101 ? 49.844 15.742 86.206 1.000 14.282 80 LYS BBB C 1
ATOM 6259 O O . LYS B 1 101 ? 49.407 15.794 87.351 1.000 14.070 80 LYS BBB O 1
ATOM 6278 N N . PHE B 1 102 ? 49.638 16.680 85.305 1.000 14.379 81 PHE BBB N 1
ATOM 6279 C CA . PHE B 1 102 ? 48.884 17.934 85.557 1.000 14.029 81 PHE BBB CA 1
ATOM 6280 C C . PHE B 1 102 ? 47.522 17.844 84.880 1.000 13.366 81 PHE BBB C 1
ATOM 6281 O O . PHE B 1 102 ? 47.302 17.033 83.949 1.000 13.039 81 PHE BBB O 1
ATOM 6298 N N . VAL B 1 103 ? 46.613 18.685 85.337 1.000 12.074 82 VAL BBB N 1
ATOM 6299 C CA . VAL B 1 103 ? 45.242 18.742 84.775 1.000 12.212 82 VAL BBB CA 1
ATOM 6300 C C . VAL B 1 103 ? 45.236 19.782 83.663 1.000 13.004 82 VAL BBB C 1
ATOM 6301 O O . VAL B 1 103 ? 45.416 20.963 83.949 1.000 13.785 82 VAL BBB O 1
ATOM 6314 N N . HIS B 1 104 ? 45.015 19.320 82.439 1.000 12.611 83 HIS BBB N 1
ATOM 6315 C CA . HIS B 1 104 ? 44.977 20.162 81.229 1.000 12.696 83 HIS BBB CA 1
ATOM 6316 C C . HIS B 1 104 ? 43.586 20.151 80.623 1.000 13.282 83 HIS BBB C 1
ATOM 6317 O O . HIS B 1 104 ? 42.812 19.217 80.809 1.000 11.238 83 HIS BBB O 1
ATOM 6332 N N . PRO B 1 105 ? 43.257 21.184 79.830 1.000 13.350 84 PRO BBB N 1
ATOM 6333 C CA . PRO B 1 105 ? 42.100 21.140 78.950 1.000 14.136 84 PRO BBB CA 1
ATOM 6334 C C . PRO B 1 105 ? 42.518 20.269 77.754 1.000 13.795 84 PRO BBB C 1
ATOM 6335 O O . PRO B 1 105 ? 43.642 20.430 77.261 1.000 13.934 84 PRO BBB O 1
ATOM 6346 N N . LYS B 1 106 ? 41.657 19.359 77.326 1.000 13.961 85 LYS BBB N 1
ATOM 6347 C CA . LYS B 1 106 ? 41.953 18.459 76.180 1.000 15.883 85 LYS BBB CA 1
ATOM 6348 C C . LYS B 1 106 ? 42.282 19.331 74.962 1.000 14.771 85 LYS BBB C 1
ATOM 6349 O O . LYS B 1 106 ? 41.463 20.177 74.596 1.000 15.223 85 LYS BBB O 1
ATOM 6368 N N . GLY B 1 107 ? 43.445 19.102 74.356 1.000 15.468 86 GLY BBB N 1
ATOM 6369 C CA . GLY B 1 107 ? 43.892 19.862 73.173 1.000 15.710 86 GLY BBB CA 1
ATOM 6370 C C . GLY B 1 107 ? 44.787 21.039 73.535 1.000 16.841 86 GLY BBB C 1
ATOM 6371 O O . GLY B 1 107 ? 45.348 21.643 72.613 1.000 17.421 86 GLY BBB O 1
ATOM 6375 N N . GLY B 1 108 ? 44.895 21.381 74.821 1.000 15.633 87 GLY BBB N 1
ATOM 6376 C CA . GLY B 1 108 ? 45.902 22.313 75.338 1.000 15.918 87 GLY BBB CA 1
ATOM 6377 C C . GLY B 1 108 ? 45.395 23.725 75.592 1.000 15.752 87 GLY BBB C 1
ATOM 6378 O O . GLY B 1 108 ? 46.181 24.510 76.124 1.000 16.597 87 GLY BBB O 1
ATOM 6382 N N . LYS B 1 109 ? 44.131 24.043 75.300 1.000 15.684 88 LYS BBB N 1
ATOM 6383 C CA . LYS B 1 109 ? 43.597 25.401 75.541 1.000 17.721 88 LYS BBB CA 1
ATOM 6384 C C . LYS B 1 109 ? 42.225 25.332 76.184 1.000 15.391 88 LYS BBB C 1
ATOM 6385 O O . LYS B 1 109 ? 41.356 24.638 75.654 1.000 14.324 88 LYS BBB O 1
ATOM 6404 N N . VAL B 1 110 ? 42.024 26.086 77.256 1.000 14.957 89 VAL BBB N 1
ATOM 6405 C CA . VAL B 1 110 ? 40.658 26.166 77.834 1.000 14.680 89 VAL BBB CA 1
ATOM 6406 C C . VAL B 1 110 ? 39.704 26.807 76.829 1.000 16.087 89 VAL BBB C 1
ATOM 6407 O O . VAL B 1 110 ? 40.051 27.825 76.209 1.000 17.637 89 VAL BBB O 1
ATOM 6420 N N . GLY B 1 111 ? 38.503 26.247 76.744 1.000 16.121 90 GLY BBB N 1
ATOM 6421 C CA . GLY B 1 111 ? 37.431 26.737 75.872 1.000 17.193 90 GLY BBB CA 1
ATOM 6422 C C . GLY B 1 111 ? 36.164 25.990 76.186 1.000 17.002 90 GLY BBB C 1
ATOM 6423 O O . GLY B 1 111 ? 36.210 25.055 77.005 1.000 15.322 90 GLY BBB O 1
ATOM 6427 N N . LYS B 1 112 ? 35.058 26.411 75.595 1.000 16.384 91 LYS BBB N 1
ATOM 6428 C CA . LYS B 1 112 ? 33.745 25.793 75.876 1.000 16.962 91 LYS BBB CA 1
ATOM 6429 C C . LYS B 1 112 ? 33.809 24.273 75.630 1.000 16.522 91 LYS BBB C 1
ATOM 6430 O O . LYS B 1 112 ? 34.236 23.844 74.537 1.000 15.646 91 LYS BBB O 1
ATOM 6449 N N . GLU B 1 113 ? 33.375 23.491 76.625 1.000 16.718 92 GLU BBB N 1
ATOM 6450 C CA . GLU B 1 113 ? 33.273 22.009 76.606 1.000 16.367 92 GLU BBB CA 1
ATOM 6451 C C . GLU B 1 113 ? 34.649 21.340 76.486 1.000 14.464 92 GLU BBB C 1
ATOM 6452 O O . GLU B 1 113 ? 34.676 20.146 76.212 1.000 14.689 92 GLU BBB O 1
ATOM 6464 N N . ALA B 1 114 ? 35.758 22.034 76.739 1.000 13.946 93 ALA BBB N 1
ATOM 6465 C CA . ALA B 1 114 ? 37.065 21.358 76.754 1.000 13.395 93 ALA BBB CA 1
ATOM 6466 C C . ALA B 1 114 ? 37.099 20.414 77.968 1.000 13.185 93 ALA BBB C 1
ATOM 6467 O O . ALA B 1 114 ? 36.982 20.898 79.087 1.000 13.280 93 ALA BBB O 1
ATOM 6474 N N . THR B 1 115 ? 37.309 19.129 77.730 1.000 13.495 94 THR BBB N 1
ATOM 6475 C CA . THR B 1 115 ? 37.348 18.079 78.783 1.000 13.054 94 THR BBB CA 1
ATOM 6476 C C . THR B 1 115 ? 38.597 18.266 79.631 1.000 13.210 94 THR BBB C 1
ATOM 6477 O O . THR B 1 115 ? 39.673 18.432 79.059 1.000 12.717 94 THR BBB O 1
ATOM 6488 N N . LEU B 1 116 ? 38.473 18.229 80.961 1.000 11.925 95 LEU BBB N 1
ATOM 6489 C CA . LEU B 1 116 ? 39.676 18.151 81.818 1.000 12.430 95 LEU BBB CA 1
ATOM 6490 C C . LEU B 1 116 ? 40.321 16.774 81.661 1.000 12.306 95 LEU BBB C 1
ATOM 6491 O O . LEU B 1 116 ? 39.635 15.763 81.824 1.000 12.449 95 LEU BBB O 1
ATOM 6507 N N . VAL B 1 117 ? 41.636 16.757 81.457 1.000 11.685 96 VAL BBB N 1
ATOM 6508 C CA . VAL B 1 117 ? 42.394 15.499 81.286 1.000 12.711 96 VAL BBB CA 1
ATOM 6509 C C . VAL B 1 117 ? 43.664 15.605 82.108 1.000 12.506 96 VAL BBB C 1
ATOM 6510 O O . VAL B 1 117 ? 44.062 16.737 82.481 1.000 13.414 96 VAL BBB O 1
ATOM 6523 N N A VAL B 1 118 ? 44.261 14.459 82.426 0.500 12.299 97 VAL BBB N 1
ATOM 6524 N N B VAL B 1 118 ? 44.261 14.448 82.382 0.500 12.947 97 VAL BBB N 1
ATOM 6525 C CA A VAL B 1 118 ? 45.635 14.419 82.989 0.500 13.099 97 VAL BBB CA 1
ATOM 6526 C CA B VAL B 1 118 ? 45.608 14.294 82.988 0.500 14.215 97 VAL BBB CA 1
ATOM 6527 C C A VAL B 1 118 ? 46.619 14.343 81.825 0.500 13.271 97 VAL BBB C 1
ATOM 6528 C C B VAL B 1 118 ? 46.635 14.276 81.848 0.500 13.929 97 VAL BBB C 1
ATOM 6529 O O A VAL B 1 118 ? 46.333 13.709 80.797 0.500 14.508 97 VAL BBB O 1
ATOM 6530 O O B VAL B 1 118 ? 46.375 13.604 80.834 0.500 14.976 97 VAL BBB O 1
ATOM 6555 N N . HIS B 1 119 ? 47.768 14.957 82.003 1.000 13.649 98 HIS BBB N 1
ATOM 6556 C CA . HIS B 1 119 ? 48.809 14.996 80.955 1.000 13.626 98 HIS BBB CA 1
ATOM 6557 C C . HIS B 1 119 ? 50.133 15.297 81.624 1.000 13.552 98 HIS BBB C 1
ATOM 6558 O O . HIS B 1 119 ? 50.186 16.187 82.487 1.000 13.622 98 HIS BBB O 1
ATOM 6573 N N . SER B 1 120 ? 51.184 14.610 81.194 1.000 14.396 99 SER BBB N 1
ATOM 6574 C CA . SER B 1 120 ? 52.544 14.724 81.775 1.000 17.381 99 SER BBB CA 1
ATOM 6575 C C . SER B 1 120 ? 53.157 16.123 81.601 1.000 18.754 99 SER BBB C 1
ATOM 6576 O O . SER B 1 120 ? 53.996 16.505 82.432 1.000 21.750 99 SER BBB O 1
ATOM 6584 N N . SER B 1 121 ? 52.721 16.898 80.625 1.000 19.526 100 SER BBB N 1
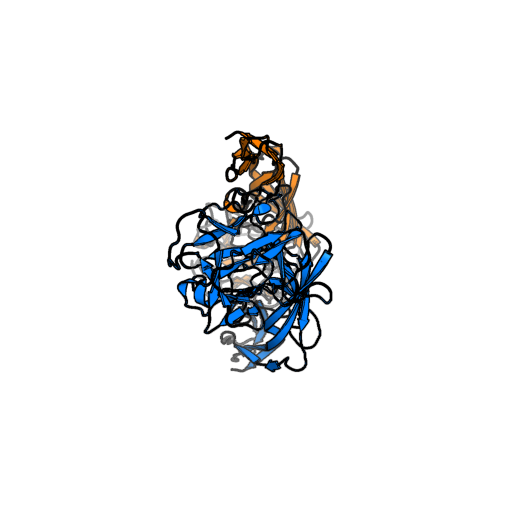ATOM 6585 C CA . SER B 1 121 ? 53.362 18.190 80.291 1.000 18.929 100 SER BBB CA 1
ATOM 6586 C C . SER B 1 121 ? 53.114 19.187 81.414 1.000 18.514 100 SER BBB C 1
ATOM 6587 O O . SER B 1 121 ? 52.094 19.143 82.108 1.000 16.530 100 SER BBB O 1
ATOM 6595 N N . PRO B 1 122 ? 54.052 20.124 81.617 1.000 19.093 101 PRO BBB N 1
ATOM 6596 C CA . PRO B 1 122 ? 53.842 21.255 82.513 1.000 18.822 101 PRO BBB CA 1
ATOM 6597 C C . PRO B 1 122 ? 52.616 22.065 82.082 1.000 16.493 101 PRO BBB C 1
ATOM 6598 O O . PRO B 1 122 ? 52.324 22.166 80.915 1.000 15.668 101 PRO BBB O 1
ATOM 6609 N N . GLY B 1 123 ? 51.975 22.704 83.051 1.000 16.584 102 GLY BBB N 1
ATOM 6610 C CA . GLY B 1 123 ? 50.894 23.660 82.770 1.000 16.789 102 GLY BBB CA 1
ATOM 6611 C C . GLY B 1 123 ? 51.403 24.927 82.097 1.000 15.376 102 GLY BBB C 1
ATOM 6612 O O . GLY B 1 123 ? 52.635 25.201 82.122 1.000 15.932 102 GLY BBB O 1
ATOM 6616 N N . ARG B 1 124 ? 50.489 25.684 81.503 1.000 15.864 103 ARG BBB N 1
ATOM 6617 C CA . ARG B 1 124 ? 50.780 26.985 80.842 1.000 14.951 103 ARG BBB CA 1
ATOM 6618 C C . ARG B 1 124 ? 49.709 27.965 81.282 1.000 16.003 103 ARG BBB C 1
ATOM 6619 O O . ARG B 1 124 ? 48.709 27.546 81.868 1.000 14.772 103 ARG BBB O 1
ATOM 6640 N N . PRO B 1 125 ? 49.802 29.266 80.931 1.000 15.800 104 PRO BBB N 1
ATOM 6641 C CA . PRO B 1 125 ? 48.727 30.185 81.277 1.000 15.062 104 PRO BBB CA 1
ATOM 6642 C C . PRO B 1 125 ? 47.350 29.699 80.805 1.000 14.565 104 PRO BBB C 1
ATOM 6643 O O . PRO B 1 125 ? 46.419 29.822 81.555 1.000 12.294 104 PRO BBB O 1
ATOM 6654 N N . GLU B 1 126 ? 47.258 29.123 79.604 1.000 14.384 105 GLU BBB N 1
ATOM 6655 C CA . GLU B 1 126 ? 45.956 28.735 79.006 1.000 14.674 105 GLU BBB CA 1
ATOM 6656 C C . GLU B 1 126 ? 45.486 27.402 79.617 1.000 14.636 105 GLU BBB C 1
ATOM 6657 O O . GLU B 1 126 ? 44.465 26.873 79.135 1.000 14.671 105 GLU BBB O 1
ATOM 6669 N N . THR B 1 127 ? 46.208 26.844 80.601 1.000 13.740 106 THR BBB N 1
ATOM 6670 C CA . THR B 1 127 ? 45.757 25.623 81.337 1.000 14.071 106 THR BBB CA 1
ATOM 6671 C C . THR B 1 127 ? 45.550 25.914 82.826 1.000 13.025 106 THR BBB C 1
ATOM 6672 O O . THR B 1 127 ? 45.179 24.997 83.564 1.000 13.312 106 THR BBB O 1
ATOM 6683 N N . MET B 1 128 ? 45.704 27.158 83.269 1.000 13.860 107 MET BBB N 1
ATOM 6684 C CA . MET B 1 128 ? 45.643 27.435 84.718 1.000 13.539 107 MET BBB CA 1
ATOM 6685 C C . MET B 1 128 ? 44.317 26.959 85.309 1.000 12.610 107 MET BBB C 1
ATOM 6686 O O . MET B 1 128 ? 43.273 27.163 84.717 1.000 13.409 107 MET BBB O 1
ATOM 6700 N N . ILE B 1 129 ? 44.379 26.399 86.504 1.000 12.773 108 ILE BBB N 1
ATOM 6701 C CA . ILE B 1 129 ? 43.172 25.943 87.238 1.000 13.125 108 ILE BBB CA 1
ATOM 6702 C C . ILE B 1 129 ? 43.435 26.183 88.720 1.000 13.780 108 ILE BBB C 1
ATOM 6703 O O . ILE B 1 129 ? 44.552 25.886 89.211 1.000 14.061 108 ILE BBB O 1
ATOM 6719 N N . GLU B 1 130 ? 42.447 26.721 89.415 1.000 13.730 109 GLU BBB N 1
ATOM 6720 C CA . GLU B 1 130 ? 42.560 26.884 90.871 1.000 15.109 109 GLU BBB CA 1
ATOM 6721 C C . GLU B 1 130 ? 41.181 26.823 91.494 1.000 14.190 109 GLU BBB C 1
ATOM 6722 O O . GLU B 1 130 ? 40.203 26.946 90.789 1.000 14.073 109 GLU BBB O 1
ATOM 6734 N N . MET B 1 131 ? 41.139 26.625 92.804 1.000 13.596 110 MET BBB N 1
ATOM 6735 C CA . MET B 1 131 ? 39.877 26.729 93.555 1.000 13.555 110 MET BBB CA 1
ATOM 6736 C C . MET B 1 131 ? 39.700 28.202 93.942 1.000 14.258 110 MET BBB C 1
ATOM 6737 O O . MET B 1 131 ? 40.679 28.835 94.400 1.000 15.475 110 MET BBB O 1
ATOM 6751 N N . VAL B 1 132 ? 38.498 28.731 93.730 1.000 13.420 111 VAL BBB N 1
ATOM 6752 C CA . VAL B 1 132 ? 38.142 30.127 94.052 1.000 14.690 111 VAL BBB CA 1
ATOM 6753 C C . VAL B 1 132 ? 36.881 30.132 94.901 1.000 15.007 111 VAL BBB C 1
ATOM 6754 O O . VAL B 1 132 ? 36.095 29.167 94.852 1.000 14.461 111 VAL BBB O 1
ATOM 6767 N N . GLN B 1 133 ? 36.680 31.218 95.647 1.000 16.439 112 GLN BBB N 1
ATOM 6768 C CA . GLN B 1 133 ? 35.408 31.442 96.366 1.000 18.385 112 GLN BBB CA 1
ATOM 6769 C C . GLN B 1 133 ? 34.548 32.441 95.585 1.000 19.227 112 GLN BBB C 1
ATOM 6770 O O . GLN B 1 133 ? 35.024 33.528 95.265 1.000 20.724 112 GLN BBB O 1
ATOM 6784 N N . GLU B 1 134 ? 33.309 32.084 95.287 1.000 19.839 113 GLU BBB N 1
ATOM 6785 C CA . GLU B 1 134 ? 32.334 32.998 94.651 1.000 22.359 113 GLU BBB CA 1
ATOM 6786 C C . GLU B 1 134 ? 31.047 32.878 95.440 1.000 22.388 113 GLU BBB C 1
ATOM 6787 O O . GLU B 1 134 ? 30.543 31.776 95.558 1.000 20.406 113 GLU BBB O 1
ATOM 6799 N N A ASP B 1 135 ? 30.586 33.992 96.015 0.500 23.633 114 ASP BBB N 1
ATOM 6800 N N B ASP B 1 135 ? 30.565 33.986 96.012 0.500 23.753 114 ASP BBB N 1
ATOM 6801 C CA A ASP B 1 135 ? 29.282 34.067 96.720 0.500 24.990 114 ASP BBB CA 1
ATOM 6802 C CA B ASP B 1 135 ? 29.254 34.035 96.710 0.500 25.227 114 ASP BBB CA 1
ATOM 6803 C C A ASP B 1 135 ? 29.178 32.935 97.750 0.500 24.125 114 ASP BBB C 1
ATOM 6804 C C B ASP B 1 135 ? 29.170 32.922 97.764 0.500 24.250 114 ASP BBB C 1
ATOM 6805 O O A ASP B 1 135 ? 28.133 32.257 97.767 0.500 25.399 114 ASP BBB O 1
ATOM 6806 O O B ASP B 1 135 ? 28.118 32.255 97.834 0.500 25.404 114 ASP BBB O 1
ATOM 6823 N N . GLY B 1 136 ? 30.232 32.709 98.547 1.000 22.135 115 GLY BBB N 1
ATOM 6824 C CA . GLY B 1 136 ? 30.187 31.813 99.720 1.000 22.287 115 GLY BBB CA 1
ATOM 6825 C C . GLY B 1 136 ? 30.451 30.339 99.426 1.000 20.192 115 GLY BBB C 1
ATOM 6826 O O . GLY B 1 136 ? 30.501 29.541 100.381 1.000 24.639 115 GLY BBB O 1
ATOM 6830 N N . ARG B 1 137 ? 30.679 29.957 98.171 1.000 18.871 116 ARG BBB N 1
ATOM 6831 C CA A ARG B 1 137 ? 31.005 28.553 97.807 0.600 18.071 116 ARG BBB CA 1
ATOM 6832 C CA B ARG B 1 137 ? 31.004 28.552 97.808 0.400 18.539 116 ARG BBB CA 1
ATOM 6833 C C . ARG B 1 137 ? 32.351 28.526 97.086 1.000 16.676 116 ARG BBB C 1
ATOM 6834 O O . ARG B 1 137 ? 32.781 29.597 96.594 1.000 17.969 116 ARG BBB O 1
ATOM 6874 N N . THR B 1 138 ? 32.964 27.347 97.012 1.000 14.663 117 THR BBB N 1
ATOM 6875 C CA . THR B 1 138 ? 34.258 27.152 96.307 1.000 13.335 117 THR BBB CA 1
ATOM 6876 C C . THR B 1 138 ? 34.007 26.419 94.989 1.000 12.622 117 THR BBB C 1
ATOM 6877 O O . THR B 1 138 ? 33.224 25.453 94.955 1.000 13.387 117 THR BBB O 1
ATOM 6888 N N . TYR B 1 139 ? 34.634 26.901 93.932 1.000 12.608 118 TYR BBB N 1
ATOM 6889 C CA . TYR B 1 139 ? 34.501 26.350 92.571 1.000 12.263 118 TYR BBB CA 1
ATOM 6890 C C . TYR B 1 139 ? 35.886 26.150 91.992 1.000 12.214 118 TYR BBB C 1
ATOM 6891 O O . TYR B 1 139 ? 36.818 26.847 92.416 1.000 12.857 118 TYR BBB O 1
ATOM 6909 N N . LEU B 1 140 ? 35.995 25.304 90.975 1.000 11.720 119 LEU BBB N 1
ATOM 6910 C CA . LEU B 1 140 ? 37.245 25.193 90.202 1.000 11.824 119 LEU BBB CA 1
ATOM 6911 C C . LEU B 1 140 ? 37.111 26.112 88.994 1.000 12.510 119 LEU BBB C 1
ATOM 6912 O O . LEU B 1 140 ? 36.094 26.056 88.284 1.000 11.908 119 LEU BBB O 1
ATOM 6928 N N . ARG B 1 141 ? 38.092 26.980 88.818 1.000 12.644 120 ARG BBB N 1
ATOM 6929 C CA A ARG B 1 141 ? 38.051 28.019 87.762 0.500 12.365 120 ARG BBB CA 1
ATOM 6930 C CA B ARG B 1 141 ? 38.048 28.013 87.752 0.500 12.948 120 ARG BBB CA 1
ATOM 6931 C C . ARG B 1 141 ? 39.357 28.034 86.967 1.000 12.284 120 ARG BBB C 1
ATOM 6932 O O . ARG B 1 141 ? 40.430 27.873 87.573 1.000 13.025 120 ARG BBB O 1
ATOM 6972 N N . HIS B 1 142 ? 39.254 28.276 85.665 1.000 12.358 121 HIS BBB N 1
ATOM 6973 C CA . HIS B 1 142 ? 40.424 28.594 84.816 1.000 12.174 121 HIS BBB CA 1
ATOM 6974 C C . HIS B 1 142 ? 40.822 30.040 85.137 1.000 12.951 121 HIS BBB C 1
ATOM 6975 O O . HIS B 1 142 ? 40.102 30.963 84.723 1.000 11.870 121 HIS BBB O 1
ATOM 6990 N N . THR B 1 143 ? 41.929 30.212 85.856 1.000 13.556 122 THR BBB N 1
ATOM 6991 C CA . THR B 1 143 ? 42.466 31.534 86.256 1.000 14.061 122 THR BBB CA 1
ATOM 6992 C C . THR B 1 143 ? 42.465 32.478 85.047 1.000 13.323 122 THR BBB C 1
ATOM 6993 O O . THR B 1 143 ? 42.836 32.026 83.946 1.000 14.099 122 THR BBB O 1
ATOM 7004 N N . ASP B 1 144 ? 42.086 33.730 85.287 1.000 13.160 123 ASP BBB N 1
ATOM 7005 C CA . ASP B 1 144 ? 42.113 34.840 84.297 1.000 13.833 123 ASP BBB CA 1
ATOM 7006 C C . ASP B 1 144 ? 41.063 34.576 83.215 1.000 14.097 123 ASP BBB C 1
ATOM 7007 O O . ASP B 1 144 ? 41.180 35.119 82.096 1.000 15.279 123 ASP BBB O 1
ATOM 7016 N N . SER B 1 145 ? 40.012 33.820 83.535 1.000 13.232 124 SER BBB N 1
ATOM 7017 C CA . SER B 1 145 ? 38.888 33.591 82.607 1.000 13.012 124 SER BBB CA 1
ATOM 7018 C C . SER B 1 145 ? 37.594 33.474 83.387 1.000 13.242 124 SER BBB C 1
ATOM 7019 O O . SER B 1 145 ? 37.659 33.320 84.601 1.000 14.038 124 SER BBB O 1
ATOM 7027 N N . ASP B 1 146 ? 36.475 33.497 82.683 1.000 13.323 125 ASP BBB N 1
ATOM 7028 C CA . ASP B 1 146 ? 35.144 33.188 83.269 1.000 13.670 125 ASP BBB CA 1
ATOM 7029 C C . ASP B 1 146 ? 34.746 31.723 83.007 1.000 13.213 125 ASP BBB C 1
ATOM 7030 O O . ASP B 1 146 ? 33.545 31.394 83.148 1.000 13.929 125 ASP BBB O 1
ATOM 7039 N N . TYR B 1 147 ? 35.701 30.853 82.665 1.000 12.817 126 TYR BBB N 1
ATOM 7040 C CA . TYR B 1 147 ? 35.450 29.402 82.470 1.000 13.077 126 TYR BBB CA 1
ATOM 7041 C C . TYR B 1 147 ? 35.627 28.684 83.808 1.000 13.390 126 TYR BBB C 1
ATOM 7042 O O . TYR B 1 147 ? 36.677 28.842 84.441 1.000 13.794 126 TYR BBB O 1
ATOM 7060 N N . TYR B 1 148 ? 34.605 27.950 84.214 1.000 12.489 127 TYR BBB N 1
ATOM 7061 C CA . TYR B 1 148 ? 34.597 27.123 85.437 1.000 12.216 127 TYR BBB CA 1
ATOM 7062 C C . TYR B 1 148 ? 34.515 25.646 85.041 1.000 12.412 127 TYR BBB C 1
ATOM 7063 O O . TYR B 1 148 ? 34.256 25.300 83.879 1.000 11.817 127 TYR BBB O 1
ATOM 7081 N N . VAL B 1 149 ? 34.734 24.782 86.026 1.000 12.350 128 VAL BBB N 1
ATOM 7082 C CA . VAL B 1 149 ? 34.614 23.313 85.841 1.000 12.798 128 VAL BBB CA 1
ATOM 7083 C C . VAL B 1 149 ? 33.172 22.887 86.105 1.000 12.615 128 VAL BBB C 1
ATOM 7084 O O . VAL B 1 149 ? 32.657 23.098 87.220 1.000 13.332 128 VAL BBB O 1
ATOM 7097 N N . HIS B 1 150 ? 32.562 22.286 85.096 1.000 12.235 129 HIS BBB N 1
ATOM 7098 C CA . HIS B 1 150 ? 31.177 21.757 85.111 1.000 12.410 129 HIS BBB CA 1
ATOM 7099 C C . HIS B 1 150 ? 31.229 20.253 84.864 1.000 12.517 129 HIS BBB C 1
ATOM 7100 O O . HIS B 1 150 ? 32.081 19.760 84.123 1.000 11.196 129 HIS BBB O 1
ATOM 7115 N N . PRO B 1 151 ? 30.243 19.481 85.364 1.000 13.651 130 PRO BBB N 1
ATOM 7116 C CA . PRO B 1 151 ? 30.024 18.138 84.845 1.000 14.199 130 PRO BBB CA 1
ATOM 7117 C C . PRO B 1 151 ? 29.462 18.280 83.420 1.000 14.316 130 PRO BBB C 1
ATOM 7118 O O . PRO B 1 151 ? 28.583 19.096 83.185 1.000 14.741 130 PRO BBB O 1
ATOM 7129 N N . HIS B 1 152 ? 29.973 17.503 82.473 1.000 14.948 131 HIS BBB N 1
ATOM 7130 C CA . HIS B 1 152 ? 29.428 17.506 81.092 1.000 15.122 131 HIS BBB CA 1
ATOM 7131 C C . HIS B 1 152 ? 27.925 17.193 81.163 1.000 15.394 131 HIS BBB C 1
ATOM 7132 O O . HIS B 1 152 ? 27.566 16.219 81.835 1.000 15.526 131 HIS BBB O 1
ATOM 7147 N N . GLY B 1 153 ? 27.098 18.041 80.557 1.000 15.205 132 GLY BBB N 1
ATOM 7148 C CA . GLY B 1 153 ? 25.636 17.870 80.587 1.000 17.064 132 GLY BBB CA 1
ATOM 7149 C C . GLY B 1 153 ? 24.981 18.715 81.657 1.000 16.982 132 GLY BBB C 1
ATOM 7150 O O . GLY B 1 153 ? 23.721 18.908 81.578 1.000 18.404 132 GLY BBB O 1
ATOM 7154 N N . GLY B 1 154 ? 25.744 19.153 82.661 1.000 16.807 133 GLY BBB N 1
ATOM 7155 C CA . GLY B 1 154 ? 25.298 20.180 83.614 1.000 15.813 133 GLY BBB CA 1
ATOM 7156 C C . GLY B 1 154 ? 24.373 19.663 84.701 1.000 15.579 133 GLY BBB C 1
ATOM 7157 O O . GLY B 1 154 ? 23.759 20.508 85.370 1.000 16.318 133 GLY BBB O 1
ATOM 7161 N N . SER B 1 155 ? 24.260 18.351 84.899 1.000 14.877 134 SER BBB N 1
ATOM 7162 C CA . SER B 1 155 ? 23.368 17.779 85.941 1.000 15.656 134 SER BBB CA 1
ATOM 7163 C C . SER B 1 155 ? 23.802 18.305 87.300 1.000 14.764 134 SER BBB C 1
ATOM 7164 O O . SER B 1 155 ? 24.999 18.343 87.602 1.000 14.412 134 SER BBB O 1
ATOM 7172 N N . PRO B 1 156 ? 22.856 18.658 88.188 1.000 15.164 135 PRO BBB N 1
ATOM 7173 C CA . PRO B 1 156 ? 23.212 18.967 89.566 1.000 15.988 135 PRO BBB CA 1
ATOM 7174 C C . PRO B 1 156 ? 23.640 17.708 90.336 1.000 15.884 135 PRO BBB C 1
ATOM 7175 O O . PRO B 1 156 ? 24.286 17.852 91.357 1.000 15.438 135 PRO BBB O 1
ATOM 7186 N N . ASN B 1 157 ? 23.288 16.522 89.834 1.000 14.767 136 ASN BBB N 1
ATOM 7187 C CA . ASN B 1 157 ? 23.626 15.244 90.505 1.000 15.332 136 ASN BBB CA 1
ATOM 7188 C C . ASN B 1 157 ? 24.095 14.241 89.460 1.000 15.672 136 ASN BBB C 1
ATOM 7189 O O . ASN B 1 157 ? 23.412 13.271 89.155 1.000 16.036 136 ASN BBB O 1
ATOM 7200 N N . PRO B 1 158 ? 25.266 14.483 88.851 1.000 14.958 137 PRO BBB N 1
ATOM 7201 C CA . PRO B 1 158 ? 25.725 13.648 87.751 1.000 15.427 137 PRO BBB CA 1
ATOM 7202 C C . PRO B 1 158 ? 26.050 12.221 88.192 1.000 14.706 137 PRO BBB C 1
ATOM 7203 O O . PRO B 1 158 ? 26.519 12.011 89.301 1.000 14.449 137 PRO BBB O 1
ATOM 7214 N N . GLY B 1 159 ? 25.836 11.274 87.276 1.000 14.005 138 GLY BBB N 1
ATOM 7215 C CA . GLY B 1 159 ? 26.135 9.853 87.493 1.000 14.265 138 GLY BBB CA 1
ATOM 7216 C C . GLY B 1 159 ? 27.622 9.580 87.451 1.000 14.086 138 GLY BBB C 1
ATOM 7217 O O . GLY B 1 159 ? 28.372 10.419 86.940 1.000 14.307 138 GLY BBB O 1
ATOM 7221 N N . ASP B 1 160 ? 27.995 8.410 87.935 1.000 13.319 139 ASP BBB N 1
ATOM 7222 C CA . ASP B 1 160 ? 29.394 7.918 87.890 1.000 13.445 139 ASP BBB CA 1
ATOM 7223 C C . ASP B 1 160 ? 29.928 8.022 86.461 1.000 13.057 139 ASP BBB C 1
ATOM 7224 O O . ASP B 1 160 ? 29.168 7.753 85.505 1.000 13.511 139 ASP BBB O 1
ATOM 7233 N N . ASN B 1 161 ? 31.206 8.393 86.349 1.000 12.657 140 ASN BBB N 1
ATOM 7234 C CA . ASN B 1 161 ? 31.984 8.488 85.092 1.000 12.968 140 ASN BBB CA 1
ATOM 7235 C C . ASN B 1 161 ? 31.496 9.657 84.238 1.000 13.203 140 ASN BBB C 1
ATOM 7236 O O . ASN B 1 161 ? 31.879 9.692 83.062 1.000 12.482 140 ASN BBB O 1
ATOM 7247 N N . THR B 1 162 ? 30.767 10.615 84.808 1.000 12.451 141 THR BBB N 1
ATOM 7248 C CA . THR B 1 162 ? 30.492 11.889 84.102 1.000 11.999 141 THR BBB CA 1
ATOM 7249 C C . THR B 1 162 ? 31.819 12.647 83.983 1.000 12.204 141 THR BBB C 1
ATOM 7250 O O . THR B 1 162 ? 32.413 12.952 85.027 1.000 11.874 141 THR BBB O 1
ATOM 7261 N N . ARG B 1 163 ? 32.221 13.004 82.768 1.000 12.866 142 ARG BBB N 1
ATOM 7262 C CA . ARG B 1 163 ? 33.450 13.785 82.531 1.000 13.655 142 ARG BBB CA 1
ATOM 7263 C C . ARG B 1 163 ? 33.274 15.229 83.033 1.000 12.822 142 ARG BBB C 1
ATOM 7264 O O . ARG B 1 163 ? 32.158 15.797 82.950 1.000 12.489 142 ARG BBB O 1
ATOM 7285 N N . LEU B 1 164 ? 34.370 15.835 83.477 1.000 11.906 143 LEU BBB N 1
ATOM 7286 C CA . LEU B 1 164 ? 34.417 17.270 83.832 1.000 12.141 143 LEU BBB CA 1
ATOM 7287 C C . LEU B 1 164 ? 34.929 18.065 82.631 1.000 12.462 143 LEU BBB C 1
ATOM 7288 O O . LEU B 1 164 ? 35.818 17.577 81.909 1.000 11.999 143 LEU BBB O 1
ATOM 7304 N N . VAL B 1 165 ? 34.308 19.220 82.411 1.000 12.511 144 VAL BBB N 1
ATOM 7305 C CA . VAL B 1 165 ? 34.605 20.110 81.263 1.000 12.672 144 VAL BBB CA 1
ATOM 7306 C C . VAL B 1 165 ? 34.698 21.553 81.742 1.000 13.072 144 VAL BBB C 1
ATOM 7307 O O . VAL B 1 165 ? 34.140 21.911 82.800 1.000 11.600 144 VAL BBB O 1
ATOM 7320 N N . TYR B 1 166 ? 35.351 22.373 80.934 1.000 11.908 145 TYR BBB N 1
ATOM 7321 C CA . TYR B 1 166 ? 35.336 23.844 81.110 1.000 12.141 145 TYR BBB CA 1
ATOM 7322 C C . TYR B 1 166 ? 34.097 24.379 80.397 1.000 12.433 145 TYR BBB C 1
ATOM 7323 O O . TYR B 1 166 ? 33.714 23.909 79.329 1.000 13.087 145 TYR BBB O 1
ATOM 7341 N N . TYR B 1 167 ? 33.463 25.343 81.027 1.000 12.931 146 TYR BBB N 1
ATOM 7342 C CA . TYR B 1 167 ? 32.271 26.029 80.494 1.000 14.249 146 TYR BBB CA 1
ATOM 7343 C C . TYR B 1 167 ? 32.151 27.387 81.166 1.000 14.346 146 TYR BBB C 1
ATOM 7344 O O . TYR B 1 167 ? 32.490 27.525 82.352 1.000 13.287 146 TYR BBB O 1
ATOM 7362 N N . SER B 1 168 ? 31.659 28.375 80.418 1.000 13.989 147 SER BBB N 1
ATOM 7363 C CA . SER B 1 168 ? 31.536 29.759 80.931 1.000 15.982 147 SER BBB CA 1
ATOM 7364 C C . SER B 1 168 ? 30.515 29.833 82.054 1.000 15.567 147 SER BBB C 1
ATOM 7365 O O . SER B 1 168 ? 29.396 29.270 81.895 1.000 18.172 147 SER BBB O 1
ATOM 7373 N N . GLY B 1 169 ? 30.859 30.547 83.126 1.000 15.704 148 GLY BBB N 1
ATOM 7374 C CA . GLY B 1 169 ? 29.931 30.891 84.214 1.000 15.175 148 GLY BBB CA 1
ATOM 7375 C C . GLY B 1 169 ? 29.842 29.800 85.259 1.000 14.727 148 GLY BBB C 1
ATOM 7376 O O . GLY B 1 169 ? 30.356 28.677 85.057 1.000 13.705 148 GLY BBB O 1
ATOM 7380 N N . TYR B 1 170 ? 29.189 30.112 86.365 1.000 15.520 149 TYR BBB N 1
ATOM 7381 C CA . TYR B 1 170 ? 29.031 29.171 87.484 1.000 16.005 149 TYR BBB CA 1
ATOM 7382 C C . TYR B 1 170 ? 27.609 29.274 88.023 1.000 16.092 149 TYR BBB C 1
ATOM 7383 O O . TYR B 1 170 ? 26.865 30.232 87.730 1.000 16.964 149 TYR BBB O 1
ATOM 7401 N N . ARG B 1 171 ? 27.248 28.258 88.788 1.000 15.610 150 ARG BBB N 1
ATOM 7402 C CA . ARG B 1 171 ? 25.976 28.174 89.535 1.000 14.930 150 ARG BBB CA 1
ATOM 7403 C C . ARG B 1 171 ? 26.243 27.262 90.724 1.000 14.415 150 ARG BBB C 1
ATOM 7404 O O . ARG B 1 171 ? 27.202 26.492 90.707 1.000 12.742 150 ARG BBB O 1
ATOM 7425 N N . PRO B 1 172 ? 25.460 27.357 91.815 1.000 13.945 151 PRO BBB N 1
ATOM 7426 C CA . PRO B 1 172 ? 25.807 26.645 93.047 1.000 15.197 151 PRO BBB CA 1
ATOM 7427 C C . PRO B 1 172 ? 26.009 25.128 92.940 1.000 14.984 151 PRO BBB C 1
ATOM 7428 O O . PRO B 1 172 ? 26.782 24.585 93.730 1.000 14.383 151 PRO BBB O 1
ATOM 7439 N N . SER B 1 173 ? 25.325 24.456 92.009 1.000 14.391 152 SER BBB N 1
ATOM 7440 C CA . SER B 1 173 ? 25.444 22.985 91.834 1.000 14.609 152 SER BBB CA 1
ATOM 7441 C C . SER B 1 173 ? 26.863 22.596 91.406 1.000 13.204 152 SER BBB C 1
ATOM 7442 O O . SER B 1 173 ? 27.171 21.417 91.534 1.000 13.204 152 SER BBB O 1
ATOM 7450 N N . LEU B 1 174 ? 27.674 23.552 90.931 1.000 12.565 153 LEU BBB N 1
ATOM 7451 C CA . LEU B 1 174 ? 29.027 23.268 90.400 1.000 12.898 153 LEU BBB CA 1
ATOM 7452 C C . LEU B 1 174 ? 30.070 23.259 91.515 1.000 12.755 153 LEU BBB C 1
ATOM 7453 O O . LEU B 1 174 ? 31.231 22.959 91.209 1.000 12.980 153 LEU BBB O 1
ATOM 7469 N N . ALA B 1 175 ? 29.715 23.601 92.752 1.000 12.946 154 ALA BBB N 1
ATOM 7470 C CA . ALA B 1 175 ? 30.708 23.786 93.831 1.000 13.104 154 ALA BBB CA 1
ATOM 7471 C C . ALA B 1 175 ? 31.438 22.481 94.145 1.000 12.911 154 ALA BBB C 1
ATOM 7472 O O . ALA B 1 175 ? 30.816 21.373 94.148 1.000 12.649 154 ALA BBB O 1
ATOM 7479 N N . PHE B 1 176 ? 32.720 22.630 94.478 1.000 12.921 155 PHE BBB N 1
ATOM 7480 C CA . PHE B 1 176 ? 33.620 21.548 94.944 1.000 13.327 155 PHE BBB CA 1
ATOM 7481 C C . PHE B 1 176 ? 34.035 21.806 96.389 1.000 14.475 155 PHE BBB C 1
ATOM 7482 O O . PHE B 1 176 ? 34.053 22.969 96.832 1.000 15.812 155 PHE BBB O 1
ATOM 7499 N N . LEU B 1 177 ? 34.348 20.734 97.091 1.000 14.611 156 LEU BBB N 1
ATOM 7500 C CA . LEU B 1 177 ? 34.968 20.743 98.433 1.000 14.281 156 LEU BBB CA 1
ATOM 7501 C C . LEU B 1 177 ? 36.334 20.072 98.320 1.000 13.560 156 LEU BBB C 1
ATOM 7502 O O . LEU B 1 177 ? 36.396 18.915 97.844 1.000 13.495 156 LEU BBB O 1
ATOM 7518 N N . ALA B 1 178 ? 37.380 20.776 98.728 1.000 12.589 157 ALA BBB N 1
ATOM 7519 C CA . ALA B 1 178 ? 38.741 20.210 98.824 1.000 12.248 157 ALA BBB CA 1
ATOM 7520 C C . ALA B 1 178 ? 38.904 19.646 100.230 1.000 12.746 157 ALA BBB C 1
ATOM 7521 O O . ALA B 1 178 ? 38.932 20.432 101.189 1.000 12.688 157 ALA BBB O 1
ATOM 7528 N N . ILE B 1 179 ? 38.916 18.327 100.330 1.000 12.813 158 ILE BBB N 1
ATOM 7529 C CA . ILE B 1 179 ? 39.007 17.586 101.621 1.000 13.061 158 ILE BBB CA 1
ATOM 7530 C C . ILE B 1 179 ? 40.473 17.279 101.860 1.000 12.905 158 ILE BBB C 1
ATOM 7531 O O . ILE B 1 179 ? 41.088 16.604 101.052 1.000 12.663 158 ILE BBB O 1
ATOM 7547 N N . PRO B 1 180 ? 41.084 17.709 102.978 1.000 13.449 159 PRO BBB N 1
ATOM 7548 C CA . PRO B 1 180 ? 42.508 17.441 103.167 1.000 13.548 159 PRO BBB CA 1
ATOM 7549 C C . PRO B 1 180 ? 42.760 15.925 103.202 1.000 14.216 159 PRO BBB C 1
ATOM 7550 O O . PRO B 1 180 ? 41.956 15.179 103.797 1.000 13.181 159 PRO BBB O 1
ATOM 7561 N N . ALA B 1 181 ? 43.874 15.497 102.594 1.000 13.582 160 ALA BBB N 1
ATOM 7562 C CA . ALA B 1 181 ? 44.166 14.072 102.332 1.000 14.604 160 ALA BBB CA 1
ATOM 7563 C C . ALA B 1 181 ? 45.535 13.687 102.898 1.000 14.541 160 ALA BBB C 1
ATOM 7564 O O . ALA B 1 181 ? 46.078 12.650 102.506 1.000 15.301 160 ALA BBB O 1
ATOM 7571 N N . GLU B 1 182 ? 46.087 14.505 103.782 1.000 14.920 161 GLU BBB N 1
ATOM 7572 C CA . GLU B 1 182 ? 47.340 14.166 104.495 1.000 15.251 161 GLU BBB CA 1
ATOM 7573 C C . GLU B 1 182 ? 47.313 14.886 105.830 1.000 15.786 161 GLU BBB C 1
ATOM 7574 O O . GLU B 1 182 ? 46.621 15.911 105.939 1.000 14.738 161 GLU BBB O 1
ATOM 7586 N N . THR B 1 183 ? 48.117 14.408 106.773 1.000 15.953 162 THR BBB N 1
ATOM 7587 C CA . THR B 1 183 ? 48.198 15.002 108.129 1.000 15.131 162 THR BBB CA 1
ATOM 7588 C C . THR B 1 183 ? 49.420 15.916 108.204 1.000 15.848 162 THR BBB C 1
ATOM 7589 O O . THR B 1 183 ? 50.498 15.466 107.845 1.000 16.051 162 THR BBB O 1
ATOM 7600 N N . LEU B 1 184 ? 49.210 17.155 108.649 1.000 15.820 163 LEU BBB N 1
ATOM 7601 C CA . LEU B 1 184 ? 50.256 18.197 108.762 1.000 16.358 163 LEU BBB CA 1
ATOM 7602 C C . LEU B 1 184 ? 50.654 18.342 110.226 1.000 15.373 163 LEU BBB C 1
ATOM 7603 O O . LEU B 1 184 ? 49.888 17.920 111.096 1.000 14.578 163 LEU BBB O 1
ATOM 7619 N N . PHE B 1 185 ? 51.840 18.911 110.439 1.000 14.499 164 PHE BBB N 1
ATOM 7620 C CA . PHE B 1 185 ? 52.372 19.323 111.754 1.000 14.739 164 PHE BBB CA 1
ATOM 7621 C C . PHE B 1 185 ? 52.098 20.809 111.945 1.000 14.636 164 PHE BBB C 1
ATOM 7622 O O . PHE B 1 185 ? 52.289 21.594 111.015 1.000 14.537 164 PHE BBB O 1
ATOM 7639 N N . VAL B 1 186 ? 51.640 21.193 113.128 1.000 14.995 165 VAL BBB N 1
ATOM 7640 C CA . VAL B 1 186 ? 51.516 22.618 113.505 1.000 16.069 165 VAL BBB CA 1
ATOM 7641 C C . VAL B 1 186 ? 52.834 23.021 114.163 1.000 15.381 165 VAL BBB C 1
ATOM 7642 O O . VAL B 1 186 ? 53.111 22.579 115.276 1.000 14.762 165 VAL BBB O 1
ATOM 7655 N N . ASP B 1 187 ? 53.633 23.805 113.468 1.000 15.440 166 ASP BBB N 1
ATOM 7656 C CA . ASP B 1 187 ? 54.962 24.234 113.981 1.000 15.734 166 ASP BBB CA 1
ATOM 7657 C C . ASP B 1 187 ? 54.792 25.406 114.945 1.000 15.705 166 ASP BBB C 1
ATOM 7658 O O . ASP B 1 187 ? 55.385 25.377 116.041 1.000 15.422 166 ASP BBB O 1
ATOM 7667 N N . ARG B 1 188 ? 54.019 26.419 114.555 1.000 15.296 167 ARG BBB N 1
ATOM 7668 C CA . ARG B 1 188 ? 53.873 27.667 115.336 1.000 16.390 167 ARG BBB CA 1
ATOM 7669 C C . ARG B 1 188 ? 52.538 28.331 115.036 1.000 16.364 167 ARG BBB C 1
ATOM 7670 O O . ARG B 1 188 ? 51.982 28.089 113.948 1.000 16.351 167 ARG BBB O 1
ATOM 7691 N N . ILE B 1 189 ? 52.070 29.138 115.977 1.000 15.432 168 ILE BBB N 1
ATOM 7692 C CA . ILE B 1 189 ? 50.983 30.115 115.728 1.000 15.437 168 ILE BBB CA 1
ATOM 7693 C C . ILE B 1 189 ? 51.503 31.465 116.200 1.000 16.705 168 ILE BBB C 1
ATOM 7694 O O . ILE B 1 189 ? 51.796 31.600 117.400 1.000 16.920 168 ILE BBB O 1
ATOM 7710 N N . GLU B 1 190 ? 51.655 32.408 115.276 1.000 16.264 169 GLU BBB N 1
ATOM 7711 C CA . GLU B 1 190 ? 52.240 33.742 115.555 1.000 19.247 169 GLU BBB CA 1
ATOM 7712 C C . GLU B 1 190 ? 51.122 34.766 115.481 1.000 17.215 169 GLU BBB C 1
ATOM 7713 O O . GLU B 1 190 ? 50.538 34.937 114.400 1.000 17.332 169 GLU BBB O 1
ATOM 7725 N N . ILE B 1 191 ? 50.808 35.415 116.597 1.000 16.871 170 ILE BBB N 1
ATOM 7726 C CA . ILE B 1 191 ? 49.730 36.438 116.534 1.000 16.683 170 ILE BBB CA 1
ATOM 7727 C C . ILE B 1 191 ? 50.233 37.686 115.786 1.000 16.164 170 ILE BBB C 1
ATOM 7728 O O . ILE B 1 191 ? 51.449 37.958 115.725 1.000 16.088 170 ILE BBB O 1
ATOM 7744 N N . HIS B 1 192 ? 49.294 38.408 115.190 1.000 16.216 171 HIS BBB N 1
ATOM 7745 C CA . HIS B 1 192 ? 49.489 39.760 114.605 1.000 17.634 171 HIS BBB CA 1
ATOM 7746 C C . HIS B 1 192 ? 49.442 40.758 115.757 1.000 17.181 171 HIS BBB C 1
ATOM 7747 O O . HIS B 1 192 ? 48.341 41.126 116.142 1.000 17.077 171 HIS BBB O 1
ATOM 7762 N N . GLN B 1 193 ? 50.592 41.081 116.343 1.000 17.421 172 GLN BBB N 1
ATOM 7763 C CA . GLN B 1 193 ? 50.686 41.776 117.655 1.000 18.961 172 GLN BBB CA 1
ATOM 7764 C C . GLN B 1 193 ? 49.956 43.129 117.604 1.000 18.768 172 GLN BBB C 1
ATOM 7765 O O . GLN B 1 193 ? 49.295 43.503 118.624 1.000 19.160 172 GLN BBB O 1
ATOM 7779 N N . ALA B 1 194 ? 49.998 43.808 116.457 1.000 19.342 173 ALA BBB N 1
ATOM 7780 C CA . ALA B 1 194 ? 49.405 45.148 116.275 1.000 20.366 173 ALA BBB CA 1
ATOM 7781 C C . ALA B 1 194 ? 47.880 45.050 116.347 1.000 20.249 173 ALA BBB C 1
ATOM 7782 O O . ALA B 1 194 ? 47.245 46.065 116.638 1.000 21.921 173 ALA BBB O 1
ATOM 7789 N N . GLN B 1 195 ? 47.310 43.873 116.121 1.000 17.803 174 GLN BBB N 1
ATOM 7790 C CA . GLN B 1 195 ? 45.843 43.683 115.998 1.000 19.034 174 GLN BBB CA 1
ATOM 7791 C C . GLN B 1 195 ? 45.283 43.013 117.260 1.000 17.497 174 GLN BBB C 1
ATOM 7792 O O . GLN B 1 195 ? 44.065 42.898 117.363 1.000 20.204 174 GLN BBB O 1
ATOM 7806 N N . ALA B 1 196 ? 46.128 42.628 118.213 1.000 17.796 175 ALA BBB N 1
ATOM 7807 C CA . ALA B 1 196 ? 45.712 41.916 119.447 1.000 16.874 175 ALA BBB CA 1
ATOM 7808 C C . ALA B 1 196 ? 45.000 42.902 120.391 1.000 16.679 175 ALA BBB C 1
ATOM 7809 O O . ALA B 1 196 ? 45.532 44.002 120.625 1.000 18.933 175 ALA BBB O 1
ATOM 7816 N N . LEU B 1 197 ? 43.854 42.494 120.917 1.000 15.841 176 LEU BBB N 1
ATOM 7817 C CA . LEU B 1 197 ? 43.061 43.236 121.922 1.000 15.528 176 LEU BBB CA 1
ATOM 7818 C C . LEU B 1 197 ? 43.077 42.478 123.246 1.000 14.689 176 LEU BBB C 1
ATOM 7819 O O . LEU B 1 197 ? 42.790 41.271 123.237 1.000 13.782 176 LEU BBB O 1
ATOM 7835 N N . GLU B 1 198 ? 43.330 43.175 124.354 1.000 14.508 177 GLU BBB N 1
ATOM 7836 C CA . GLU B 1 198 ? 43.365 42.553 125.695 1.000 16.644 177 GLU BBB CA 1
ATOM 7837 C C . GLU B 1 198 ? 42.381 43.288 126.600 1.000 16.150 177 GLU BBB C 1
ATOM 7838 O O . GLU B 1 198 ? 42.387 44.516 126.594 1.000 17.107 177 GLU BBB O 1
ATOM 7850 N N A SER B 1 199 ? 41.558 42.540 127.331 0.500 16.810 178 SER BBB N 1
ATOM 7851 N N B SER B 1 199 ? 41.543 42.535 127.312 0.500 17.351 178 SER BBB N 1
ATOM 7852 C CA A SER B 1 199 ? 40.674 43.040 128.414 0.500 16.542 178 SER BBB CA 1
ATOM 7853 C CA B SER B 1 199 ? 40.680 43.029 128.414 0.500 17.381 178 SER BBB CA 1
ATOM 7854 C C A SER B 1 199 ? 41.240 42.483 129.716 0.500 16.406 178 SER BBB C 1
ATOM 7855 C C B SER B 1 199 ? 41.281 42.481 129.705 0.500 16.840 178 SER BBB C 1
ATOM 7856 O O A SER B 1 199 ? 41.279 41.251 129.828 0.500 15.671 178 SER BBB O 1
ATOM 7857 O O B SER B 1 199 ? 41.340 41.258 129.833 0.500 16.000 178 SER BBB O 1
ATOM 7872 N N . ILE B 1 200 ? 41.762 43.356 130.584 1.000 16.880 179 ILE BBB N 1
ATOM 7873 C CA . ILE B 1 200 ? 42.445 42.939 131.835 1.000 17.164 179 ILE BBB CA 1
ATOM 7874 C C . ILE B 1 200 ? 41.569 43.339 133.022 1.000 16.961 179 ILE BBB C 1
ATOM 7875 O O . ILE B 1 200 ? 41.190 44.501 133.111 1.000 17.142 179 ILE BBB O 1
ATOM 7891 N N . ASN B 1 201 ? 41.280 42.382 133.890 1.000 15.147 180 ASN BBB N 1
ATOM 7892 C CA . ASN B 1 201 ? 40.400 42.601 135.058 1.000 15.489 180 ASN BBB CA 1
ATOM 7893 C C . ASN B 1 201 ? 40.955 41.792 136.208 1.000 14.937 180 ASN BBB C 1
ATOM 7894 O O . ASN B 1 201 ? 41.381 40.675 135.997 1.000 15.309 180 ASN BBB O 1
ATOM 7905 N N . THR B 1 202 ? 40.882 42.337 137.408 1.000 15.103 181 THR BBB N 1
ATOM 7906 C CA . THR B 1 202 ? 41.234 41.599 138.623 1.000 15.579 181 THR BBB CA 1
ATOM 7907 C C . THR B 1 202 ? 40.032 40.771 139.078 1.000 15.913 181 THR BBB C 1
ATOM 7908 O O . THR B 1 202 ? 38.910 41.292 139.139 1.000 16.899 181 THR BBB O 1
ATOM 7919 N N . ILE B 1 203 ? 40.295 39.515 139.385 1.000 16.180 182 ILE BBB N 1
ATOM 7920 C CA . ILE B 1 203 ? 39.356 38.595 140.062 1.000 15.514 182 ILE BBB CA 1
ATOM 7921 C C . ILE B 1 203 ? 39.781 38.568 141.527 1.000 14.826 182 ILE BBB C 1
ATOM 7922 O O . ILE B 1 203 ? 40.963 38.246 141.801 1.000 14.388 182 ILE BBB O 1
ATOM 7938 N N . THR B 1 204 ? 38.861 38.908 142.418 1.000 15.513 183 THR BBB N 1
ATOM 7939 C CA . THR B 1 204 ? 39.155 39.055 143.863 1.000 16.339 183 THR BBB CA 1
ATOM 7940 C C . THR B 1 204 ? 38.411 37.983 144.640 1.000 16.790 183 THR BBB C 1
ATOM 7941 O O . THR B 1 204 ? 37.167 37.893 144.458 1.000 17.800 183 THR BBB O 1
ATOM 7952 N N . SER B 1 205 ? 39.125 37.225 145.473 1.000 16.915 184 SER BBB N 1
ATOM 7953 C CA . SER B 1 205 ? 38.527 36.202 146.373 1.000 19.641 184 SER BBB CA 1
ATOM 7954 C C . SER B 1 205 ? 38.955 36.440 147.820 1.000 18.619 184 SER BBB C 1
ATOM 7955 O O . SER B 1 205 ? 40.075 36.896 148.054 1.000 18.108 184 SER BBB O 1
ATOM 7963 N N . LEU B 1 206 ? 38.090 36.070 148.760 1.000 18.858 185 LEU BBB N 1
ATOM 7964 C CA . LEU B 1 206 ? 38.375 36.105 150.218 1.000 21.683 185 LEU BBB CA 1
ATOM 7965 C C . LEU B 1 206 ? 38.302 34.681 150.772 1.000 22.767 185 LEU BBB C 1
ATOM 7966 O O . LEU B 1 206 ? 37.404 33.898 150.361 1.000 23.643 185 LEU BBB O 1
ATOM 7982 N N . SER B 1 207 ? 39.203 34.373 151.690 1.000 21.011 186 SER BBB N 1
ATOM 7983 C CA . SER B 1 207 ? 39.201 33.118 152.474 1.000 22.008 186 SER BBB CA 1
ATOM 7984 C C . SER B 1 207 ? 38.128 33.226 153.549 1.000 22.864 186 SER BBB C 1
ATOM 7985 O O . SER B 1 207 ? 37.549 34.332 153.745 1.000 22.395 186 SER BBB O 1
ATOM 7993 N N . ASP B 1 208 ? 37.916 32.096 154.219 1.000 25.232 187 ASP BBB N 1
ATOM 7994 C CA . ASP B 1 208 ? 37.228 32.006 155.527 1.000 27.930 187 ASP BBB CA 1
ATOM 7995 C C . ASP B 1 208 ? 37.937 32.944 156.511 1.000 26.506 187 ASP BBB C 1
ATOM 7996 O O . ASP B 1 208 ? 39.139 33.230 156.316 1.000 23.257 187 ASP BBB O 1
ATOM 8005 N N . GLU B 1 209 ? 37.203 33.403 157.526 1.000 26.277 188 GLU BBB N 1
ATOM 8006 C CA . GLU B 1 209 ? 37.723 34.254 158.628 1.000 26.464 188 GLU BBB CA 1
ATOM 8007 C C . GLU B 1 209 ? 38.425 33.365 159.663 1.000 25.551 188 GLU BBB C 1
ATOM 8008 O O . GLU B 1 209 ? 37.935 32.248 159.927 1.000 26.473 188 GLU BBB O 1
ATOM 8020 N N . HIS B 1 210 ? 39.564 33.818 160.184 1.000 23.902 189 HIS BBB N 1
ATOM 8021 C CA . HIS B 1 210 ? 40.370 33.117 161.216 1.000 24.717 189 HIS BBB CA 1
ATOM 8022 C C . HIS B 1 210 ? 40.580 34.066 162.394 1.000 24.539 189 HIS BBB C 1
ATOM 8023 O O . HIS B 1 210 ? 41.036 35.201 162.189 1.000 23.158 189 HIS BBB O 1
ATOM 8038 N N . ARG B 1 211 ? 40.297 33.594 163.606 1.000 25.228 190 ARG BBB N 1
ATOM 8039 C CA . ARG B 1 211 ? 40.353 34.424 164.833 1.000 27.686 190 ARG BBB CA 1
ATOM 8040 C C . ARG B 1 211 ? 41.462 33.906 165.746 1.000 25.344 190 ARG BBB C 1
ATOM 8041 O O . ARG B 1 211 ? 41.590 32.671 165.856 1.000 25.157 190 ARG BBB O 1
ATOM 8062 N N . ASN B 1 212 ? 42.238 34.813 166.323 1.000 23.511 191 ASN BBB N 1
ATOM 8063 C CA . ASN B 1 212 ? 43.221 34.502 167.384 1.000 22.670 191 ASN BBB CA 1
ATOM 8064 C C . ASN B 1 212 ? 42.596 34.965 168.704 1.000 23.163 191 ASN BBB C 1
ATOM 8065 O O . ASN B 1 212 ? 42.707 36.168 169.029 1.000 24.281 191 ASN BBB O 1
ATOM 8076 N N . ASP B 1 213 ? 41.967 34.056 169.447 1.000 24.903 192 ASP BBB N 1
ATOM 8077 C CA . ASP B 1 213 ? 41.333 34.410 170.745 1.000 28.282 192 ASP BBB CA 1
ATOM 8078 C C . ASP B 1 213 ? 42.334 34.247 171.892 1.000 28.443 192 ASP BBB C 1
ATOM 8079 O O . ASP B 1 213 ? 41.878 34.063 173.015 1.000 33.805 192 ASP BBB O 1
ATOM 8088 N N . THR B 1 214 ? 43.636 34.354 171.627 1.000 25.039 193 THR BBB N 1
ATOM 8089 C CA . THR B 1 214 ? 44.696 34.348 172.666 1.000 23.924 193 THR BBB CA 1
ATOM 8090 C C . THR B 1 214 ? 45.261 35.767 172.797 1.000 23.788 193 THR BBB C 1
ATOM 8091 O O . THR B 1 214 ? 44.912 36.640 171.970 1.000 21.980 193 THR BBB O 1
ATOM 8102 N N . ASP B 1 215 ? 46.107 35.993 173.806 1.000 22.793 194 ASP BBB N 1
ATOM 8103 C CA . ASP B 1 215 ? 46.693 37.324 174.106 1.000 22.996 194 ASP BBB CA 1
ATOM 8104 C C . ASP B 1 215 ? 48.120 37.429 173.544 1.000 23.324 194 ASP BBB C 1
ATOM 8105 O O . ASP B 1 215 ? 48.817 38.366 173.930 1.000 23.240 194 ASP BBB O 1
ATOM 8114 N N . GLN B 1 216 ? 48.524 36.538 172.628 1.000 21.506 195 GLN BBB N 1
ATOM 8115 C CA . GLN B 1 216 ? 49.851 36.619 171.974 1.000 21.383 195 GLN BBB CA 1
ATOM 8116 C C . GLN B 1 216 ? 49.659 36.387 170.479 1.000 21.953 195 GLN BBB C 1
ATOM 8117 O O . GLN B 1 216 ? 48.746 35.672 170.081 1.000 21.679 195 GLN BBB O 1
ATOM 8131 N N . PRO B 1 217 ? 50.516 36.979 169.621 1.000 23.116 196 PRO BBB N 1
ATOM 8132 C CA . PRO B 1 217 ? 50.423 36.748 168.182 1.000 23.858 196 PRO BBB CA 1
ATOM 8133 C C . PRO B 1 217 ? 50.585 35.254 167.905 1.000 23.766 196 PRO BBB C 1
ATOM 8134 O O . PRO B 1 217 ? 51.390 34.586 168.573 1.000 24.336 196 PRO BBB O 1
ATOM 8145 N N . VAL B 1 218 ? 49.870 34.758 166.902 1.000 23.903 197 VAL BBB N 1
ATOM 8146 C CA . VAL B 1 218 ? 49.983 33.333 166.497 1.000 24.766 197 VAL BBB CA 1
ATOM 8147 C C . VAL B 1 218 ? 50.381 33.277 165.026 1.000 24.168 197 VAL BBB C 1
ATOM 8148 O O . VAL B 1 218 ? 49.683 33.892 164.205 1.000 24.551 197 VAL BBB O 1
ATOM 8161 N N . GLN B 1 219 ? 51.517 32.626 164.765 1.000 25.610 198 GLN BBB N 1
ATOM 8162 C CA . GLN B 1 219 ? 52.030 32.363 163.399 1.000 25.860 198 GLN BBB CA 1
ATOM 8163 C C . GLN B 1 219 ? 51.323 31.109 162.903 1.000 26.959 198 GLN BBB C 1
ATOM 8164 O O . GLN B 1 219 ? 51.452 30.040 163.529 1.000 26.142 198 GLN BBB O 1
ATOM 8178 N N . THR B 1 220 ? 50.561 31.234 161.829 1.000 28.002 199 THR BBB N 1
ATOM 8179 C CA . THR B 1 220 ? 49.780 30.104 161.298 1.000 28.422 199 THR BBB CA 1
ATOM 8180 C C . THR B 1 220 ? 49.725 30.233 159.781 1.000 27.658 199 THR BBB C 1
ATOM 8181 O O . THR B 1 220 ? 50.571 30.962 159.188 1.000 27.027 199 THR BBB O 1
ATOM 8192 N N . SER B 1 221 ? 48.781 29.530 159.171 1.000 28.057 200 SER BBB N 1
ATOM 8193 C CA . SER B 1 221 ? 48.589 29.534 157.704 1.000 28.836 200 SER BBB CA 1
ATOM 8194 C C . SER B 1 221 ? 47.087 29.521 157.424 1.000 29.262 200 SER BBB C 1
ATOM 8195 O O . SER B 1 221 ? 46.328 28.967 158.233 1.000 30.273 200 SER BBB O 1
ATOM 8203 N N . ILE B 1 222 ? 46.684 30.154 156.326 1.000 27.457 201 ILE BBB N 1
ATOM 8204 C CA . ILE B 1 222 ? 45.262 30.191 155.884 1.000 25.499 201 ILE BBB CA 1
ATOM 8205 C C . ILE B 1 222 ? 45.231 29.624 154.471 1.000 25.105 201 ILE BBB C 1
ATOM 8206 O O . ILE B 1 222 ? 46.080 30.013 153.658 1.000 22.785 201 ILE BBB O 1
ATOM 8222 N N A SER B 1 223 ? 44.290 28.712 154.210 0.500 25.499 202 SER BBB N 1
ATOM 8223 N N B SER B 1 223 ? 44.281 28.732 154.205 0.500 25.249 202 SER BBB N 1
ATOM 8224 C CA A SER B 1 223 ? 44.154 28.005 152.914 0.500 26.003 202 SER BBB CA 1
ATOM 8225 C CA B SER B 1 223 ? 44.163 28.028 152.907 0.500 25.593 202 SER BBB CA 1
ATOM 8226 C C A SER B 1 223 ? 42.863 28.431 152.211 0.500 25.906 202 SER BBB C 1
ATOM 8227 C C B SER B 1 223 ? 42.875 28.458 152.210 0.500 25.641 202 SER BBB C 1
ATOM 8228 O O A SER B 1 223 ? 41.863 28.698 152.908 0.500 27.145 202 SER BBB O 1
ATOM 8229 O O B SER B 1 223 ? 41.898 28.772 152.911 0.500 26.749 202 SER BBB O 1
ATOM 8244 N N . VAL B 1 224 ? 42.923 28.512 150.877 1.000 25.232 203 VAL BBB N 1
ATOM 8245 C CA . VAL B 1 224 ? 41.760 28.824 150.004 1.000 23.786 203 VAL BBB CA 1
ATOM 8246 C C . VAL B 1 224 ? 41.931 28.017 148.707 1.000 24.016 203 VAL BBB C 1
ATOM 8247 O O . VAL B 1 224 ? 43.098 27.811 148.277 1.000 22.034 203 VAL BBB O 1
ATOM 8260 N N . ALA B 1 225 ? 40.805 27.578 148.141 1.000 23.169 204 ALA BBB N 1
ATOM 8261 C CA . ALA B 1 225 ? 40.694 26.847 146.856 1.000 25.370 204 ALA BBB CA 1
ATOM 8262 C C . ALA B 1 225 ? 39.961 27.733 145.836 1.000 24.037 204 ALA BBB C 1
ATOM 8263 O O . ALA B 1 225 ? 38.850 28.182 146.149 1.000 26.206 204 ALA BBB O 1
ATOM 8270 N N . LEU B 1 226 ? 40.558 27.967 144.660 1.000 23.797 205 LEU BBB N 1
ATOM 8271 C CA . LEU B 1 226 ? 40.087 28.996 143.681 1.000 23.931 205 LEU BBB CA 1
ATOM 8272 C C . LEU B 1 226 ? 39.929 28.408 142.271 1.000 23.531 205 LEU BBB C 1
ATOM 8273 O O . LEU B 1 226 ? 39.883 29.195 141.292 1.000 25.382 205 LEU BBB O 1
ATOM 8289 N N . GLU B 1 227 ? 39.826 27.083 142.149 1.000 25.164 206 GLU BBB N 1
ATOM 8290 C CA . GLU B 1 227 ? 39.776 26.382 140.829 1.000 26.021 206 GLU BBB CA 1
ATOM 8291 C C . GLU B 1 227 ? 38.691 26.988 139.915 1.000 24.826 206 GLU BBB C 1
ATOM 8292 O O . GLU B 1 227 ? 39.009 27.311 138.743 1.000 27.889 206 GLU BBB O 1
ATOM 8304 N N . GLU B 1 228 ? 37.466 27.159 140.413 1.000 25.435 207 GLU BBB N 1
ATOM 8305 C CA . GLU B 1 228 ? 36.304 27.581 139.587 1.000 26.148 207 GLU BBB CA 1
ATOM 8306 C C . GLU B 1 228 ? 36.447 29.052 139.159 1.000 24.954 207 GLU BBB C 1
ATOM 8307 O O . GLU B 1 228 ? 35.951 29.390 138.074 1.000 24.625 207 GLU BBB O 1
ATOM 8313 N N . SER B 1 229 ? 37.074 29.918 139.956 1.000 21.994 208 SER BBB N 1
ATOM 8314 C CA . SER B 1 229 ? 37.160 31.369 139.624 1.000 21.719 208 SER BBB CA 1
ATOM 8315 C C . SER B 1 229 ? 38.347 31.693 138.699 1.000 20.479 208 SER BBB C 1
ATOM 8316 O O . SER B 1 229 ? 38.327 32.818 138.121 1.000 20.723 208 SER BBB O 1
ATOM 8324 N N . LEU B 1 230 ? 39.357 30.824 138.586 1.000 18.331 209 LEU BBB N 1
ATOM 8325 C CA . LEU B 1 230 ? 40.608 31.129 137.842 1.000 17.881 209 LEU BBB CA 1
ATOM 8326 C C . LEU B 1 230 ? 40.781 30.139 136.677 1.000 17.115 209 LEU BBB C 1
ATOM 8327 O O . LEU B 1 230 ? 41.923 29.793 136.362 1.000 17.071 209 LEU BBB O 1
ATOM 8343 N N . GLN B 1 231 ? 39.679 29.743 136.043 1.000 18.406 210 GLN BBB N 1
ATOM 8344 C CA . GLN B 1 231 ? 39.706 28.773 134.910 1.000 19.666 210 GLN BBB CA 1
ATOM 8345 C C . GLN B 1 231 ? 40.308 29.454 133.674 1.000 18.438 210 GLN BBB C 1
ATOM 8346 O O . GLN B 1 231 ? 39.756 30.490 133.224 1.000 17.332 210 GLN BBB O 1
ATOM 8360 N N . ASP B 1 232 ? 41.382 28.895 133.118 1.000 16.945 211 ASP BBB N 1
ATOM 8361 C CA . ASP B 1 232 ? 41.977 29.409 131.860 1.000 15.771 211 ASP BBB CA 1
ATOM 8362 C C . ASP B 1 232 ? 41.290 28.722 130.672 1.000 16.257 211 ASP BBB C 1
ATOM 8363 O O . ASP B 1 232 ? 40.833 27.575 130.813 1.000 17.249 211 ASP BBB O 1
ATOM 8372 N N . SER B 1 233 ? 41.261 29.390 129.523 1.000 15.514 212 SER BBB N 1
ATOM 8373 C CA . SER B 1 233 ? 40.633 28.832 128.300 1.000 16.477 212 SER BBB CA 1
ATOM 8374 C C . SER B 1 233 ? 41.325 29.377 127.055 1.000 15.322 212 SER BBB C 1
ATOM 8375 O O . SER B 1 233 ? 41.950 30.435 127.122 1.000 14.307 212 SER BBB O 1
ATOM 8383 N N . ALA B 1 234 ? 41.217 28.667 125.939 1.000 15.272 213 ALA BBB N 1
ATOM 8384 C CA . ALA B 1 234 ? 41.759 29.170 124.663 1.000 15.504 213 ALA BBB CA 1
ATOM 8385 C C . ALA B 1 234 ? 41.010 28.459 123.541 1.000 16.119 213 ALA BBB C 1
ATOM 8386 O O . ALA B 1 234 ? 40.589 27.304 123.731 1.000 15.966 213 ALA BBB O 1
ATOM 8393 N N . GLN B 1 235 ? 40.868 29.144 122.419 1.000 15.927 214 GLN BBB N 1
ATOM 8394 C CA . GLN B 1 235 ? 40.257 28.539 121.230 1.000 16.841 214 GLN BBB CA 1
ATOM 8395 C C . GLN B 1 235 ? 40.869 29.164 119.978 1.000 15.768 214 GLN BBB C 1
ATOM 8396 O O . GLN B 1 235 ? 41.238 30.334 120.009 1.000 14.989 214 GLN BBB O 1
ATOM 8410 N N . LEU B 1 236 ? 40.913 28.384 118.897 1.000 14.356 215 LEU BBB N 1
ATOM 8411 C CA . LEU B 1 236 ? 41.141 28.887 117.526 1.000 14.690 215 LEU BBB CA 1
ATOM 8412 C C . LEU B 1 236 ? 39.804 28.960 116.796 1.000 15.250 215 LEU BBB C 1
ATOM 8413 O O . LEU B 1 236 ? 38.991 28.019 116.965 1.000 16.364 215 LEU BBB O 1
ATOM 8429 N N . SER B 1 237 ? 39.604 30.009 116.008 1.000 15.008 216 SER BBB N 1
ATOM 8430 C CA . SER B 1 237 ? 38.367 30.172 115.211 1.000 16.520 216 SER BBB CA 1
ATOM 8431 C C . SER B 1 237 ? 38.738 30.490 113.768 1.000 16.924 216 SER BBB C 1
ATOM 8432 O O . SER B 1 237 ? 39.814 31.013 113.517 1.000 16.981 216 SER BBB O 1
ATOM 8440 N N . PHE B 1 238 ? 37.867 30.106 112.842 1.000 17.102 217 PHE BBB N 1
ATOM 8441 C CA . PHE B 1 238 ? 38.087 30.220 111.380 1.000 18.152 217 PHE BBB CA 1
ATOM 8442 C C . PHE B 1 238 ? 36.810 30.754 110.744 1.000 19.870 217 PHE BBB C 1
ATOM 8443 O O . PHE B 1 238 ? 35.734 30.445 111.262 1.000 20.347 217 PHE BBB O 1
ATOM 8460 N N . GLU B 1 239 ? 36.934 31.540 109.674 1.000 22.671 218 GLU BBB N 1
ATOM 8461 C CA . GLU B 1 239 ? 35.753 32.122 108.977 1.000 25.120 218 GLU BBB CA 1
ATOM 8462 C C . GLU B 1 239 ? 34.864 30.984 108.454 1.000 27.195 218 GLU BBB C 1
ATOM 8463 O O . GLU B 1 239 ? 33.625 31.047 108.639 1.000 30.604 218 GLU BBB O 1
ATOM 8469 N N . ARG B 1 240 ? 35.481 29.979 107.829 1.000 25.776 219 ARG BBB N 1
ATOM 8470 C CA . ARG B 1 240 ? 34.789 28.837 107.185 1.000 24.805 219 ARG BBB CA 1
ATOM 8471 C C . ARG B 1 240 ? 35.000 27.568 108.018 1.000 24.789 219 ARG BBB C 1
ATOM 8472 O O . ARG B 1 240 ? 34.101 27.185 108.782 1.000 27.905 219 ARG BBB O 1
ATOM 8493 N N . CYS B 1 241 ? 36.143 26.919 107.874 1.000 20.298 220 CYS BBB N 1
ATOM 8494 C CA . CYS B 1 241 ? 36.577 25.833 108.789 1.000 19.031 220 CYS BBB CA 1
ATOM 8495 C C . CYS B 1 241 ? 38.101 25.778 108.709 1.000 17.286 220 CYS BBB C 1
ATOM 8496 O O . CYS B 1 241 ? 38.677 26.449 107.834 1.000 17.750 220 CYS BBB O 1
ATOM 8504 N N . PHE B 1 242 ? 38.722 25.089 109.643 1.000 14.821 221 PHE BBB N 1
ATOM 8505 C CA . PHE B 1 242 ? 40.196 24.953 109.681 1.000 14.835 221 PHE BBB CA 1
ATOM 8506 C C . PHE B 1 242 ? 40.669 24.436 108.308 1.000 15.209 221 PHE BBB C 1
ATOM 8507 O O . PHE B 1 242 ? 41.565 25.034 107.686 1.000 15.935 221 PHE BBB O 1
ATOM 8524 N N . GLY B 1 243 ? 40.098 23.332 107.854 1.000 14.932 222 GLY BBB N 1
ATOM 8525 C CA . GLY B 1 243 ? 40.341 22.808 106.497 1.000 14.617 222 GLY BBB CA 1
ATOM 8526 C C . GLY B 1 243 ? 41.594 21.958 106.375 1.000 15.146 222 GLY BBB C 1
ATOM 8527 O O . GLY B 1 243 ? 41.885 21.467 105.250 1.000 14.019 222 GLY BBB O 1
ATOM 8531 N N . LEU B 1 244 ? 42.284 21.681 107.476 1.000 15.004 223 LEU BBB N 1
ATOM 8532 C CA . LEU B 1 244 ? 43.536 20.880 107.447 1.000 14.299 223 LEU BBB CA 1
ATOM 8533 C C . LEU B 1 244 ? 43.463 19.796 108.517 1.000 15.101 223 LEU BBB C 1
ATOM 8534 O O . LEU B 1 244 ? 42.850 20.039 109.562 1.000 15.515 223 LEU BBB O 1
ATOM 8550 N N . LYS B 1 245 ? 44.102 18.663 108.262 1.000 15.183 224 LYS BBB N 1
ATOM 8551 C CA . LYS B 1 245 ? 44.180 17.534 109.214 1.000 15.713 224 LYS BBB CA 1
ATOM 8552 C C . LYS B 1 245 ? 45.504 17.632 109.948 1.000 15.944 224 LYS BBB C 1
ATOM 8553 O O . LYS B 1 245 ? 46.529 17.773 109.268 1.000 14.598 224 LYS BBB O 1
ATOM 8572 N N . VAL B 1 246 ? 45.461 17.586 111.278 1.000 14.803 225 VAL BBB N 1
ATOM 8573 C CA . VAL B 1 246 ? 46.684 17.678 112.118 1.000 15.392 225 VAL BBB CA 1
ATOM 8574 C C . VAL B 1 246 ? 46.641 16.618 113.222 1.000 17.343 225 VAL BBB C 1
ATOM 8575 O O . VAL B 1 246 ? 47.507 16.673 114.101 1.000 20.020 225 VAL BBB O 1
ATOM 8588 N N . GLY B 1 247 ? 45.699 15.679 113.185 1.000 19.501 226 GLY BBB N 1
ATOM 8589 C CA . GLY B 1 247 ? 45.616 14.653 114.241 1.000 23.249 226 GLY BBB CA 1
ATOM 8590 C C . GLY B 1 247 ? 44.754 15.144 115.388 1.000 23.550 226 GLY BBB C 1
ATOM 8591 O O . GLY B 1 247 ? 44.249 16.274 115.308 1.000 25.591 226 GLY BBB O 1
ATOM 8595 N N . SER B 1 248 ? 44.613 14.330 116.431 1.000 23.163 227 SER BBB N 1
ATOM 8596 C CA . SER B 1 248 ? 43.557 14.477 117.458 1.000 22.990 227 SER BBB CA 1
ATOM 8597 C C . SER B 1 248 ? 43.980 15.549 118.459 1.000 20.596 227 SER BBB C 1
ATOM 8598 O O . SER B 1 248 ? 43.107 16.115 119.102 1.000 21.333 227 SER BBB O 1
ATOM 8606 N N . GLU B 1 249 ? 45.282 15.759 118.627 1.000 18.320 228 GLU BBB N 1
ATOM 8607 C CA . GLU B 1 249 ? 45.817 16.719 119.624 1.000 18.172 228 GLU BBB CA 1
ATOM 8608 C C . GLU B 1 249 ? 47.095 17.335 119.063 1.000 17.927 228 GLU BBB C 1
ATOM 8609 O O . GLU B 1 249 ? 47.861 16.601 118.415 1.000 17.585 228 GLU BBB O 1
ATOM 8615 N N . PHE B 1 250 ? 47.275 18.632 119.278 1.000 16.158 229 PHE BBB N 1
ATOM 8616 C CA . PHE B 1 250 ? 48.553 19.331 118.996 1.000 15.540 229 PHE BBB CA 1
ATOM 8617 C C . PHE B 1 250 ? 48.769 20.421 120.042 1.000 15.731 229 PHE BBB C 1
ATOM 8618 O O . PHE B 1 250 ? 47.812 21.012 120.529 1.000 15.199 229 PHE BBB O 1
ATOM 8635 N N . GLU B 1 251 ? 50.027 20.729 120.326 1.000 15.331 230 GLU BBB N 1
ATOM 8636 C CA . GLU B 1 251 ? 50.368 21.740 121.342 1.000 16.476 230 GLU BBB CA 1
ATOM 8637 C C . GLU B 1 251 ? 51.237 22.819 120.704 1.000 16.661 230 GLU BBB C 1
ATOM 8638 O O . GLU B 1 251 ? 52.160 22.476 119.946 1.000 16.277 230 GLU BBB O 1
ATOM 8650 N N . VAL B 1 252 ? 50.999 24.084 121.063 1.000 15.234 231 VAL BBB N 1
ATOM 8651 C CA . VAL B 1 252 ? 51.825 25.232 120.612 1.000 15.763 231 VAL BBB CA 1
ATOM 8652 C C . VAL B 1 252 ? 51.873 26.265 121.737 1.000 15.746 231 VAL BBB C 1
ATOM 8653 O O . VAL B 1 252 ? 50.893 26.365 122.488 1.000 15.813 231 VAL BBB O 1
ATOM 8666 N N . GLY B 1 253 ? 52.935 27.063 121.774 1.000 15.076 232 GLY BBB N 1
ATOM 8667 C CA . GLY B 1 253 ? 53.020 28.228 122.665 1.000 15.966 232 GLY BBB CA 1
ATOM 8668 C C . GLY B 1 253 ? 52.225 29.383 122.095 1.000 16.061 232 GLY BBB C 1
ATOM 8669 O O . GLY B 1 253 ? 52.331 29.638 120.874 1.000 17.237 232 GLY BBB O 1
ATOM 8673 N N . LEU B 1 254 ? 51.461 30.089 122.932 1.000 15.164 233 LEU BBB N 1
ATOM 8674 C CA . LEU B 1 254 ? 50.714 31.301 122.513 1.000 14.616 233 LEU BBB CA 1
ATOM 8675 C C . LEU B 1 254 ? 50.940 32.420 123.529 1.000 13.359 233 LEU BBB C 1
ATOM 8676 O O . LEU B 1 254 ? 51.017 32.136 124.716 1.000 12.245 233 LEU BBB O 1
ATOM 8692 N N . PRO B 1 255 ? 50.973 33.694 123.083 1.000 14.017 234 PRO BBB N 1
ATOM 8693 C CA . PRO B 1 255 ? 51.123 34.839 123.979 1.000 13.757 234 PRO BBB CA 1
ATOM 8694 C C . PRO B 1 255 ? 49.779 35.206 124.621 1.000 14.026 234 PRO BBB C 1
ATOM 8695 O O . PRO B 1 255 ? 49.072 36.026 124.094 1.000 14.963 234 PRO BBB O 1
ATOM 8706 N N . LEU B 1 256 ? 49.474 34.616 125.765 1.000 13.623 235 LEU BBB N 1
ATOM 8707 C CA . LEU B 1 256 ? 48.121 34.726 126.376 1.000 13.669 235 LEU BBB CA 1
ATOM 8708 C C . LEU B 1 256 ? 47.997 36.024 127.182 1.000 14.707 235 LEU BBB C 1
ATOM 8709 O O . LEU B 1 256 ? 46.853 36.446 127.452 1.000 15.051 235 LEU BBB O 1
ATOM 8725 N N . VAL B 1 257 ? 49.104 36.659 127.546 1.000 15.092 236 VAL BBB N 1
ATOM 8726 C CA . VAL B 1 257 ? 49.087 38.028 128.143 1.000 16.160 236 VAL BBB CA 1
ATOM 8727 C C . VAL B 1 257 ? 50.382 38.722 127.730 1.000 16.248 236 VAL BBB C 1
ATOM 8728 O O . VAL B 1 257 ? 51.460 38.133 127.930 1.000 16.144 236 VAL BBB O 1
ATOM 8741 N N . GLY B 1 258 ? 50.262 39.872 127.084 1.000 17.238 237 GLY BBB N 1
ATOM 8742 C CA . GLY B 1 258 ? 51.406 40.558 126.457 1.000 16.711 237 GLY BBB CA 1
ATOM 8743 C C . GLY B 1 258 ? 52.175 39.587 125.583 1.000 17.167 237 GLY BBB C 1
ATOM 8744 O O . GLY B 1 258 ? 51.540 38.916 124.757 1.000 16.813 237 GLY BBB O 1
ATOM 8748 N N . LYS B 1 259 ? 53.500 39.474 125.779 1.000 16.748 238 LYS BBB N 1
ATOM 8749 C CA . LYS B 1 259 ? 54.341 38.516 125.017 1.000 16.405 238 LYS BBB CA 1
ATOM 8750 C C . LYS B 1 259 ? 54.570 37.214 125.801 1.000 16.536 238 LYS BBB C 1
ATOM 8751 O O . LYS B 1 259 ? 55.303 36.354 125.294 1.000 15.840 238 LYS BBB O 1
ATOM 8770 N N . THR B 1 260 ? 53.925 37.030 126.955 1.000 15.823 239 THR BBB N 1
ATOM 8771 C CA . THR B 1 260 ? 54.142 35.824 127.796 1.000 16.621 239 THR BBB CA 1
ATOM 8772 C C . THR B 1 260 ? 53.582 34.592 127.080 1.000 16.790 239 THR BBB C 1
ATOM 8773 O O . THR B 1 260 ? 52.364 34.556 126.865 1.000 15.455 239 THR BBB O 1
ATOM 8784 N N . LYS B 1 261 ? 54.439 33.631 126.765 1.000 16.474 240 LYS BBB N 1
ATOM 8785 C CA . LYS B 1 261 ? 54.062 32.419 126.001 1.000 18.081 240 LYS BBB CA 1
ATOM 8786 C C . LYS B 1 261 ? 53.614 31.336 126.971 1.000 17.480 240 LYS BBB C 1
ATOM 8787 O O . LYS B 1 261 ? 54.272 31.120 128.012 1.000 18.884 240 LYS BBB O 1
ATOM 8806 N N . VAL B 1 262 ? 52.475 30.729 126.669 1.000 16.272 241 VAL BBB N 1
ATOM 8807 C CA . VAL B 1 262 ? 51.924 29.594 127.452 1.000 16.577 241 VAL BBB CA 1
ATOM 8808 C C . VAL B 1 262 ? 51.611 28.464 126.468 1.000 16.627 241 VAL BBB C 1
ATOM 8809 O O . VAL B 1 262 ? 51.064 28.753 125.391 1.000 14.419 241 VAL BBB O 1
ATOM 8822 N N . SER B 1 263 ? 51.958 27.235 126.820 1.000 16.620 242 SER BBB N 1
ATOM 8823 C CA . SER B 1 263 ? 51.653 26.048 125.983 1.000 17.577 242 SER BBB CA 1
ATOM 8824 C C . SER B 1 263 ? 50.161 25.753 126.074 1.000 16.051 242 SER BBB C 1
ATOM 8825 O O . SER B 1 263 ? 49.611 25.724 127.188 1.000 17.060 242 SER BBB O 1
ATOM 8833 N N . VAL B 1 264 ? 49.533 25.532 124.924 1.000 14.749 243 VAL BBB N 1
ATOM 8834 C CA . VAL B 1 264 ? 48.087 25.209 124.812 1.000 14.424 243 VAL BBB CA 1
ATOM 8835 C C . VAL B 1 264 ? 47.967 23.992 123.901 1.000 14.877 243 VAL BBB C 1
ATOM 8836 O O . VAL B 1 264 ? 48.560 24.026 122.822 1.000 13.997 243 VAL BBB O 1
ATOM 8849 N N . GLN B 1 265 ? 47.202 22.992 124.329 1.000 15.398 244 GLN BBB N 1
ATOM 8850 C CA . GLN B 1 265 ? 46.956 21.740 123.583 1.000 16.520 244 GLN BBB CA 1
ATOM 8851 C C . GLN B 1 265 ? 45.554 21.816 122.993 1.000 15.935 244 GLN BBB C 1
ATOM 8852 O O . GLN B 1 265 ? 44.566 21.931 123.751 1.000 16.361 244 GLN BBB O 1
ATOM 8866 N N . PHE B 1 266 ? 45.472 21.758 121.674 1.000 14.963 245 PHE BBB N 1
ATOM 8867 C CA . PHE B 1 266 ? 44.209 21.893 120.915 1.000 14.549 245 PHE BBB CA 1
ATOM 8868 C C . PHE B 1 266 ? 43.769 20.540 120.381 1.000 15.956 245 PHE BBB C 1
ATOM 8869 O O . PHE B 1 266 ? 44.597 19.712 119.987 1.000 15.521 245 PHE BBB O 1
ATOM 8886 N N . SER B 1 267 ? 42.457 20.340 120.337 1.000 16.701 246 SER BBB N 1
ATOM 8887 C CA A SER B 1 267 ? 41.852 19.100 119.805 0.500 17.867 246 SER BBB CA 1
ATOM 8888 C CA B SER B 1 267 ? 41.855 19.099 119.799 0.500 17.842 246 SER BBB CA 1
ATOM 8889 C C . SER B 1 267 ? 40.653 19.471 118.941 1.000 17.802 246 SER BBB C 1
ATOM 8890 O O . SER B 1 267 ? 39.679 20.021 119.485 1.000 20.021 246 SER BBB O 1
ATOM 8904 N N . GLY B 1 268 ? 40.757 19.196 117.651 1.000 18.352 247 GLY BBB N 1
ATOM 8905 C CA . GLY B 1 268 ? 39.653 19.498 116.736 1.000 18.748 247 GLY BBB CA 1
ATOM 8906 C C . GLY B 1 268 ? 39.704 18.593 115.533 1.000 18.845 247 GLY BBB C 1
ATOM 8907 O O . GLY B 1 268 ? 40.333 17.521 115.614 1.000 19.071 247 GLY BBB O 1
ATOM 8911 N N . SER B 1 269 ? 39.030 19.008 114.474 1.000 18.551 248 SER BBB N 1
ATOM 8912 C CA . SER B 1 269 ? 38.990 18.297 113.173 1.000 20.082 248 SER BBB CA 1
ATOM 8913 C C . SER B 1 269 ? 39.073 19.352 112.086 1.000 18.396 248 SER BBB C 1
ATOM 8914 O O . SER B 1 269 ? 38.894 20.552 112.378 1.000 17.205 248 SER BBB O 1
ATOM 8922 N N . TRP B 1 270 ? 39.329 18.921 110.858 1.000 18.773 249 TRP BBB N 1
ATOM 8923 C CA . TRP B 1 270 ? 39.448 19.866 109.720 1.000 17.555 249 TRP BBB CA 1
ATOM 8924 C C . TRP B 1 270 ? 38.124 20.600 109.494 1.000 16.560 249 TRP BBB C 1
ATOM 8925 O O . TRP B 1 270 ? 38.145 21.742 108.990 1.000 18.290 249 TRP BBB O 1
ATOM 8946 N N . LYS B 1 271 ? 37.005 20.003 109.889 1.000 18.097 250 LYS BBB N 1
ATOM 8947 C CA . LYS B 1 271 ? 35.667 20.611 109.658 1.000 19.186 250 LYS BBB CA 1
ATOM 8948 C C . LYS B 1 271 ? 35.315 21.628 110.748 1.000 19.310 250 LYS BBB C 1
ATOM 8949 O O . LYS B 1 271 ? 34.297 22.314 110.560 1.000 20.026 250 LYS BBB O 1
ATOM 8968 N N . SER B 1 272 ? 36.125 21.732 111.800 1.000 20.944 251 SER BBB N 1
ATOM 8969 C CA . SER B 1 272 ? 35.919 22.656 112.950 1.000 21.395 251 SER BBB CA 1
ATOM 8970 C C . SER B 1 272 ? 36.005 24.114 112.482 1.000 20.055 251 SER BBB C 1
ATOM 8971 O O . SER B 1 272 ? 36.998 24.451 111.832 1.000 20.413 251 SER BBB O 1
ATOM 8979 N N . SER B 1 273 ? 35.051 24.956 112.881 1.000 19.176 252 SER BBB N 1
ATOM 8980 C CA . SER B 1 273 ? 35.157 26.430 112.795 1.000 18.791 252 SER BBB CA 1
ATOM 8981 C C . SER B 1 273 ? 35.696 26.972 114.129 1.000 17.942 252 SER BBB C 1
ATOM 8982 O O . SER B 1 273 ? 36.159 28.115 114.152 1.000 17.617 252 SER BBB O 1
ATOM 8990 N N . THR B 1 274 ? 35.637 26.170 115.184 1.000 18.362 253 THR BBB N 1
ATOM 8991 C CA . THR B 1 274 ? 36.109 26.514 116.553 1.000 19.992 253 THR BBB CA 1
ATOM 8992 C C . THR B 1 274 ? 36.859 25.316 117.135 1.000 20.202 253 THR BBB C 1
ATOM 8993 O O . THR B 1 274 ? 36.247 24.243 117.280 1.000 20.338 253 THR BBB O 1
ATOM 9004 N N . ILE B 1 275 ? 38.134 25.487 117.465 1.000 17.646 254 ILE BBB N 1
ATOM 9005 C CA . ILE B 1 275 ? 38.982 24.397 118.015 1.000 17.967 254 ILE BBB CA 1
ATOM 9006 C C . ILE B 1 275 ? 39.288 24.757 119.458 1.000 18.079 254 ILE BBB C 1
ATOM 9007 O O . ILE B 1 275 ? 39.990 25.767 119.699 1.000 17.313 254 ILE BBB O 1
ATOM 9023 N N . LYS B 1 276 ? 38.798 23.956 120.389 1.000 17.651 255 LYS BBB N 1
ATOM 9024 C CA . LYS B 1 276 ? 39.001 24.216 121.826 1.000 18.622 255 LYS BBB CA 1
ATOM 9025 C C . LYS B 1 276 ? 40.435 23.832 122.220 1.000 17.508 255 LYS BBB C 1
ATOM 9026 O O . LYS B 1 276 ? 40.944 22.782 121.756 1.000 16.877 255 LYS BBB O 1
ATOM 9045 N N . GLY B 1 277 ? 41.041 24.636 123.095 1.000 16.571 256 GLY BBB N 1
ATOM 9046 C CA . GLY B 1 277 ? 42.365 24.346 123.662 1.000 17.064 256 GLY BBB CA 1
ATOM 9047 C C . GLY B 1 277 ? 42.315 24.164 125.174 1.000 17.674 256 GLY BBB C 1
ATOM 9048 O O . GLY B 1 277 ? 41.357 24.659 125.825 1.000 18.426 256 GLY BBB O 1
ATOM 9052 N N . GLU B 1 278 ? 43.289 23.429 125.694 1.000 17.667 257 GLU BBB N 1
ATOM 9053 C CA . GLU B 1 278 ? 43.543 23.254 127.149 1.000 18.977 257 GLU BBB CA 1
ATOM 9054 C C . GLU B 1 278 ? 44.828 24.025 127.438 1.000 17.645 257 GLU BBB C 1
ATOM 9055 O O . GLU B 1 278 ? 45.887 23.685 126.855 1.000 16.308 257 GLU BBB O 1
ATOM 9067 N N . VAL B 1 279 ? 44.775 25.018 128.327 1.000 17.005 258 VAL BBB N 1
ATOM 9068 C CA . VAL B 1 279 ? 46.003 25.771 128.713 1.000 16.278 258 VAL BBB CA 1
ATOM 9069 C C . VAL B 1 279 ? 46.796 24.886 129.678 1.000 17.110 258 VAL BBB C 1
ATOM 9070 O O . VAL B 1 279 ? 46.199 24.443 130.659 1.000 19.076 258 VAL BBB O 1
ATOM 9083 N N . ARG B 1 280 ? 48.064 24.608 129.377 1.000 18.095 259 ARG BBB N 1
ATOM 9084 C CA . ARG B 1 280 ? 48.810 23.487 130.001 1.000 20.208 259 ARG BBB CA 1
ATOM 9085 C C . ARG B 1 280 ? 49.439 23.922 131.316 1.000 20.416 259 ARG BBB C 1
ATOM 9086 O O . ARG B 1 280 ? 49.617 23.049 132.171 1.000 21.150 259 ARG BBB O 1
ATOM 9107 N N . THR B 1 281 ? 49.826 25.196 131.447 1.000 19.912 260 THR BBB N 1
ATOM 9108 C CA . THR B 1 281 ? 50.566 25.691 132.639 1.000 21.592 260 THR BBB CA 1
ATOM 9109 C C . THR B 1 281 ? 49.970 27.008 133.155 1.000 21.664 260 THR BBB C 1
ATOM 9110 O O . THR B 1 281 ? 49.176 27.658 132.448 1.000 20.077 260 THR BBB O 1
ATOM 9121 N N . SER B 1 282 ? 50.429 27.401 134.339 1.000 20.209 261 SER BBB N 1
ATOM 9122 C CA . SER B 1 282 ? 50.017 28.643 135.023 1.000 21.662 261 SER BBB CA 1
ATOM 9123 C C . SER B 1 282 ? 51.146 29.118 135.941 1.000 21.903 261 SER BBB C 1
ATOM 9124 O O . SER B 1 282 ? 51.855 28.250 136.486 1.000 21.655 261 SER BBB O 1
ATOM 9132 N N . ALA B 1 283 ? 51.310 30.438 136.109 1.000 23.081 262 ALA BBB N 1
ATOM 9133 C CA . ALA B 1 283 ? 52.170 31.015 137.169 1.000 22.142 262 ALA BBB CA 1
ATOM 9134 C C . ALA B 1 283 ? 51.299 31.540 138.315 1.000 21.194 262 ALA BBB C 1
ATOM 9135 O O . ALA B 1 283 ? 51.862 32.216 139.175 1.000 24.077 262 ALA BBB O 1
ATOM 9142 N N . VAL B 1 284 ? 50.016 31.172 138.391 1.000 20.390 263 VAL BBB N 1
ATOM 9143 C CA . VAL B 1 284 ? 49.186 31.471 139.598 1.000 20.131 263 VAL BBB CA 1
ATOM 9144 C C . VAL B 1 284 ? 48.810 30.162 140.286 1.000 20.799 263 VAL BBB C 1
ATOM 9145 O O . VAL B 1 284 ? 49.018 29.078 139.704 1.000 22.854 263 VAL BBB O 1
ATOM 9158 N N . LYS B 1 285 ? 48.311 30.275 141.517 1.000 21.193 264 LYS BBB N 1
ATOM 9159 C CA . LYS B 1 285 ? 47.867 29.130 142.335 1.000 21.377 264 LYS BBB CA 1
ATOM 9160 C C . LYS B 1 285 ? 46.341 29.101 142.357 1.000 20.879 264 LYS BBB C 1
ATOM 9161 O O . LYS B 1 285 ? 45.714 30.185 142.429 1.000 19.733 264 LYS BBB O 1
ATOM 9180 N N . VAL B 1 286 ? 45.773 27.900 142.317 1.000 20.882 265 VAL BBB N 1
ATOM 9181 C CA . VAL B 1 286 ? 44.329 27.659 142.596 1.000 21.666 265 VAL BBB CA 1
ATOM 9182 C C . VAL B 1 286 ? 44.194 27.023 143.983 1.000 22.254 265 VAL BBB C 1
ATOM 9183 O O . VAL B 1 286 ? 43.091 26.996 144.466 1.000 23.085 265 VAL BBB O 1
ATOM 9196 N N . GLN B 1 287 ? 45.303 26.571 144.580 1.000 23.811 266 GLN BBB N 1
ATOM 9197 C CA . GLN B 1 287 ? 45.367 26.044 145.972 1.000 27.704 266 GLN BBB CA 1
ATOM 9198 C C . GLN B 1 287 ? 46.362 26.895 146.743 1.000 25.170 266 GLN BBB C 1
ATOM 9199 O O . GLN B 1 287 ? 47.556 26.841 146.421 1.000 24.504 266 GLN BBB O 1
ATOM 9213 N N . ILE B 1 288 ? 45.875 27.721 147.661 1.000 24.227 267 ILE BBB N 1
ATOM 9214 C CA . ILE B 1 288 ? 46.745 28.693 148.376 1.000 24.357 267 ILE BBB CA 1
ATOM 9215 C C . ILE B 1 288 ? 46.811 28.279 149.841 1.000 23.952 267 ILE BBB C 1
ATOM 9216 O O . ILE B 1 288 ? 45.759 28.001 150.398 1.000 23.195 267 ILE BBB O 1
ATOM 9232 N N . ASN B 1 289 ? 48.028 28.200 150.382 1.000 25.687 268 ASN BBB N 1
ATOM 9233 C CA A ASN B 1 289 ? 48.273 28.005 151.835 0.600 26.484 268 ASN BBB CA 1
ATOM 9234 C CA B ASN B 1 289 ? 48.296 27.982 151.829 0.400 26.027 268 ASN BBB CA 1
ATOM 9235 C C . ASN B 1 289 ? 49.273 29.074 152.284 1.000 25.523 268 ASN BBB C 1
ATOM 9236 O O . ASN B 1 289 ? 50.501 28.890 152.064 1.000 28.087 268 ASN BBB O 1
ATOM 9256 N N . GLU B 1 290 ? 48.769 30.151 152.881 1.000 24.899 269 GLU BBB N 1
ATOM 9257 C CA . GLU B 1 290 ? 49.565 31.383 153.119 1.000 24.863 269 GLU BBB CA 1
ATOM 9258 C C . GLU B 1 290 ? 49.977 31.459 154.591 1.000 26.468 269 GLU BBB C 1
ATOM 9259 O O . GLU B 1 290 ? 49.098 31.309 155.446 1.000 26.102 269 GLU BBB O 1
ATOM 9271 N N . HIS B 1 291 ? 51.268 31.687 154.850 1.000 26.146 270 HIS BBB N 1
ATOM 9272 C CA . HIS B 1 291 ? 51.808 32.029 156.191 1.000 26.131 270 HIS BBB CA 1
ATOM 9273 C C . HIS B 1 291 ? 51.196 33.354 156.640 1.000 25.239 270 HIS BBB C 1
ATOM 9274 O O . HIS B 1 291 ? 51.308 34.343 155.888 1.000 24.150 270 HIS BBB O 1
ATOM 9289 N N . VAL B 1 292 ? 50.579 33.366 157.817 1.000 25.432 271 VAL BBB N 1
ATOM 9290 C CA . VAL B 1 292 ? 49.962 34.583 158.400 1.000 25.167 271 VAL BBB CA 1
ATOM 9291 C C . VAL B 1 292 ? 50.334 34.635 159.876 1.000 25.852 271 VAL BBB C 1
ATOM 9292 O O . VAL B 1 292 ? 50.457 33.577 160.521 1.000 28.530 271 VAL BBB O 1
ATOM 9305 N N . THR B 1 293 ? 50.551 35.833 160.380 1.000 26.895 272 THR BBB N 1
ATOM 9306 C CA . THR B 1 293 ? 50.665 36.088 161.836 1.000 25.780 272 THR BBB CA 1
ATOM 9307 C C . THR B 1 293 ? 49.386 36.811 162.221 1.000 24.918 272 THR BBB C 1
ATOM 9308 O O . THR B 1 293 ? 49.130 37.868 161.622 1.000 28.857 272 THR BBB O 1
ATOM 9319 N N . ILE B 1 294 ? 48.590 36.248 163.130 1.000 22.694 273 ILE BBB N 1
ATOM 9320 C CA . ILE B 1 294 ? 47.308 36.866 163.558 1.000 22.026 273 ILE BBB CA 1
ATOM 9321 C C . ILE B 1 294 ? 47.550 37.551 164.892 1.000 22.723 273 ILE BBB C 1
ATOM 9322 O O . ILE B 1 294 ? 47.932 36.872 165.845 1.000 21.221 273 ILE BBB O 1
ATOM 9338 N N . PRO B 1 295 ? 47.370 38.889 164.979 1.000 24.281 274 PRO BBB N 1
ATOM 9339 C CA . PRO B 1 295 ? 47.609 39.613 166.226 1.000 23.942 274 PRO BBB CA 1
ATOM 9340 C C . PRO B 1 295 ? 46.663 39.152 167.326 1.000 23.650 274 PRO BBB C 1
ATOM 9341 O O . PRO B 1 295 ? 45.572 38.644 167.049 1.000 23.089 274 PRO BBB O 1
ATOM 9352 N N . PRO B 1 296 ? 47.039 39.383 168.607 1.000 24.730 275 PRO BBB N 1
ATOM 9353 C CA . PRO B 1 296 ? 46.198 39.002 169.737 1.000 25.691 275 PRO BBB CA 1
ATOM 9354 C C . PRO B 1 296 ? 44.769 39.545 169.602 1.000 25.326 275 PRO BBB C 1
ATOM 9355 O O . PRO B 1 296 ? 44.638 40.732 169.354 1.000 27.899 275 PRO BBB O 1
ATOM 9366 N N . GLY B 1 297 ? 43.750 38.697 169.763 1.000 24.743 276 GLY BBB N 1
ATOM 9367 C CA . GLY B 1 297 ? 42.344 39.128 169.841 1.000 26.711 276 GLY BBB CA 1
ATOM 9368 C C . GLY B 1 297 ? 41.722 39.472 168.493 1.000 28.893 276 GLY BBB C 1
ATOM 9369 O O . GLY B 1 297 ? 40.530 39.806 168.478 1.000 31.639 276 GLY BBB O 1
ATOM 9373 N N . LYS B 1 298 ? 42.479 39.369 167.394 1.000 28.063 277 LYS BBB N 1
ATOM 9374 C CA . LYS B 1 298 ? 42.065 39.863 166.059 1.000 26.941 277 LYS BBB CA 1
ATOM 9375 C C . LYS B 1 298 ? 41.544 38.714 165.187 1.000 26.043 277 LYS BBB C 1
ATOM 9376 O O . LYS B 1 298 ? 41.894 37.549 165.421 1.000 24.287 277 LYS BBB O 1
ATOM 9395 N N . CYS B 1 299 ? 40.719 39.064 164.202 1.000 25.462 278 CYS BBB N 1
ATOM 9396 C CA . CYS B 1 299 ? 40.160 38.153 163.176 1.000 25.572 278 CYS BBB CA 1
ATOM 9397 C C . CYS B 1 299 ? 40.557 38.668 161.788 1.000 24.186 278 CYS BBB C 1
ATOM 9398 O O . CYS B 1 299 ? 40.405 39.876 161.532 1.000 25.974 278 CYS BBB O 1
ATOM 9406 N N . VAL B 1 300 ? 41.068 37.781 160.941 1.000 22.775 279 VAL BBB N 1
ATOM 9407 C CA . VAL B 1 300 ? 41.585 38.179 159.605 1.000 21.221 279 VAL BBB CA 1
ATOM 9408 C C . VAL B 1 300 ? 41.096 37.193 158.553 1.000 21.162 279 VAL BBB C 1
ATOM 9409 O O . VAL B 1 300 ? 40.613 36.107 158.890 1.000 19.815 279 VAL BBB O 1
ATOM 9422 N N . GLN B 1 301 ? 41.257 37.576 157.291 1.000 20.307 280 GLN BBB N 1
ATOM 9423 C CA . GLN B 1 301 ? 41.104 36.640 156.151 1.000 20.872 280 GLN BBB CA 1
ATOM 9424 C C . GLN B 1 301 ? 42.223 36.951 155.165 1.000 19.520 280 GLN BBB C 1
ATOM 9425 O O . GLN B 1 301 ? 42.908 37.952 155.352 1.000 18.218 280 GLN BBB O 1
ATOM 9439 N N . ILE B 1 302 ? 42.458 36.071 154.207 1.000 19.745 281 ILE BBB N 1
ATOM 9440 C CA . ILE B 1 302 ? 43.363 36.437 153.089 1.000 21.083 281 ILE BBB CA 1
ATOM 9441 C C . ILE B 1 302 ? 42.487 36.885 151.925 1.000 18.790 281 ILE BBB C 1
ATOM 9442 O O . ILE B 1 302 ? 41.405 36.328 151.689 1.000 19.269 281 ILE BBB O 1
ATOM 9458 N N . ARG B 1 303 ? 42.948 37.923 151.265 1.000 18.263 282 ARG BBB N 1
ATOM 9459 C CA . ARG B 1 303 ? 42.363 38.408 150.001 1.000 17.781 282 ARG BBB CA 1
ATOM 9460 C C . ARG B 1 303 ? 43.311 38.007 148.887 1.000 17.805 282 ARG BBB C 1
ATOM 9461 O O . ARG B 1 303 ? 44.520 38.334 149.001 1.000 17.504 282 ARG BBB O 1
ATOM 9482 N N . ILE B 1 304 ? 42.771 37.321 147.884 1.000 16.930 283 ILE BBB N 1
ATOM 9483 C CA A ILE B 1 304 ? 43.559 36.911 146.694 0.500 16.844 283 ILE BBB CA 1
ATOM 9484 C CA B ILE B 1 304 ? 43.547 36.894 146.685 0.500 17.117 283 ILE BBB CA 1
ATOM 9485 C C . ILE B 1 304 ? 43.111 37.791 145.526 1.000 17.210 283 ILE BBB C 1
ATOM 9486 O O . ILE B 1 304 ? 41.897 37.856 145.261 1.000 18.349 283 ILE BBB O 1
ATOM 9516 N N . ASP B 1 305 ? 44.062 38.478 144.912 1.000 15.109 284 ASP BBB N 1
ATOM 9517 C CA . ASP B 1 305 ? 43.802 39.303 143.710 1.000 15.506 284 ASP BBB CA 1
ATOM 9518 C C . ASP B 1 305 ? 44.541 38.642 142.556 1.000 15.175 284 ASP BBB C 1
ATOM 9519 O O . ASP B 1 305 ? 45.779 38.535 142.606 1.000 15.367 284 ASP BBB O 1
ATOM 9528 N N . THR B 1 306 ? 43.812 38.209 141.543 1.000 14.726 285 THR BBB N 1
ATOM 9529 C CA . THR B 1 306 ? 44.428 37.512 140.390 1.000 14.651 285 THR BBB CA 1
ATOM 9530 C C . THR B 1 306 ? 44.011 38.257 139.131 1.000 14.278 285 THR BBB C 1
ATOM 9531 O O . THR B 1 306 ? 42.812 38.439 138.917 1.000 14.004 285 THR BBB O 1
ATOM 9542 N N . ARG B 1 307 ? 44.956 38.640 138.287 1.000 14.854 286 ARG BBB N 1
ATOM 9543 C CA . ARG B 1 307 ? 44.616 39.329 137.023 1.000 15.024 286 ARG BBB CA 1
ATOM 9544 C C . ARG B 1 307 ? 44.148 38.302 135.988 1.000 14.590 286 ARG BBB C 1
ATOM 9545 O O . ARG B 1 307 ? 44.712 37.233 135.922 1.000 14.061 286 ARG BBB O 1
ATOM 9566 N N . ARG B 1 308 ? 43.109 38.660 135.246 1.000 14.409 287 ARG BBB N 1
ATOM 9567 C CA . ARG B 1 308 ? 42.571 37.883 134.108 1.000 13.539 287 ARG BBB CA 1
ATOM 9568 C C . ARG B 1 308 ? 42.787 38.699 132.839 1.000 14.245 287 ARG BBB C 1
ATOM 9569 O O . ARG B 1 308 ? 42.393 39.868 132.802 1.000 14.147 287 ARG BBB O 1
ATOM 9590 N N . CYS B 1 309 ? 43.404 38.081 131.843 1.000 13.273 288 CYS BBB N 1
ATOM 9591 C CA . CYS B 1 309 ? 43.576 38.690 130.512 1.000 13.509 288 CYS BBB CA 1
ATOM 9592 C C . CYS B 1 309 ? 42.708 37.913 129.536 1.000 13.665 288 CYS BBB C 1
ATOM 9593 O O . CYS B 1 309 ? 42.999 36.694 129.345 1.000 12.619 288 CYS BBB O 1
ATOM 9601 N N . THR B 1 310 ? 41.654 38.551 129.006 1.000 13.964 289 THR BBB N 1
ATOM 9602 C CA . THR B 1 310 ? 40.857 37.986 127.912 1.000 15.025 289 THR BBB CA 1
ATOM 9603 C C . THR B 1 310 ? 41.333 38.649 126.630 1.000 13.356 289 THR BBB C 1
ATOM 9604 O O . THR B 1 310 ? 41.274 39.858 126.534 1.000 13.888 289 THR BBB O 1
ATOM 9615 N N . LYS B 1 311 ? 41.814 37.863 125.682 1.000 13.753 290 LYS BBB N 1
ATOM 9616 C CA . LYS B 1 311 ? 42.569 38.394 124.540 1.000 13.631 290 LYS BBB CA 1
ATOM 9617 C C . LYS B 1 311 ? 41.955 37.821 123.264 1.000 13.866 290 LYS BBB C 1
ATOM 9618 O O . LYS B 1 311 ? 41.576 36.638 123.241 1.000 14.529 290 LYS BBB O 1
ATOM 9637 N N . THR B 1 312 ? 41.870 38.652 122.240 1.000 14.591 291 THR BBB N 1
ATOM 9638 C CA . THR B 1 312 ? 41.490 38.226 120.875 1.000 16.354 291 THR BBB CA 1
ATOM 9639 C C . THR B 1 312 ? 42.611 38.676 119.955 1.000 17.433 291 THR BBB C 1
ATOM 9640 O O . THR B 1 312 ? 43.005 39.859 120.041 1.000 17.423 291 THR BBB O 1
ATOM 9651 N N . ALA B 1 313 ? 43.116 37.788 119.110 1.000 16.419 292 ALA BBB N 1
ATOM 9652 C CA . ALA B 1 313 ? 44.229 38.168 118.233 1.000 16.626 292 ALA BBB CA 1
ATOM 9653 C C . ALA B 1 313 ? 44.107 37.380 116.946 1.000 16.289 292 ALA BBB C 1
ATOM 9654 O O . ALA B 1 313 ? 44.112 36.157 116.986 1.000 17.420 292 ALA BBB O 1
ATOM 9661 N N . PRO B 1 314 ? 44.025 38.071 115.802 1.000 17.996 293 PRO BBB N 1
ATOM 9662 C CA . PRO B 1 314 ? 44.276 37.427 114.517 1.000 17.110 293 PRO BBB CA 1
ATOM 9663 C C . PRO B 1 314 ? 45.688 36.840 114.545 1.000 16.882 293 PRO BBB C 1
ATOM 9664 O O . PRO B 1 314 ? 46.525 37.399 115.219 1.000 16.286 293 PRO BBB O 1
ATOM 9675 N N . ALA B 1 315 ? 45.938 35.749 113.825 1.000 15.516 294 ALA BBB N 1
ATOM 9676 C CA . ALA B 1 315 ? 47.232 35.043 113.885 1.000 15.635 294 ALA BBB CA 1
ATOM 9677 C C . ALA B 1 315 ? 47.469 34.260 112.596 1.000 15.589 294 ALA BBB C 1
ATOM 9678 O O . ALA B 1 315 ? 46.510 33.993 111.877 1.000 15.835 294 ALA BBB O 1
ATOM 9685 N N . THR B 1 316 ? 48.712 33.892 112.354 1.000 14.355 295 THR BBB N 1
ATOM 9686 C CA . THR B 1 316 ? 49.095 32.972 111.265 1.000 15.223 295 THR BBB CA 1
ATOM 9687 C C . THR B 1 316 ? 49.523 31.637 111.875 1.000 15.251 295 THR BBB C 1
ATOM 9688 O O . THR B 1 316 ? 50.418 31.639 112.767 1.000 15.791 295 THR BBB O 1
ATOM 9699 N N . MET B 1 317 ? 48.930 30.542 111.409 1.000 15.186 296 MET BBB N 1
ATOM 9700 C CA . MET B 1 317 ? 49.414 29.177 111.745 1.000 14.587 296 MET BBB CA 1
ATOM 9701 C C . MET B 1 317 ? 50.481 28.789 110.725 1.000 14.787 296 MET BBB C 1
ATOM 9702 O O . MET B 1 317 ? 50.268 28.977 109.528 1.000 15.040 296 MET BBB O 1
ATOM 9716 N N . TYR B 1 318 ? 51.604 28.288 111.207 1.000 14.027 297 TYR BBB N 1
ATOM 9717 C CA . TYR B 1 318 ? 52.709 27.767 110.377 1.000 14.710 297 TYR BBB CA 1
ATOM 9718 C C . TYR B 1 318 ? 52.646 26.245 110.465 1.000 13.650 297 TYR BBB C 1
ATOM 9719 O O . TYR B 1 318 ? 52.820 25.681 111.546 1.000 14.469 297 TYR BBB O 1
ATOM 9737 N N . LEU B 1 319 ? 52.320 25.597 109.356 1.000 14.030 298 LEU BBB N 1
ATOM 9738 C CA . LEU B 1 319 ? 52.185 24.134 109.320 1.000 14.033 298 LEU BBB CA 1
ATOM 9739 C C . LEU B 1 319 ? 53.185 23.558 108.326 1.000 14.078 298 LEU BBB C 1
ATOM 9740 O O . LEU B 1 319 ? 53.741 24.324 107.497 1.000 15.007 298 LEU BBB O 1
ATOM 9756 N N . ARG B 1 320 ? 53.387 22.253 108.423 1.000 15.318 299 ARG BBB N 1
ATOM 9757 C CA . ARG B 1 320 ? 54.402 21.561 107.613 1.000 15.744 299 ARG BBB CA 1
ATOM 9758 C C . ARG B 1 320 ? 53.891 20.177 107.217 1.000 15.348 299 ARG BBB C 1
ATOM 9759 O O . ARG B 1 320 ? 53.302 19.491 108.044 1.000 14.590 299 ARG BBB O 1
ATOM 9780 N N . THR B 1 321 ? 54.172 19.749 105.987 1.000 16.380 300 THR BBB N 1
ATOM 9781 C CA . THR B 1 321 ? 53.838 18.392 105.505 1.000 17.695 300 THR BBB CA 1
ATOM 9782 C C . THR B 1 321 ? 54.953 17.428 105.913 1.000 17.967 300 THR BBB C 1
ATOM 9783 O O . THR B 1 321 ? 56.085 17.883 106.214 1.000 20.234 300 THR BBB O 1
ATOM 9794 N N . ALA B 1 322 ? 54.675 16.126 105.900 1.000 19.447 301 ALA BBB N 1
ATOM 9795 C CA . ALA B 1 322 ? 55.691 15.088 106.192 1.000 21.783 301 ALA BBB CA 1
ATOM 9796 C C . ALA B 1 322 ? 56.848 15.249 105.193 1.000 24.775 301 ALA BBB C 1
ATOM 9797 O O . ALA B 1 322 ? 57.997 14.915 105.566 1.000 26.461 301 ALA BBB O 1
ATOM 9804 N N . SER B 1 323 ? 56.547 15.705 103.970 1.000 23.560 302 SER BBB N 1
ATOM 9805 C CA . SER B 1 323 ? 57.492 15.917 102.845 1.000 27.097 302 SER BBB CA 1
ATOM 9806 C C . SER B 1 323 ? 58.287 17.214 103.048 1.000 28.690 302 SER BBB C 1
ATOM 9807 O O . SER B 1 323 ? 59.167 17.491 102.209 1.000 32.681 302 SER BBB O 1
ATOM 9815 N N . GLY B 1 324 ? 58.013 17.968 104.126 1.000 25.547 303 GLY BBB N 1
ATOM 9816 C CA . GLY B 1 324 ? 58.748 19.183 104.515 1.000 26.517 303 GLY BBB CA 1
ATOM 9817 C C . GLY B 1 324 ? 58.287 20.442 103.807 1.000 26.221 303 GLY BBB C 1
ATOM 9818 O O . GLY B 1 324 ? 59.020 21.433 103.906 1.000 30.539 303 GLY BBB O 1
ATOM 9822 N N . ILE B 1 325 ? 57.123 20.450 103.158 1.000 25.742 304 ILE BBB N 1
ATOM 9823 C CA . ILE B 1 325 ? 56.536 21.668 102.536 1.000 24.004 304 ILE BBB CA 1
ATOM 9824 C C . ILE B 1 325 ? 55.929 22.523 103.655 1.000 22.010 304 ILE BBB C 1
ATOM 9825 O O . ILE B 1 325 ? 55.168 21.984 104.472 1.000 21.160 304 ILE BBB O 1
ATOM 9841 N N . GLU B 1 326 ? 56.278 23.797 103.697 1.000 21.352 305 GLU BBB N 1
ATOM 9842 C CA . GLU B 1 326 ? 55.783 24.715 104.757 1.000 21.063 305 GLU BBB CA 1
ATOM 9843 C C . GLU B 1 326 ? 54.613 25.500 104.182 1.000 20.268 305 GLU BBB C 1
ATOM 9844 O O . GLU B 1 326 ? 54.769 26.090 103.087 1.000 21.687 305 GLU BBB O 1
ATOM 9856 N N . VAL B 1 327 ? 53.477 25.498 104.876 1.000 17.629 306 VAL BBB N 1
ATOM 9857 C CA . VAL B 1 327 ? 52.242 26.226 104.469 1.000 17.818 306 VAL BBB CA 1
ATOM 9858 C C . VAL B 1 327 ? 51.702 27.036 105.650 1.000 18.430 306 VAL BBB C 1
ATOM 9859 O O . VAL B 1 327 ? 52.134 26.797 106.788 1.000 17.903 306 VAL BBB O 1
ATOM 9872 N N . GLN B 1 328 ? 50.773 27.945 105.383 1.000 18.321 307 GLN BBB N 1
ATOM 9873 C CA . GLN B 1 328 ? 50.247 28.908 106.388 1.000 19.162 307 GLN BBB CA 1
ATOM 9874 C C . GLN B 1 328 ? 48.730 28.979 106.267 1.000 20.713 307 GLN BBB C 1
ATOM 9875 O O . GLN B 1 328 ? 48.195 28.843 105.142 1.000 22.269 307 GLN BBB O 1
ATOM 9889 N N . ARG B 1 329 ? 48.062 29.204 107.391 1.000 18.904 308 ARG BBB N 1
ATOM 9890 C CA . ARG B 1 329 ? 46.591 29.371 107.493 1.000 19.452 308 ARG BBB CA 1
ATOM 9891 C C . ARG B 1 329 ? 46.340 30.499 108.490 1.000 19.079 308 ARG BBB C 1
ATOM 9892 O O . ARG B 1 329 ? 46.916 30.414 109.589 1.000 19.630 308 ARG BBB O 1
ATOM 9913 N N . GLU B 1 330 ? 45.466 31.456 108.163 1.000 17.410 309 GLU BBB N 1
ATOM 9914 C CA . GLU B 1 330 ? 45.045 32.499 109.136 1.000 18.025 309 GLU BBB CA 1
ATOM 9915 C C . GLU B 1 330 ? 44.063 31.893 110.143 1.000 16.789 309 GLU BBB C 1
ATOM 9916 O O . GLU B 1 330 ? 43.277 30.981 109.805 1.000 15.586 309 GLU BBB O 1
ATOM 9928 N N . THR B 1 331 ? 44.088 32.397 111.370 1.000 16.052 310 THR BBB N 1
ATOM 9929 C CA . THR B 1 331 ? 43.140 31.999 112.430 1.000 16.146 310 THR BBB CA 1
ATOM 9930 C C . THR B 1 331 ? 42.930 33.191 113.358 1.000 15.595 310 THR BBB C 1
ATOM 9931 O O . THR B 1 331 ? 43.548 34.241 113.160 1.000 16.890 310 THR BBB O 1
ATOM 9942 N N . THR B 1 332 ? 42.041 33.031 114.318 1.000 16.162 311 THR BBB N 1
ATOM 9943 C CA . THR B 1 332 ? 41.838 33.990 115.419 1.000 16.577 311 THR BBB CA 1
ATOM 9944 C C . THR B 1 332 ? 42.023 33.202 116.711 1.000 15.452 311 THR BBB C 1
ATOM 9945 O O . THR B 1 332 ? 41.385 32.151 116.858 1.000 15.053 311 THR BBB O 1
ATOM 9956 N N . VAL B 1 333 ? 42.917 33.669 117.583 1.000 15.477 312 VAL BBB N 1
ATOM 9957 C CA . VAL B 1 333 ? 43.118 33.098 118.942 1.000 14.447 312 VAL BBB CA 1
ATOM 9958 C C . VAL B 1 333 ? 42.308 33.904 119.951 1.000 13.813 312 VAL BBB C 1
ATOM 9959 O O . VAL B 1 333 ? 42.501 35.127 120.018 1.000 14.041 312 VAL BBB O 1
ATOM 9972 N N . THR B 1 334 ? 41.424 33.246 120.697 1.000 14.431 313 THR BBB N 1
ATOM 9973 C CA . THR B 1 334 ? 40.667 33.853 121.818 1.000 14.455 313 THR BBB CA 1
ATOM 9974 C C . THR B 1 334 ? 41.086 33.094 123.066 1.000 15.304 313 THR BBB C 1
ATOM 9975 O O . THR B 1 334 ? 41.140 31.855 123.038 1.000 15.905 313 THR BBB O 1
ATOM 9986 N N . SER B 1 335 ? 41.419 33.805 124.135 1.000 15.343 314 SER BBB N 1
ATOM 9987 C CA . SER B 1 335 ? 41.946 33.126 125.335 1.000 14.397 314 SER BBB CA 1
ATOM 9988 C C . SER B 1 335 ? 41.550 33.907 126.584 1.000 13.868 314 SER BBB C 1
ATOM 9989 O O . SER B 1 335 ? 41.374 35.124 126.495 1.000 13.554 314 SER BBB O 1
ATOM 9997 N N . THR B 1 336 ? 41.439 33.189 127.694 1.000 13.606 315 THR BBB N 1
ATOM 9998 C CA . THR B 1 336 ? 41.308 33.773 129.042 1.000 13.518 315 THR BBB CA 1
ATOM 9999 C C . THR B 1 336 ? 42.419 33.166 129.877 1.000 13.550 315 THR BBB C 1
ATOM 10000 O O . THR B 1 336 ? 42.456 31.946 129.982 1.000 13.025 315 THR BBB O 1
ATOM 10011 N N . TYR B 1 337 ? 43.292 33.997 130.437 1.000 12.498 316 TYR BBB N 1
ATOM 10012 C CA . TYR B 1 337 ? 44.478 33.533 131.170 1.000 12.492 316 TYR BBB CA 1
ATOM 10013 C C . TYR B 1 337 ? 44.666 34.354 132.445 1.000 11.706 316 TYR BBB C 1
ATOM 10014 O O . TYR B 1 337 ? 44.589 35.578 132.385 1.000 12.317 316 TYR BBB O 1
ATOM 10032 N N . HIS B 1 338 ? 44.921 33.668 133.552 1.000 12.496 317 HIS BBB N 1
ATOM 10033 C CA . HIS B 1 338 ? 45.173 34.299 134.873 1.000 13.464 317 HIS BBB CA 1
ATOM 10034 C C . HIS B 1 338 ? 46.671 34.436 135.137 1.000 14.752 317 HIS BBB C 1
ATOM 10035 O O . HIS B 1 338 ? 47.405 33.474 134.875 1.000 17.136 317 HIS BBB O 1
ATOM 10050 N N . TYR B 1 339 ? 47.079 35.544 135.745 1.000 16.470 318 TYR BBB N 1
ATOM 10051 C CA . TYR B 1 339 ? 48.511 35.884 135.986 1.000 17.966 318 TYR BBB CA 1
ATOM 10052 C C . TYR B 1 339 ? 48.604 36.929 137.109 1.000 17.266 318 TYR BBB C 1
ATOM 10053 O O . TYR B 1 339 ? 47.569 37.472 137.557 1.000 18.412 318 TYR BBB O 1
ATOM 10071 N N . ASP B 1 340 ? 49.826 37.223 137.578 1.000 19.158 319 ASP BBB N 1
ATOM 10072 C CA . ASP B 1 340 ? 50.103 38.346 138.513 1.000 20.930 319 ASP BBB CA 1
ATOM 10073 C C . ASP B 1 340 ? 49.206 38.220 139.750 1.000 20.729 319 ASP BBB C 1
ATOM 10074 O O . ASP B 1 340 ? 48.502 39.201 140.092 1.000 20.886 319 ASP BBB O 1
ATOM 10083 N N . GLN B 1 341 ? 49.263 37.081 140.427 1.000 18.089 320 GLN BBB N 1
ATOM 10084 C CA . GLN B 1 341 ? 48.439 36.843 141.631 1.000 18.469 320 GLN BBB CA 1
ATOM 10085 C C . GLN B 1 341 ? 49.099 37.504 142.839 1.000 18.341 320 GLN BBB C 1
ATOM 10086 O O . GLN B 1 341 ? 50.352 37.471 142.954 1.000 19.129 320 GLN BBB O 1
ATOM 10100 N N . GLU B 1 342 ? 48.281 38.059 143.723 1.000 18.414 321 GLU BBB N 1
ATOM 10101 C CA . GLU B 1 342 ? 48.742 38.674 144.996 1.000 19.503 321 GLU BBB CA 1
ATOM 10102 C C . GLU B 1 342 ? 47.924 38.108 146.147 1.000 19.460 321 GLU BBB C 1
ATOM 10103 O O . GLU B 1 342 ? 46.733 37.795 145.962 1.000 18.370 321 GLU BBB O 1
ATOM 10115 N N . VAL B 1 343 ? 48.539 38.019 147.323 1.000 19.166 322 VAL BBB N 1
ATOM 10116 C CA . VAL B 1 343 ? 47.836 37.563 148.549 1.000 18.643 322 VAL BBB CA 1
ATOM 10117 C C . VAL B 1 343 ? 48.099 38.599 149.637 1.000 18.883 322 VAL BBB C 1
ATOM 10118 O O . VAL B 1 343 ? 49.272 38.952 149.865 1.000 18.786 322 VAL BBB O 1
ATOM 10131 N N . HIS B 1 344 ? 47.045 39.068 150.283 1.000 17.265 323 HIS BBB N 1
ATOM 10132 C CA . HIS B 1 344 ? 47.178 40.019 151.419 1.000 18.143 323 HIS BBB CA 1
ATOM 10133 C C . HIS B 1 344 ? 46.340 39.532 152.586 1.000 19.719 323 HIS BBB C 1
ATOM 10134 O O . HIS B 1 344 ? 45.255 38.981 152.344 1.000 21.001 323 HIS BBB O 1
ATOM 10149 N N . VAL B 1 345 ? 46.841 39.725 153.806 1.000 19.657 324 VAL BBB N 1
ATOM 10150 C CA . VAL B 1 345 ? 46.052 39.471 155.040 1.000 20.291 324 VAL BBB CA 1
ATOM 10151 C C . VAL B 1 345 ? 45.255 40.741 155.311 1.000 21.590 324 VAL BBB C 1
ATOM 10152 O O . VAL B 1 345 ? 45.868 41.818 155.361 1.000 23.446 324 VAL BBB O 1
ATOM 10165 N N . VAL B 1 346 ? 43.935 40.619 155.449 1.000 22.439 325 VAL BBB N 1
ATOM 10166 C CA . VAL B 1 346 ? 43.035 41.783 155.666 1.000 23.134 325 VAL BBB CA 1
ATOM 10167 C C . VAL B 1 346 ? 42.260 41.552 156.952 1.000 23.353 325 VAL BBB C 1
ATOM 10168 O O . VAL B 1 346 ? 41.879 40.427 157.259 1.000 24.005 325 VAL BBB O 1
ATOM 10181 N N . PRO B 1 347 ? 42.050 42.625 157.740 1.000 25.528 326 PRO BBB N 1
ATOM 10182 C CA . PRO B 1 347 ? 41.261 42.541 158.965 1.000 26.277 326 PRO BBB CA 1
ATOM 10183 C C . PRO B 1 347 ? 39.781 42.301 158.639 1.000 28.334 326 PRO BBB C 1
ATOM 10184 O O . PRO B 1 347 ? 39.327 42.672 157.574 1.000 28.238 326 PRO BBB O 1
ATOM 10195 N N . VAL B 1 348 ? 39.089 41.606 159.544 1.000 31.462 327 VAL BBB N 1
ATOM 10196 C CA . VAL B 1 348 ? 37.616 41.378 159.494 1.000 33.339 327 VAL BBB CA 1
ATOM 10197 C C . VAL B 1 348 ? 36.967 42.353 160.486 1.000 35.599 327 VAL BBB C 1
ATOM 10198 O O . VAL B 1 348 ? 37.592 42.664 161.497 1.000 41.139 327 VAL BBB O 1
#

Solvent-accessible surface area: 30606 Å² total; per-residue (Å²): 173,122,38,84,39,16,83,31,2,4,90,19,18,68,39,0,27,2,4,1,33,0,37,102,24,29,28,25,1,8,1,96,72,21,47,87,106,4,40,72,66,30,22,2,4,0,46,119,14,88,46,80,136,83,65,4,1,14,0,9,11,17,78,74,94,155,26,135,53,4,0,64,0,89,36,24,37,28,25,0,8,1,109,81,19,150,21,23,144,64,15,17,0,2,0,53,68,32,88,15,90,99,66,0,20,0,43,12,22,84,38,91,32,77,1,4,2,57,16,17,136,24,93,65,7,1,7,1,74,72,19,45,71,92,4,46,58,73,27,94,0,2,0,75,66,30,94,100,73,14,2,3,0,7,0,23,2,3,30,79,5,131,2,53,124,5,83,27,67,132,101,102,30,110,78,59,83,78,64,36,69,14,101,10,116,109,52,128,7,123,75,134,126,71,39,76,33,67,1,69,16,70,9,90,99,49,6,60,31,36,0,42,0,37,17,114,28,0,4,2,2,68,19,42,98,66,18,100,5,28,1,15,1,37,38,176,102,131,23,58,0,50,0,66,40,59,28,97,30,52,62,2,111,10,62,22,100,104,63,58,19,115,48,79,0,88,57,118,13,86,1,66,54,44,121,8,15,27,0,93,0,10,0,60,59,0,62,18,49,1,43,0,8,0,46,0,94,14,112,103,33,104,79,12,100,53,90,9,55,7,43,5,31,17,0,67,70,36,72,53,90,73,39,120,82,98,50,68,100,27,2,4,84,19,19,68,27,0,27,2,4,1,32,0,46,102,22,30,30,30,1,8,1,75,74,18,46,86,102,3,40,71,65,29,16,2,1,0,44,120,12,89,32,83,79,83,64,5,1,12,0,9,10,20,76,78,93,82,20,122,54,3,0,65,0,87,32,22,36,28,21,0,8,1,109,69,14,146,24,21,145,65,16,34,0,3,0,49,64,38,86,13,90,98,66,0,20,1,44,12,24,74,49,130,30,98,0,3,3,54,17,19,135,24,92,67,8,1,10,1,101,73,20,45,69,93,3,42,59,57,29,91,0,4,0,76,67,29,89,100,78,14,1,5,0,6,0,24,2,3,27,68,2,91,19,58,116,6,71,21,58,119,111,102,26,124,72,60,86,85,74,40,64,23,99,8,115,109,60,118,7,116,76,119,117,75,56,158,56,43,0,73,20,66,12,85,102,38,8,123,22,49,5,61,0,29,16,112,30,0,3,3,3,72,21,41,96,53,21,80,9,37,0,11,1,17,39,156,74,126,6,41,0,58,0,65,34,62,29,102,22,56,74,2,158,6,106,22,115,85,59,98,20,133,54,108,7,108,58,162,6,67,6,60,54,39,120,17,9,24,0,97,1,16,1,102,71,0,52,9,53,1,41,0,10,0,59,2,86,1,88,95,44,81,138,15,104,50,92,9,51,6,43,3,24,9,0,26,82,43,80,43,94,66,37,116,91

B-factor: mean 20.76, std 7.03, range [10.55, 49.28]

Sequence (647 aa):
STFEPATDSPLPVPGVQYFLQHVQSGKYVHPHGGSDMMPGNDTALVLHHGFDEKRDALRWVFVNDAENKHQLKHYSSGKFVHPKGGKVGKEATLVVHSSSPGRPETMIEMMVQEDGRRTYLRHTDSDYYVHPHGGSPNPGDNTRLVYYSGYRPSLAFLAIPAETLFVDRIEIHQAQALESINNTITSLSDEHRRNDTDQPVQTSISVALEESLQDSAQLSFERCFGLKVGSEFEVGLPLVGKTKVSVQFSSGSWKSSSTIKGEVRTSAVKVQINEHVTIPPGKCVQIRIDTRRCTKTAPATMYLRTASGIEVQRETTVTSTYHYDQEVHVVPVFEPTDSPLPVVPGVQYFLQHVQSGKKYVHPHGGSDMPGNDTALVLHHGFDEKRDALRWVFVNDAENKHQLKHYSSGKFVHPKGGKVGKEATLVVVHSSPGRPETMIEMVQEDDGRRTYLRRHTDSDYYVHPHGGSPNPGDNTRLVYYSGYRPSLAFLAIPAETLFVDRIEIHQAQALESSINTITSLSDEHRNDTDQPVQTSISSVALEESLQDSAQLSFERCFGLKVGSEFEVGLPLVGKTKVSVQFSSGSWKSSTIKGEVRTSAVKVQINNEHVTIPPGKCVQIRIIDTRRCTKTAPATMYLRTASGIEVQRETTVTSTYHYDQEVHVVPV

Nearest PDB structures (foldseek):
  7qe4-assembly1_AAA  TM=1.003E+00  e=1.900E-62  Salpingoeca rosetta
  7qe3-assembly2_BBB  TM=9.721E-01  e=4.748E-57  Salpingoeca rosetta
  1w3a-assembly1_A  TM=6.332E-01  e=3.859E-12  Laetiporus sulphureus
  4znq-assembly1_A  TM=3.723E-01  e=2.546E-06  Danio rerio
  5zu4-assembly1_A  TM=3.712E-01  e=2.201E-06  Lethenteron camtschaticum